Protein 2J5B (pdb70)

Solvent-accessible surface area: 29168 Å² total

B-factor: mean 39.0, std 15.06, range [11.92, 96.87]

Nearest PDB structures (foldseek):
  2j5b-assembly1_A  TM=1.003E+00  e=2.999E-61  Acanthamoeba polyphaga mimivirus
  2j5b-assembly1_B  TM=9.980E-01  e=1.658E-56  Acanthamoeba polyphaga mimivirus
  7rot-assembly1_B  TM=9.219E-01  e=6.679E-30  Plasmodium falciparum 3D7
  9cll-assembly1_A  TM=9.090E-01  e=1.785E-29  Plasmodium falciparum 3D7
  3p0j-assembly4_D  TM=9.272E-01  e=6.617E-29  Leishmania major

Sequence (641 aa):
DHTNNEHRLTQLLSIAEECETLDRLKQLVDSGRIFTAYNGFEPSGRIHIAQALITVMNTNNMIECGGQMIIYIADWFAKMNLKMNGDINKIRELGRYFIEVFKACGINLDGTRFIWASEFIASNPSYIERMLDIAEFSTISRVKRIFYPCMQAADVFELVPEGIDICQLGIDQRKVNMLAIEYANDRGLKIPISLSHHMLMSLSGPKKKMSKSDPQGAIFMDDTEQEVSEKISRAYCTDETFDNPIFEYIKYLLLRWFGTLNLCGKIYTDIESIQEDFSSMNKRELKTDVANYINTIIDLVREHFKKPELSELLSNVKSYQTNNEHRLTQLLSIAEECETLDRLKQLVDSGRIFTAYNGFEPSGRIHIAQALITVMNTNNMIECGGQMIIYIADWFAKMNLKMNGDINKIRELGRYFIEVFKACGINLDGTRFIWASEFIASNPSYIERMLDIAEFSTISRVKIFYPCMQAADVFELVPEGIDICQLGIDQRKVNMLAIEYANDRGLKIPISLSHHMLMSLSGPKKKMSKSDPQGAIFMDDTEQEVSEKISRAYCTDETFDNPIFEYIKYLLLRWFGTLNLCGKIYTDIESIQEDFSSMNKRELKTDVANYINTIIDLVREHFKKPELSELLSNVKSYQQP

Secondary structure (P-SEA, 3-state):
caaaaaaaaaaaaccccccccaaaaaaaaaaccbbbbbccccccccccaaaaaaaaaaaaaaaaacbbbbbbcaaaaaaaaccccccaaaaaaaaaaaaaaaaaaccccccbbbbbaaaaaaccaaaaaaaaaaaaaaaaaaaaccaaaaaaaaccccccccccccccccccaaaaaaaaaaaaaaacccbbbbbbbbbbccccccccccccccccccccccccaaaaaaaaaaccccccccccaaaaaaacccccccccccccccccccaaaaaaaccccaaaaaaaaaaaaaaaaaaaaaaaaccccaaaaaaaaaacc/caaaaaaaaaaccccccccaaaaaaaaaaccbbbbbccccccccccaaaaaaaaaaaaaaaaacbbbbbbcaaaaaaaaccccccaaaaaaaaaaaaaaaaaaccccccbbbbbaaaaaaccaaaaaaaaaaaaaaaaaacccaaaaaaaaccccccccccccccccccaaaaaaaaaaaaaaacccbbbbbbbbccccccccccccccccccccccccccaaaaaaaaaaccccccccccaaaaaaacccccccccccccccccccaaaaaaaccccaaaaaaaaaaaaaaaaaaaaaaaaccccaaaaaaaaaacccc

Organism: Acanthamoeba polyphaga mimivirus (NCBI:txid212035)

Radius of gyration: 32.37 Å; Cα contacts (8 Å, |Δi|>4): 984; chains: 2; bounding box: 72×67×91 Å

InterPro domains:
  IPR002305 Aminoacyl-tRNA synthetase, class Ic [PF00579] (38-318)
  IPR014729 Rossmann-like alpha/beta/alpha sandwich fold [G3DSA:3.40.50.620] (1-221)
  IPR023617 Tyrosine-tRNA ligase, archaeal/eukaryotic-type [PIRSF006588] (10-343)
  IPR050489 Tyrosine--tRNA ligase [PTHR46264] (7-342)

Foldseek 3Di:
DCVLLVVLLVLLQVLFPDKDDSPLVSCVSVVVAEAEEEEEDFQALFAFVLCLQSVQLNQQSQVVSRYAYEYEHALVVCLVVCHLHNPSVLRVLSVVVSVLSNVLLPRDPVRYHYDYDVVLVVVDVVLVVQLVLLVVVVVVVVVVVPSVLSNVLSCQPPVDPLGHQEYEEAVVNVVSLVSNQVSCVVVVHDGHMYGHHYDQWFLAWLPDDDDPVDPLRGDTLPADLVRLLVSLQPGDAAQALPRGRLNRCCPSPVCSSPQWACAQNRIDRDSVVCRVCRNVRPSNRRSVRSSVSVVVSSVSVVVSCVDPVNVVSVVSSVVSD/DLLVVLLVLLQVQFPDKDDSPLVSCVSVVVDEAEEEEEDQQALFAFPLCLQSVQLNQVSSVVSRYAYEYEHELVVCLVVCGLPNDSVLRVLSSVLSVLSNVLLPRDPVRYDYDYPVVLVVVDVVLVVQLVVLVVVVVVVPVCPSVLSNVLSQQQPPDPLGHAEYEEAVVNVVSLVSNQVSCVVVVHDGHMYGHHYDQWFQQWPVDDDPPVPLLRGDTLPQALVSLLVSLVNGDAALALPRGNLLRCCPNPVCSSPQWAQAQNDIDRDSVVCRVCRNVRPSVRRSVRSSVSVNVSSVSVVVSCVPPVCVVSVVSSVVSVHD

Structure (mmCIF, N/CA/C/O backbone):
data_2J5B
#
_entry.id   2J5B
#
_cell.length_a   63.502
_cell.length_b   107.300
_cell.length_c   148.890
_cell.angle_alpha   90.00
_cell.angle_beta   90.00
_cell.angle_gamma   90.00
#
_symmetry.space_group_name_H-M   'P 21 21 21'
#
loop_
_entity.id
_entity.type
_entity.pdbx_description
1 polymer 'TYROSYL-TRNA SYNTHETASE'
2 non-polymer 4-[(2S)-2-amino-3-hydroxypropyl]phenol
3 water water
#
loop_
_atom_site.group_PDB
_atom_site.id
_atom_site.type_symbol
_atom_site.label_atom_id
_atom_site.label_alt_id
_atom_site.label_comp_id
_atom_site.label_asym_id
_atom_site.label_entity_id
_atom_site.label_seq_id
_atom_site.pdbx_PDB_ins_code
_atom_site.Cartn_x
_atom_site.Cartn_y
_atom_site.Cartn_z
_atom_site.occupancy
_atom_site.B_iso_or_equiv
_atom_site.auth_seq_id
_atom_site.auth_comp_id
_atom_site.auth_asym_id
_atom_site.auth_atom_id
_atom_site.pdbx_PDB_model_num
ATOM 1 N N . ASP A 1 7 ? 39.492 61.124 76.239 1.00 80.47 -3 ASP A N 1
ATOM 2 C CA . ASP A 1 7 ? 38.062 61.520 76.078 1.00 80.42 -3 ASP A CA 1
ATOM 3 C C . ASP A 1 7 ? 37.929 62.325 74.785 1.00 80.28 -3 ASP A C 1
ATOM 4 O O . ASP A 1 7 ? 38.422 61.911 73.731 1.00 80.81 -3 ASP A O 1
ATOM 9 N N . HIS A 1 8 ? 37.259 63.473 74.871 1.00 78.64 -2 HIS A N 1
ATOM 10 C CA . HIS A 1 8 ? 37.081 64.349 73.720 1.00 76.24 -2 HIS A CA 1
ATOM 11 C C . HIS A 1 8 ? 38.400 65.078 73.516 1.00 74.17 -2 HIS A C 1
ATOM 12 O O . HIS A 1 8 ? 38.652 65.658 72.462 1.00 73.85 -2 HIS A O 1
ATOM 19 N N . THR A 1 9 ? 39.238 65.028 74.547 1.00 71.59 -1 THR A N 1
ATOM 20 C CA . THR A 1 9 ? 40.547 65.666 74.538 1.00 69.09 -1 THR A CA 1
ATOM 21 C C . THR A 1 9 ? 41.432 65.164 73.396 1.00 67.05 -1 THR A C 1
ATOM 22 O O . THR A 1 9 ? 42.186 65.937 72.803 1.00 66.39 -1 THR A O 1
ATOM 26 N N . ASN A 1 10 ? 41.344 63.873 73.092 1.00 64.75 0 ASN A N 1
ATOM 27 C CA . ASN A 1 10 ? 42.140 63.300 72.014 1.00 62.23 0 ASN A CA 1
ATOM 28 C C . ASN A 1 10 ? 41.690 63.901 70.684 1.00 60.24 0 ASN A C 1
ATOM 29 O O . ASN A 1 10 ? 42.508 64.182 69.808 1.00 59.33 0 ASN A O 1
ATOM 34 N N . ASN A 1 11 ? 40.381 64.094 70.541 1.00 57.10 1 ASN A N 1
ATOM 35 C CA . ASN A 1 11 ? 39.826 64.669 69.324 1.00 54.62 1 ASN A CA 1
ATOM 36 C C . ASN A 1 11 ? 40.137 66.155 69.223 1.00 53.55 1 ASN A C 1
ATOM 37 O O . ASN A 1 11 ? 40.152 66.720 68.128 1.00 53.14 1 ASN A O 1
ATOM 42 N N . GLU A 1 12 ? 40.379 66.786 70.367 1.00 51.02 2 GLU A N 1
ATOM 43 C CA . GLU A 1 12 ? 40.713 68.201 70.393 1.00 49.49 2 GLU A CA 1
ATOM 44 C C . GLU A 1 12 ? 42.131 68.353 69.869 1.00 46.53 2 GLU A C 1
ATOM 45 O O . GLU A 1 12 ? 42.429 69.280 69.121 1.00 45.81 2 GLU A O 1
ATOM 51 N N . HIS A 1 13 ? 43.003 67.432 70.261 1.00 43.50 3 HIS A N 1
ATOM 52 C CA . HIS A 1 13 ? 44.383 67.467 69.807 1.00 42.23 3 HIS A CA 1
ATOM 53 C C . HIS A 1 13 ? 44.434 67.156 68.312 1.00 39.90 3 HIS A C 1
ATOM 54 O O . HIS A 1 13 ? 45.209 67.760 67.570 1.00 37.58 3 HIS A O 1
ATOM 61 N N . ARG A 1 14 ? 43.601 66.214 67.874 1.00 37.15 4 ARG A N 1
ATOM 62 C CA . ARG A 1 14 ? 43.555 65.842 66.467 1.00 37.03 4 ARG A CA 1
ATOM 63 C C . ARG A 1 14 ? 43.083 67.024 65.626 1.00 36.56 4 ARG A C 1
ATOM 64 O O . ARG A 1 14 ? 43.640 67.300 64.562 1.00 35.88 4 ARG A O 1
ATOM 72 N N . LEU A 1 15 ? 42.062 67.725 66.111 1.00 34.97 5 LEU A N 1
ATOM 73 C CA . LEU A 1 15 ? 41.535 68.881 65.401 1.00 35.68 5 LEU A CA 1
ATOM 74 C C . LEU A 1 15 ? 42.601 69.964 65.344 1.00 36.48 5 LEU A C 1
ATOM 75 O O . LEU A 1 15 ? 42.841 70.559 64.291 1.00 35.79 5 LEU A O 1
ATOM 80 N N . THR A 1 16 ? 43.235 70.210 66.488 1.00 35.57 6 THR A N 1
ATOM 81 C CA . THR A 1 16 ? 44.277 71.220 66.595 1.00 35.29 6 THR A CA 1
ATOM 82 C C . THR A 1 16 ? 45.476 70.899 65.706 1.00 35.29 6 THR A C 1
ATOM 83 O O . THR A 1 16 ? 46.028 71.788 65.060 1.00 35.08 6 THR A O 1
ATOM 87 N N . GLN A 1 17 ? 45.887 69.637 65.666 1.00 34.34 7 GLN A N 1
ATOM 88 C CA . GLN A 1 17 ? 47.020 69.271 64.827 1.00 34.24 7 GLN A CA 1
ATOM 89 C C . GLN A 1 17 ? 46.704 69.431 63.334 1.00 32.98 7 GLN A C 1
ATOM 90 O O . GLN A 1 17 ? 47.545 69.891 62.563 1.00 31.74 7 GLN A O 1
ATOM 96 N N . LEU A 1 18 ? 45.496 69.061 62.924 1.00 32.41 8 LEU A N 1
ATOM 97 C CA . LEU A 1 18 ? 45.120 69.190 61.517 1.00 33.44 8 LEU A CA 1
ATOM 98 C C . LEU A 1 18 ? 45.062 70.648 61.062 1.00 33.00 8 LEU A C 1
ATOM 99 O O . LEU A 1 18 ? 45.425 70.967 59.932 1.00 34.43 8 LEU A O 1
ATOM 104 N N . LEU A 1 19 ? 44.607 71.528 61.946 1.00 34.46 9 LEU A N 1
ATOM 105 C CA . LEU A 1 19 ? 44.500 72.950 61.637 1.00 33.40 9 LEU A CA 1
ATOM 106 C C . LEU A 1 19 ? 45.846 73.666 61.574 1.00 34.04 9 LEU A C 1
ATOM 107 O O . LEU A 1 19 ? 45.979 74.671 60.876 1.00 34.51 9 LEU A O 1
ATOM 112 N N . SER A 1 20 ? 46.840 73.147 62.289 1.00 33.97 10 SER A N 1
ATOM 113 C CA . SER A 1 20 ? 48.163 73.767 62.323 1.00 34.60 10 SER A CA 1
ATOM 114 C C . SER A 1 20 ? 48.901 73.754 60.986 1.00 35.17 10 SER A C 1
ATOM 115 O O . SER A 1 20 ? 49.858 74.502 60.789 1.00 35.59 10 SER A O 1
ATOM 118 N N . ILE A 1 21 ? 48.462 72.907 60.066 1.00 36.29 11 ILE A N 1
ATOM 119 C CA . ILE A 1 21 ? 49.107 72.829 58.762 1.00 35.69 11 ILE A CA 1
ATOM 120 C C . ILE A 1 21 ? 48.552 73.887 57.812 1.00 34.35 11 ILE A C 1
ATOM 121 O O . ILE A 1 21 ? 49.162 74.191 56.789 1.00 35.62 11 ILE A O 1
ATOM 126 N N . ALA A 1 22 ? 47.409 74.464 58.166 1.00 30.97 12 ALA A N 1
ATOM 127 C CA . ALA A 1 22 ? 46.759 75.424 57.289 1.00 30.40 12 ALA A CA 1
ATOM 128 C C . ALA A 1 22 ? 46.740 76.898 57.681 1.00 31.14 12 ALA A C 1
ATOM 129 O O . ALA A 1 22 ? 46.757 77.260 58.856 1.00 30.93 12 ALA A O 1
ATOM 131 N N . GLU A 1 23 ? 46.691 77.744 56.658 1.00 30.47 13 GLU A N 1
ATOM 132 C CA . GLU A 1 23 ? 46.611 79.183 56.846 1.00 30.94 13 GLU A CA 1
ATOM 133 C C . GLU A 1 23 ? 45.122 79.512 56.772 1.00 31.39 13 GLU A C 1
ATOM 134 O O . GLU A 1 23 ? 44.641 80.438 57.417 1.00 30.34 13 GLU A O 1
ATOM 140 N N . GLU A 1 24 ? 44.403 78.729 55.975 1.00 30.70 14 GLU A N 1
ATOM 141 C CA . GLU A 1 24 ? 42.966 78.900 55.797 1.00 33.49 14 GLU A CA 1
ATOM 142 C C . GLU A 1 24 ? 42.260 77.550 55.850 1.00 31.76 14 GLU A C 1
ATOM 143 O O . GLU A 1 24 ? 42.798 76.539 55.407 1.00 31.44 14 GLU A O 1
ATOM 149 N N . CYS A 1 25 ? 41.058 77.533 56.405 1.00 30.54 15 CYS A N 1
ATOM 150 C CA . CYS A 1 25 ? 40.289 76.303 56.489 1.00 32.48 15 CYS A CA 1
ATOM 151 C C . CYS A 1 25 ? 38.831 76.584 56.193 1.00 35.82 15 CYS A C 1
ATOM 152 O O . CYS A 1 25 ? 38.217 77.429 56.851 1.00 35.59 15 CYS A O 1
ATOM 155 N N . GLU A 1 26 ? 38.264 75.897 55.207 1.00 38.00 16 GLU A N 1
ATOM 156 C CA . GLU A 1 26 ? 36.858 76.131 54.934 1.00 40.84 16 GLU A CA 1
ATOM 157 C C . GLU A 1 26 ? 35.994 75.444 55.967 1.00 43.03 16 GLU A C 1
ATOM 158 O O . GLU A 1 26 ? 35.692 74.251 55.904 1.00 41.13 16 GLU A O 1
ATOM 164 N N . THR A 1 27 ? 35.634 76.271 56.939 1.00 43.81 17 THR A N 1
ATOM 165 C CA . THR A 1 27 ? 34.821 75.933 58.079 1.00 41.32 17 THR A CA 1
ATOM 166 C C . THR A 1 27 ? 35.422 74.889 58.997 1.00 40.06 17 THR A C 1
ATOM 167 O O . THR A 1 27 ? 35.709 73.750 58.617 1.00 37.65 17 THR A O 1
ATOM 171 N N . LEU A 1 28 ? 35.620 75.347 60.224 1.00 38.41 18 LEU A N 1
ATOM 172 C CA . LEU A 1 28 ? 36.133 74.567 61.325 1.00 37.32 18 LEU A CA 1
ATOM 173 C C . LEU A 1 28 ? 35.014 73.596 61.696 1.00 36.07 18 LEU A C 1
ATOM 174 O O . LEU A 1 28 ? 35.269 72.456 62.069 1.00 34.29 18 LEU A O 1
ATOM 179 N N . ASP A 1 29 ? 33.774 74.064 61.573 1.00 36.96 19 ASP A N 1
ATOM 180 C CA . ASP A 1 29 ? 32.599 73.258 61.903 1.00 39.86 19 ASP A CA 1
ATOM 181 C C . ASP A 1 29 ? 32.598 71.919 61.183 1.00 37.08 19 ASP A C 1
ATOM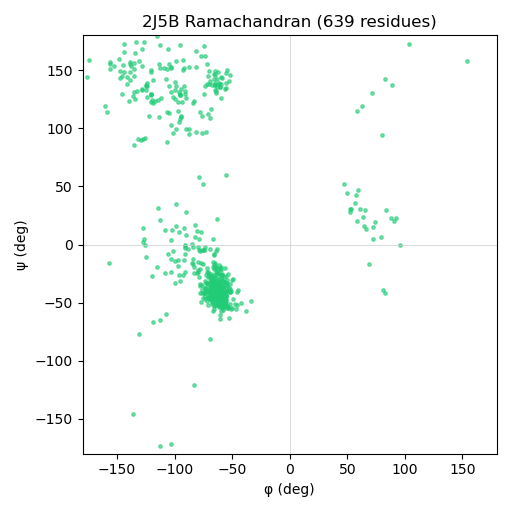 182 O O . ASP A 1 29 ? 32.471 70.880 61.812 1.00 35.21 19 ASP A O 1
ATOM 187 N N . ARG A 1 30 ? 32.733 71.951 59.862 1.00 37.51 20 ARG A N 1
ATOM 188 C CA . ARG A 1 30 ? 32.753 70.728 59.070 1.00 37.11 20 ARG A CA 1
ATOM 189 C C . ARG A 1 30 ? 33.946 69.844 59.424 1.00 36.44 20 ARG A C 1
ATOM 190 O O . ARG A 1 30 ? 33.827 68.623 59.457 1.00 36.86 20 ARG A O 1
ATOM 198 N N . LEU A 1 31 ? 35.092 70.459 59.703 1.00 36.41 21 LEU A N 1
ATOM 199 C CA . LEU A 1 31 ? 36.290 69.700 60.059 1.00 36.70 21 LEU A CA 1
ATOM 200 C C . LEU A 1 31 ? 36.142 69.057 61.435 1.00 36.82 21 LEU A C 1
ATOM 201 O O . LEU A 1 31 ? 36.572 67.927 61.649 1.00 36.20 21 LEU A O 1
ATOM 206 N N . LYS A 1 32 ? 35.542 69.783 62.372 1.00 37.49 22 LYS A N 1
ATOM 207 C CA . LYS A 1 32 ? 35.349 69.255 63.716 1.00 38.48 22 LYS A CA 1
ATOM 208 C C . LYS A 1 32 ? 34.426 68.037 63.681 1.00 39.07 22 LYS A C 1
ATOM 209 O O . LYS A 1 32 ? 34.694 67.027 64.329 1.00 38.02 22 LYS A O 1
ATOM 215 N N . GLN A 1 33 ? 33.338 68.132 62.923 1.00 40.09 23 GLN A N 1
ATOM 216 C CA . GLN A 1 33 ? 32.412 67.012 62.809 1.00 42.27 23 GLN A CA 1
ATOM 217 C C . GLN A 1 33 ? 33.178 65.785 62.317 1.00 41.55 23 GLN A C 1
ATOM 218 O O . GLN A 1 33 ? 33.090 64.710 62.910 1.00 40.93 23 GLN A O 1
ATOM 224 N N . LEU A 1 34 ? 33.933 65.956 61.234 1.00 40.43 24 LEU A N 1
ATOM 225 C CA . LEU A 1 34 ? 34.715 64.861 60.665 1.00 40.05 24 LEU A CA 1
ATOM 226 C C . LEU A 1 34 ? 35.640 64.253 61.714 1.00 39.74 24 LEU A C 1
ATOM 227 O O . LEU A 1 34 ? 35.667 63.037 61.905 1.00 40.16 24 LEU A O 1
ATOM 232 N N . VAL A 1 35 ? 36.399 65.103 62.394 1.00 39.32 25 VAL A N 1
ATOM 233 C CA . VAL A 1 35 ? 37.314 64.636 63.422 1.00 38.75 25 VAL A CA 1
ATOM 234 C C . VAL A 1 35 ? 36.552 63.948 64.555 1.00 40.66 25 VAL A C 1
ATOM 235 O O . VAL A 1 35 ? 36.940 62.876 65.011 1.00 39.38 25 VAL A O 1
ATOM 239 N N . ASP A 1 36 ? 35.462 64.562 65.002 1.00 41.96 26 ASP A N 1
ATOM 240 C CA . ASP A 1 36 ? 34.666 63.992 66.084 1.00 44.52 26 ASP A CA 1
ATOM 241 C C . ASP A 1 36 ? 34.003 62.668 65.705 1.00 44.65 26 ASP A C 1
ATOM 242 O O . ASP A 1 36 ? 33.780 61.818 66.563 1.00 44.08 26 ASP A O 1
ATOM 247 N N . SER A 1 37 ? 33.699 62.490 64.423 1.00 44.72 27 SER A N 1
ATOM 248 C CA . SER A 1 37 ? 33.065 61.262 63.961 1.00 45.38 27 SER A CA 1
ATOM 249 C C . SER A 1 37 ? 33.956 60.070 64.293 1.00 46.86 27 SER A C 1
ATOM 250 O O . SER A 1 37 ? 33.478 58.942 64.426 1.00 47.24 27 SER A O 1
ATOM 253 N N . GLY A 1 38 ? 35.254 60.332 64.413 1.00 46.64 28 GLY A N 1
ATOM 254 C CA . GLY A 1 38 ? 36.208 59.289 64.739 1.00 46.20 28 GLY A CA 1
ATOM 255 C C . GLY A 1 38 ? 36.479 58.298 63.626 1.00 47.06 28 GLY A C 1
ATOM 256 O O . GLY A 1 38 ? 37.217 57.331 63.822 1.00 47.50 28 GLY A O 1
ATOM 257 N N . ARG A 1 39 ? 35.903 58.534 62.454 1.00 47.48 29 ARG A N 1
ATOM 258 C CA . ARG A 1 39 ? 36.091 57.624 61.331 1.00 48.70 29 ARG A CA 1
ATOM 259 C C . ARG A 1 39 ? 37.324 57.946 60.494 1.00 48.39 29 ARG A C 1
ATOM 260 O O . ARG A 1 39 ? 37.767 59.091 60.435 1.00 49.03 29 ARG A O 1
ATOM 268 N N . ILE A 1 40 ? 37.883 56.923 59.854 1.00 47.64 30 ILE A N 1
ATOM 269 C CA . ILE A 1 40 ? 39.051 57.114 59.006 1.00 46.37 30 ILE A CA 1
ATOM 270 C C . ILE A 1 40 ? 38.608 58.070 57.911 1.00 44.48 30 ILE A C 1
ATOM 271 O O . ILE A 1 40 ? 37.497 57.954 57.391 1.00 45.79 30 ILE A O 1
ATOM 276 N N . PHE A 1 41 ? 39.463 59.024 57.568 1.00 40.63 31 PHE A N 1
ATOM 277 C CA . PHE A 1 41 ? 39.118 59.989 56.539 1.00 36.67 31 PHE A CA 1
ATOM 278 C C . PHE A 1 41 ? 40.213 60.062 55.483 1.00 35.25 31 PHE A C 1
ATOM 279 O O . PHE A 1 41 ? 41.304 59.523 55.668 1.00 33.81 31 PHE A O 1
ATOM 287 N N . THR A 1 42 ? 39.911 60.716 54.369 1.00 33.46 32 THR A N 1
ATOM 288 C CA . THR A 1 42 ? 40.870 60.841 53.288 1.00 30.92 32 THR A CA 1
ATOM 289 C C . THR A 1 42 ? 41.189 62.293 52.969 1.00 30.22 32 THR A C 1
ATOM 290 O O . THR A 1 42 ? 40.348 63.184 53.115 1.00 28.09 32 THR A O 1
ATOM 294 N N . ALA A 1 43 ? 42.419 62.514 52.525 1.00 28.79 33 ALA A N 1
ATOM 295 C CA . ALA A 1 43 ? 42.881 63.837 52.146 1.00 28.72 33 ALA A CA 1
ATOM 296 C C . ALA A 1 43 ? 43.689 63.643 50.878 1.00 27.15 33 ALA A C 1
ATOM 297 O O . ALA A 1 43 ? 44.200 62.559 50.625 1.00 27.04 33 ALA A O 1
ATOM 299 N N . TYR A 1 44 ? 43.799 64.683 50.070 1.00 27.07 34 TYR A N 1
ATOM 300 C CA . TYR A 1 44 ? 44.587 64.555 48.869 1.00 27.70 34 TYR A CA 1
ATOM 301 C C . TYR A 1 44 ? 45.310 65.842 48.542 1.00 27.41 34 TYR A C 1
ATOM 302 O O . TYR A 1 44 ? 44.898 66.932 48.938 1.00 28.36 34 TYR A O 1
ATOM 311 N N . ASN A 1 45 ? 46.408 65.690 47.820 1.00 28.64 35 ASN A N 1
ATOM 312 C CA . ASN A 1 45 ? 47.207 66.811 47.369 1.00 30.32 35 ASN A CA 1
ATOM 313 C C . ASN A 1 45 ? 47.646 66.436 45.973 1.00 30.80 35 ASN A C 1
ATOM 314 O O . ASN A 1 45 ? 47.991 65.283 45.724 1.00 30.16 35 ASN A O 1
ATOM 319 N N . GLY A 1 46 ? 47.610 67.399 45.062 1.00 31.29 36 GLY A N 1
ATOM 320 C CA . GLY A 1 46 ? 48.011 67.123 43.697 1.00 32.70 36 GLY A CA 1
ATOM 321 C C . GLY A 1 46 ? 49.036 68.113 43.185 1.00 32.78 36 GLY A C 1
ATOM 322 O O . GLY A 1 46 ? 49.100 69.248 43.648 1.00 34.45 36 GLY A O 1
ATOM 323 N N . PHE A 1 47 ? 49.839 67.681 42.222 1.00 32.48 37 PHE A N 1
ATOM 324 C CA . PHE A 1 47 ? 50.860 68.541 41.644 1.00 31.95 37 PHE A CA 1
ATOM 325 C C . PHE A 1 47 ? 51.212 68.070 40.240 1.00 30.97 37 PHE A C 1
ATOM 326 O O . PHE A 1 47 ? 51.039 66.901 39.902 1.00 29.54 37 PHE A O 1
ATOM 334 N N . GLU A 1 48 ? 51.713 68.992 39.431 1.00 31.73 38 GLU A N 1
ATOM 335 C CA . GLU A 1 48 ? 52.138 68.670 38.084 1.00 35.40 38 GLU A CA 1
ATOM 336 C C . GLU A 1 48 ? 53.651 68.514 38.143 1.00 36.24 38 GLU A C 1
ATOM 337 O O . GLU A 1 48 ? 54.354 69.407 38.620 1.00 36.72 38 GLU A O 1
ATOM 343 N N . PRO A 1 49 ? 54.174 67.365 37.688 1.00 36.42 39 PRO A N 1
ATOM 344 C CA . PRO A 1 49 ? 55.625 67.179 37.721 1.00 37.43 39 PRO A CA 1
ATOM 345 C C . PRO A 1 49 ? 56.310 68.332 37.005 1.00 38.04 39 PRO A C 1
ATOM 346 O O . PRO A 1 49 ? 55.750 68.917 36.079 1.00 37.99 39 PRO A O 1
ATOM 350 N N . SER A 1 50 ? 57.518 68.661 37.441 1.00 39.91 40 SER A N 1
ATOM 351 C CA . SER A 1 50 ? 58.270 69.756 36.846 1.00 40.79 40 SER A CA 1
ATOM 352 C C . SER A 1 50 ? 59.758 69.420 36.812 1.00 39.42 40 SER A C 1
ATOM 353 O O . SER A 1 50 ? 60.204 68.487 37.478 1.00 39.36 40 SER A O 1
ATOM 356 N N . GLY A 1 51 ? 60.519 70.183 36.036 1.00 39.36 41 GLY A N 1
ATOM 357 C CA . GLY A 1 51 ? 61.948 69.942 35.933 1.00 39.22 41 GLY A CA 1
ATOM 358 C C . GLY A 1 51 ? 62.678 69.947 37.266 1.00 39.42 41 GLY A C 1
ATOM 359 O O . GLY A 1 51 ? 63.602 69.160 37.473 1.00 39.56 41 GLY A O 1
ATOM 360 N N . ARG A 1 52 ? 62.265 70.833 38.169 1.00 38.58 42 ARG A N 1
ATOM 361 C CA . ARG A 1 52 ? 62.881 70.946 39.491 1.00 37.69 42 ARG A CA 1
ATOM 362 C C . ARG A 1 52 ? 61.787 71.064 40.546 1.00 36.38 42 ARG A C 1
ATOM 363 O O . ARG A 1 52 ? 60.676 71.499 40.245 1.00 35.33 42 ARG A O 1
ATOM 371 N N . ILE A 1 53 ? 62.103 70.686 41.781 1.00 34.72 43 ILE A N 1
ATOM 372 C CA . ILE A 1 53 ? 61.128 70.767 42.859 1.00 33.90 43 ILE A CA 1
ATOM 373 C C . ILE A 1 53 ? 61.560 71.705 43.990 1.00 31.98 43 ILE A C 1
ATOM 374 O O . ILE A 1 53 ? 62.621 71.526 44.587 1.00 30.61 43 ILE A O 1
ATOM 379 N N . HIS A 1 54 ? 60.736 72.716 44.261 1.00 30.93 44 HIS A N 1
ATOM 380 C CA . HIS A 1 54 ? 61.011 73.672 45.332 1.00 28.85 44 HIS A CA 1
ATOM 381 C C . HIS A 1 54 ? 61.128 72.917 46.646 1.00 27.60 44 HIS A C 1
ATOM 382 O O . HIS A 1 54 ? 60.401 71.955 46.880 1.00 24.89 44 HIS A O 1
ATOM 389 N N . ILE A 1 55 ? 62.035 73.352 47.508 1.00 25.40 45 ILE A N 1
ATOM 390 C CA . ILE A 1 55 ? 62.185 72.706 48.802 1.00 25.75 45 ILE A CA 1
ATOM 391 C C . ILE A 1 55 ? 60.877 72.894 49.574 1.00 24.40 45 ILE A C 1
ATOM 392 O O . ILE A 1 55 ? 60.484 72.044 50.364 1.00 24.23 45 ILE A O 1
ATOM 397 N N . ALA A 1 56 ? 60.199 74.010 49.321 1.00 23.94 46 ALA A N 1
ATOM 398 C CA . ALA A 1 56 ? 58.938 74.310 49.994 1.00 26.17 46 ALA A CA 1
ATOM 399 C C . ALA A 1 56 ? 57.899 73.218 49.748 1.00 27.46 46 ALA A C 1
ATOM 400 O O . ALA A 1 56 ? 57.320 72.675 50.686 1.00 27.21 46 ALA A O 1
ATOM 402 N N . GLN A 1 57 ? 57.673 72.891 48.482 1.00 27.16 47 GLN A N 1
ATOM 403 C CA . GLN A 1 57 ? 56.696 71.871 48.135 1.00 30.71 47 GLN A CA 1
ATOM 404 C C . GLN A 1 57 ? 57.071 70.515 48.709 1.00 29.15 47 GLN A C 1
ATOM 405 O O . GLN A 1 57 ? 56.224 69.799 49.240 1.00 30.74 47 GLN A O 1
ATOM 411 N N . ALA A 1 58 ? 58.347 70.166 48.609 1.00 28.04 48 ALA A N 1
ATOM 412 C CA . ALA A 1 58 ? 58.824 68.887 49.111 1.00 26.40 48 ALA A CA 1
ATOM 413 C C . ALA A 1 58 ? 58.553 68.696 50.599 1.00 27.33 48 ALA A C 1
ATOM 414 O O . ALA A 1 58 ? 57.924 67.719 51.008 1.00 27.71 48 ALA A O 1
ATOM 416 N N . LEU A 1 59 ? 59.038 69.630 51.409 1.00 26.67 49 LEU A N 1
ATOM 417 C CA . LEU A 1 59 ? 58.873 69.543 52.857 1.00 24.52 49 LEU A CA 1
ATOM 418 C C . LEU A 1 59 ? 57.442 69.690 53.344 1.00 23.51 49 LEU A C 1
ATOM 419 O O . LEU A 1 59 ? 57.005 68.959 54.230 1.00 24.63 49 LEU A O 1
ATOM 424 N N . ILE A 1 60 ? 56.715 70.643 52.773 1.00 22.89 50 ILE A N 1
ATOM 425 C CA . ILE A 1 60 ? 55.336 70.869 53.175 1.00 24.57 50 ILE A CA 1
ATOM 426 C C . ILE A 1 60 ? 54.448 69.672 52.827 1.00 26.19 50 ILE A C 1
ATOM 427 O O . ILE A 1 60 ? 53.553 69.319 53.599 1.00 26.31 50 ILE A O 1
ATOM 432 N N . THR A 1 61 ? 54.696 69.044 51.678 1.00 25.06 51 THR A N 1
ATOM 433 C CA . THR A 1 61 ? 53.906 67.884 51.270 1.00 23.99 51 THR A CA 1
ATOM 434 C C . THR A 1 61 ? 54.177 66.737 52.239 1.00 24.97 51 THR A C 1
ATOM 435 O O . THR A 1 61 ? 53.255 66.045 52.680 1.00 22.12 51 THR A O 1
ATOM 439 N N . VAL A 1 62 ? 55.447 66.550 52.586 1.00 24.85 52 VAL A N 1
ATOM 440 C CA . VAL A 1 62 ? 55.819 65.484 53.511 1.00 23.83 52 VAL A CA 1
ATOM 441 C C . VAL A 1 62 ? 55.303 65.763 54.920 1.00 24.11 52 VAL A C 1
ATOM 442 O O . VAL A 1 62 ? 54.741 64.878 55.566 1.00 24.05 52 VAL A O 1
ATOM 446 N N . MET A 1 63 ? 55.484 66.989 55.402 1.00 24.07 53 MET A N 1
ATOM 447 C CA . MET A 1 63 ? 55.010 67.327 56.745 1.00 23.88 53 MET A CA 1
ATOM 448 C C . MET A 1 63 ? 53.486 67.227 56.858 1.00 23.14 53 MET A C 1
ATOM 449 O O . MET A 1 63 ? 52.973 66.654 57.815 1.00 22.73 53 MET A O 1
ATOM 454 N N . ASN A 1 64 ? 52.763 67.792 55.892 1.00 22.71 54 ASN A N 1
ATOM 455 C CA . ASN A 1 64 ? 51.298 67.741 55.924 1.00 24.65 54 ASN A CA 1
ATOM 456 C C . ASN A 1 64 ? 50.792 66.308 55.823 1.00 25.08 54 ASN A C 1
ATOM 457 O O . ASN A 1 64 ? 49.885 65.913 56.551 1.00 23.89 54 ASN A O 1
ATOM 462 N N . THR A 1 65 ? 51.386 65.531 54.920 1.00 25.52 55 THR A N 1
ATOM 463 C CA . THR A 1 65 ? 50.986 64.140 54.735 1.00 25.81 55 THR A CA 1
ATOM 464 C C . THR A 1 65 ? 51.169 63.350 56.023 1.00 25.80 55 THR A C 1
ATOM 465 O O . THR A 1 65 ? 50.247 62.676 56.477 1.00 27.09 55 THR A O 1
ATOM 469 N N . ASN A 1 66 ? 52.359 63.429 56.610 1.00 26.47 56 ASN A N 1
ATOM 470 C CA . ASN A 1 66 ? 52.627 62.706 57.850 1.00 28.69 56 ASN A CA 1
ATOM 471 C C . ASN A 1 66 ? 51.711 63.149 58.991 1.00 29.21 56 ASN A C 1
ATOM 472 O O . ASN A 1 66 ? 51.365 62.341 59.851 1.00 30.02 56 ASN A O 1
ATOM 477 N N . ASN A 1 67 ? 51.315 64.421 59.000 1.00 30.44 57 ASN A N 1
ATOM 478 C CA . ASN A 1 67 ? 50.413 64.919 60.043 1.00 33.61 57 ASN A CA 1
ATOM 479 C C . ASN A 1 67 ? 49.010 64.336 59.831 1.00 33.15 57 ASN A C 1
ATOM 480 O O . ASN A 1 67 ? 48.369 63.885 60.781 1.00 32.53 57 ASN A O 1
ATOM 485 N N . MET A 1 68 ? 48.540 64.343 58.585 1.00 33.11 58 MET A N 1
ATOM 486 C CA . MET A 1 68 ? 47.217 63.800 58.262 1.00 35.57 58 MET A CA 1
ATOM 487 C C . MET A 1 68 ? 47.089 62.373 58.769 1.00 33.60 58 MET A C 1
ATOM 488 O O . MET A 1 68 ? 46.148 62.034 59.486 1.00 31.47 58 MET A O 1
ATOM 493 N N . ILE A 1 69 ? 48.044 61.540 58.371 1.00 32.43 59 ILE A N 1
ATOM 494 C CA . ILE A 1 69 ? 48.069 60.139 58.766 1.00 33.50 59 ILE A CA 1
ATOM 495 C C . ILE A 1 69 ? 48.100 59.996 60.283 1.00 34.43 59 ILE A C 1
ATOM 496 O O . ILE A 1 69 ? 47.389 59.168 60.852 1.00 34.55 59 ILE A O 1
ATOM 501 N N . GLU A 1 70 ? 48.919 60.809 60.940 1.00 34.78 60 GLU A N 1
ATOM 502 C CA . GLU A 1 70 ? 49.028 60.747 62.391 1.00 35.92 60 GLU A CA 1
ATOM 503 C C . GLU A 1 70 ? 47.706 61.113 63.065 1.00 35.58 60 GLU A C 1
ATOM 504 O O . GLU A 1 70 ? 47.484 60.779 64.226 1.00 35.18 60 GLU A O 1
ATOM 510 N N . CYS A 1 71 ? 46.831 61.800 62.335 1.00 35.06 61 CYS A N 1
ATOM 511 C CA . CYS A 1 71 ? 45.538 62.189 62.880 1.00 34.81 61 CYS A CA 1
ATOM 512 C C . CYS A 1 71 ? 44.431 61.233 62.449 1.00 34.41 61 CYS A C 1
ATOM 513 O O . CYS A 1 71 ? 43.248 61.553 62.558 1.00 34.72 61 CYS A O 1
ATOM 516 N N . GLY A 1 72 ? 44.825 60.065 61.949 1.00 33.50 62 GLY A N 1
ATOM 517 C CA . GLY A 1 72 ? 43.857 59.067 61.531 1.00 33.73 62 GLY A CA 1
ATOM 518 C C . GLY A 1 72 ? 43.366 59.156 60.101 1.00 35.75 62 GLY A C 1
ATOM 519 O O . GLY A 1 72 ? 42.287 58.650 59.785 1.00 36.86 62 GLY A O 1
ATOM 520 N N . GLY A 1 73 ? 44.145 59.783 59.226 1.00 35.70 63 GLY A N 1
ATOM 521 C CA . GLY A 1 73 ? 43.719 59.903 57.845 1.00 36.63 63 GLY A CA 1
ATOM 522 C C . GLY A 1 73 ? 44.561 59.126 56.851 1.00 37.31 63 GLY A C 1
ATOM 523 O O . GLY A 1 73 ? 45.604 58.568 57.199 1.00 37.51 63 GLY A O 1
ATOM 524 N N . GLN A 1 74 ? 44.089 59.083 55.609 1.00 35.97 64 GLN A N 1
ATOM 525 C CA . GLN A 1 74 ? 44.791 58.404 54.525 1.00 37.92 64 GLN A CA 1
ATOM 526 C C . GLN A 1 74 ? 45.068 59.460 53.471 1.00 35.86 64 GLN A C 1
ATOM 527 O O . GLN A 1 74 ? 44.162 60.185 53.066 1.00 37.04 64 GLN A O 1
ATOM 533 N N . MET A 1 75 ? 46.314 59.551 53.028 1.00 34.15 65 MET A N 1
ATOM 534 C CA . MET A 1 75 ? 46.682 60.547 52.037 1.00 34.35 65 MET A CA 1
ATOM 535 C C . MET A 1 75 ? 46.754 60.003 50.615 1.00 34.13 65 MET A C 1
ATOM 536 O O . MET A 1 75 ? 47.288 58.920 50.373 1.00 33.56 65 MET A O 1
ATOM 541 N N . ILE A 1 76 ? 46.206 60.766 49.680 1.00 33.23 66 ILE A N 1
ATOM 542 C CA . ILE A 1 76 ? 46.260 60.405 48.276 1.00 33.91 66 ILE A CA 1
ATOM 543 C C . ILE A 1 76 ? 47.068 61.518 47.620 1.00 33.37 66 ILE A C 1
ATOM 544 O O . ILE A 1 76 ? 46.735 62.697 47.753 1.00 32.93 66 ILE A O 1
ATOM 549 N N . ILE A 1 77 ? 48.149 61.143 46.948 1.00 31.60 67 ILE A N 1
ATOM 550 C CA . ILE A 1 77 ? 48.994 62.108 46.260 1.00 31.12 67 ILE A CA 1
ATOM 551 C C . ILE A 1 77 ? 48.702 61.915 44.783 1.00 30.80 67 ILE A C 1
ATOM 552 O O . ILE A 1 77 ? 49.007 60.872 44.208 1.00 31.08 67 ILE A O 1
ATOM 557 N N . TYR A 1 78 ? 48.109 62.933 44.177 1.00 30.11 68 TYR A N 1
ATOM 558 C CA . TYR A 1 78 ? 47.721 62.888 42.781 1.00 29.96 68 TYR A CA 1
ATOM 559 C C . TYR A 1 78 ? 48.775 63.487 41.849 1.00 31.24 68 TYR A C 1
ATOM 560 O O . TYR A 1 78 ? 49.000 64.698 41.841 1.00 30.84 68 TYR A O 1
ATOM 569 N N . ILE A 1 79 ? 49.422 62.628 41.066 1.00 30.62 69 ILE A N 1
ATOM 570 C CA . ILE A 1 79 ? 50.445 63.070 40.123 1.00 30.63 69 ILE A CA 1
ATOM 571 C C . ILE A 1 79 ? 49.761 63.442 38.813 1.00 30.17 69 ILE A C 1
ATOM 572 O O . ILE A 1 79 ? 49.442 62.577 38.000 1.00 31.08 69 ILE A O 1
ATOM 577 N N . ALA A 1 80 ? 49.550 64.738 38.617 1.00 29.81 70 ALA A N 1
ATOM 578 C CA . ALA A 1 80 ? 48.867 65.248 37.437 1.00 29.57 70 ALA A CA 1
ATOM 579 C C . ALA A 1 80 ? 49.684 65.260 36.145 1.00 30.02 70 ALA A C 1
ATOM 580 O O . ALA A 1 80 ? 49.756 66.288 35.464 1.00 30.39 70 ALA A O 1
ATOM 582 N N . ASP A 1 81 ? 50.276 64.121 35.789 1.00 30.05 71 ASP A N 1
ATOM 583 C CA . ASP A 1 81 ? 51.078 64.046 34.567 1.00 31.57 71 ASP A CA 1
ATOM 584 C C . ASP A 1 81 ? 50.288 64.478 33.335 1.00 32.77 71 ASP A C 1
ATOM 585 O O . ASP A 1 81 ? 50.791 65.230 32.495 1.00 32.30 71 ASP A O 1
ATOM 590 N N . TRP A 1 82 ? 49.046 64.007 33.242 1.00 34.89 72 TRP A N 1
ATOM 591 C CA . TRP A 1 82 ? 48.151 64.321 32.124 1.00 35.06 72 TRP A CA 1
ATOM 592 C C . TRP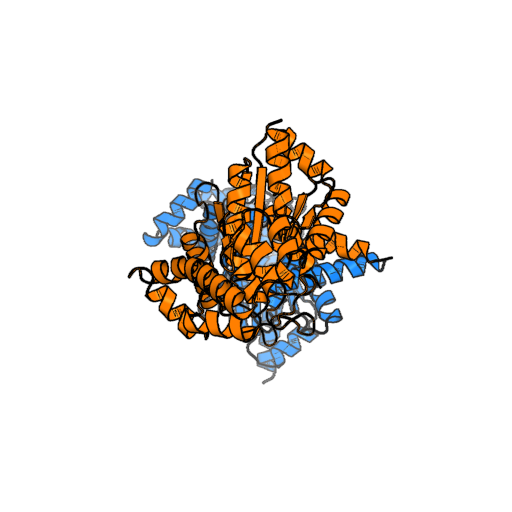 A 1 82 ? 47.972 65.830 31.986 1.00 35.42 72 TRP A C 1
ATOM 593 O O . TRP A 1 82 ? 48.051 66.382 30.882 1.00 33.34 72 TRP A O 1
ATOM 604 N N . PHE A 1 83 ? 47.718 66.494 33.113 1.00 35.60 73 PHE A N 1
ATOM 605 C CA . PHE A 1 83 ? 47.529 67.942 33.113 1.00 36.20 73 PHE A CA 1
ATOM 606 C C . PHE A 1 83 ? 48.832 68.657 32.782 1.00 36.32 73 PHE A C 1
ATOM 607 O O . PHE A 1 83 ? 48.827 69.675 32.091 1.00 35.84 73 PHE A O 1
ATOM 615 N N . ALA A 1 84 ? 49.947 68.120 33.272 1.00 36.93 74 ALA A N 1
ATOM 616 C CA . ALA A 1 84 ? 51.253 68.713 32.999 1.00 37.38 74 ALA A CA 1
ATOM 617 C C . ALA A 1 84 ? 51.451 68.796 31.485 1.00 39.33 74 ALA A C 1
ATOM 618 O O . ALA A 1 84 ? 51.938 69.803 30.964 1.00 39.89 74 ALA A O 1
ATOM 620 N N . LYS A 1 85 ? 51.072 67.734 30.779 1.00 40.57 75 LYS A N 1
ATOM 621 C CA . LYS A 1 85 ? 51.207 67.709 29.324 1.00 41.93 75 LYS A CA 1
ATOM 622 C C . LYS A 1 85 ? 50.261 68.724 28.694 1.00 42.33 75 LYS A C 1
ATOM 623 O O . LYS A 1 85 ? 50.653 69.484 27.809 1.00 43.07 75 LYS A O 1
ATOM 629 N N . MET A 1 86 ? 49.016 68.741 29.156 1.00 43.30 76 MET A N 1
ATOM 630 C CA . MET A 1 86 ? 48.035 69.687 28.636 1.00 46.27 76 MET A CA 1
ATOM 631 C C . MET A 1 86 ? 48.556 71.112 28.823 1.00 48.49 76 MET A C 1
ATOM 632 O O . MET A 1 86 ? 48.265 71.997 28.025 1.00 49.08 76 MET A O 1
ATOM 637 N N . ASN A 1 87 ? 49.323 71.325 29.888 1.00 50.67 77 ASN A N 1
ATOM 638 C CA . ASN A 1 87 ? 49.885 72.637 30.180 1.00 52.75 77 ASN A CA 1
ATOM 639 C C . ASN A 1 87 ? 51.253 72.798 29.522 1.00 55.21 77 ASN A C 1
ATOM 640 O O . ASN A 1 87 ? 51.971 73.764 29.773 1.00 56.37 77 ASN A O 1
ATOM 645 N N . LEU A 1 88 ? 51.603 71.826 28.688 1.00 57.58 78 LEU A N 1
ATOM 646 C CA . LEU A 1 88 ? 52.849 71.836 27.932 1.00 59.83 78 LEU A CA 1
ATOM 647 C C . LEU A 1 88 ? 54.168 71.781 28.697 1.00 60.82 78 LEU A C 1
ATOM 648 O O . LEU A 1 88 ? 55.196 72.216 28.179 1.00 61.78 78 LEU A O 1
ATOM 653 N N . LYS A 1 89 ? 54.158 71.254 29.916 1.00 61.73 79 LYS A N 1
ATOM 654 C CA . LYS A 1 89 ? 55.402 71.146 30.669 1.00 62.19 79 LYS A CA 1
ATOM 655 C C . LYS A 1 89 ? 56.331 70.200 29.918 1.00 62.60 79 LYS A C 1
ATOM 656 O O . LYS A 1 89 ? 55.921 69.115 29.504 1.00 62.79 79 LYS A O 1
ATOM 662 N N . MET A 1 90 ? 57.581 70.616 29.739 1.00 62.47 80 MET A N 1
ATOM 663 C CA . MET A 1 90 ? 58.559 69.813 29.018 1.00 62.37 80 MET A CA 1
ATOM 664 C C . MET A 1 90 ? 58.109 69.701 27.564 1.00 62.70 80 MET A C 1
ATOM 665 O O . MET A 1 90 ? 58.383 68.709 26.887 1.00 62.55 80 MET A O 1
ATOM 670 N N . ASN A 1 91 ? 57.409 70.732 27.099 1.00 63.40 81 ASN A N 1
ATOM 671 C CA . ASN A 1 91 ? 56.896 70.797 25.733 1.00 64.91 81 ASN A CA 1
ATOM 672 C C . ASN A 1 91 ? 55.851 69.738 25.400 1.00 64.69 81 ASN A C 1
ATOM 673 O O . ASN A 1 91 ? 55.553 69.498 24.228 1.00 64.94 81 ASN A O 1
ATOM 678 N N . GLY A 1 92 ? 55.295 69.106 26.428 1.00 64.16 82 GLY A N 1
ATOM 679 C CA . GLY A 1 92 ? 54.276 68.098 26.203 1.00 62.35 82 GLY A CA 1
ATOM 680 C C . GLY A 1 92 ? 54.775 66.669 26.176 1.00 60.84 82 GLY A C 1
ATOM 681 O O . GLY A 1 92 ? 53.984 65.744 26.000 1.00 61.61 82 GLY A O 1
ATOM 682 N N . ASP A 1 93 ? 56.078 66.473 26.344 1.00 59.23 83 ASP A N 1
ATOM 683 C CA . ASP A 1 93 ? 56.625 65.122 26.337 1.00 57.38 83 ASP A CA 1
ATOM 684 C C . ASP A 1 93 ? 56.179 64.375 27.591 1.00 55.99 83 ASP A C 1
ATOM 685 O O . ASP A 1 93 ? 56.637 64.661 28.696 1.00 55.64 83 ASP A O 1
ATOM 690 N N . ILE A 1 94 ? 55.287 63.409 27.405 1.00 53.79 84 ILE A N 1
ATOM 691 C CA . ILE A 1 94 ? 54.753 62.628 28.510 1.00 52.29 84 ILE A CA 1
ATOM 692 C C . ILE A 1 94 ? 55.792 61.748 29.200 1.00 52.07 84 ILE A C 1
ATOM 693 O O . ILE A 1 94 ? 55.731 61.552 30.413 1.00 52.11 84 ILE A O 1
ATOM 698 N N . ASN A 1 95 ? 56.742 61.217 28.437 1.00 51.28 85 ASN A N 1
ATOM 699 C CA . ASN A 1 95 ? 57.767 60.347 29.007 1.00 50.68 85 ASN A CA 1
ATOM 700 C C . ASN A 1 95 ? 58.651 61.058 30.032 1.00 49.09 85 ASN A C 1
ATOM 701 O O . ASN A 1 95 ? 59.015 60.474 31.053 1.00 46.98 85 ASN A O 1
ATOM 706 N N . LYS A 1 96 ? 59.005 62.308 29.751 1.00 47.71 86 LYS A N 1
ATOM 707 C CA . LYS A 1 96 ? 59.840 63.080 30.667 1.00 47.99 86 LYS A CA 1
ATOM 708 C C . LYS A 1 96 ? 59.020 63.467 31.896 1.00 46.71 86 LYS A C 1
ATOM 709 O O . LYS A 1 96 ? 59.508 63.411 33.028 1.00 45.78 86 LYS A O 1
ATOM 715 N N . ILE A 1 97 ? 57.769 63.854 31.662 1.00 44.66 87 ILE A N 1
ATOM 716 C CA . ILE A 1 97 ? 56.880 64.244 32.744 1.00 42.27 87 ILE A CA 1
ATOM 717 C C . ILE A 1 97 ? 56.746 63.131 33.774 1.00 41.30 87 ILE A C 1
ATOM 718 O O . ILE A 1 97 ? 56.955 63.363 34.962 1.00 42.26 87 ILE A O 1
ATOM 723 N N . ARG A 1 98 ? 56.411 61.924 33.330 1.00 39.51 88 ARG A N 1
ATOM 724 C CA . ARG A 1 98 ? 56.264 60.807 34.259 1.00 39.78 88 ARG A CA 1
ATOM 725 C C . ARG A 1 98 ? 57.587 60.504 34.963 1.00 39.85 88 ARG A C 1
ATOM 726 O O . ARG A 1 98 ? 57.604 60.129 36.140 1.00 38.02 88 ARG A O 1
ATOM 734 N N . GLU A 1 99 ? 58.693 60.667 34.241 1.00 39.05 89 GLU A N 1
ATOM 735 C CA . GLU A 1 99 ? 60.015 60.428 34.813 1.00 39.90 89 GLU A CA 1
ATOM 736 C C . GLU A 1 99 ? 60.240 61.438 35.944 1.00 37.83 89 GLU A C 1
ATOM 737 O O . GLU A 1 99 ? 60.768 61.096 37.001 1.00 38.40 89 GLU A O 1
ATOM 743 N N . LEU A 1 100 ? 59.837 62.682 35.712 1.00 36.66 90 LEU A N 1
ATOM 744 C CA . LEU A 1 100 ? 59.974 63.719 36.725 1.00 37.05 90 LEU A CA 1
ATOM 745 C C . LEU A 1 100 ? 59.021 63.406 37.876 1.00 36.33 90 LEU A C 1
ATOM 746 O O . LEU A 1 100 ? 59.336 63.653 39.040 1.00 36.58 90 LEU A O 1
ATOM 751 N N . GLY A 1 101 ? 57.859 62.849 37.542 1.00 35.12 91 GLY A N 1
ATOM 752 C CA . GLY A 1 101 ? 56.893 62.494 38.565 1.00 34.44 91 GLY A CA 1
ATOM 753 C C . GLY A 1 101 ? 57.522 61.508 39.530 1.00 35.63 91 GLY A C 1
ATOM 754 O O . GLY A 1 101 ? 57.325 61.596 40.745 1.00 35.22 91 GLY A O 1
ATOM 755 N N . ARG A 1 102 ? 58.282 60.562 38.988 1.00 35.38 92 ARG A N 1
ATOM 756 C CA . ARG A 1 102 ? 58.961 59.566 39.807 1.00 36.40 92 ARG A CA 1
ATOM 757 C C . ARG A 1 102 ? 60.037 60.249 40.653 1.00 34.78 92 ARG A C 1
ATOM 758 O O . ARG A 1 102 ? 60.294 59.853 41.787 1.00 32.82 92 ARG A O 1
ATOM 766 N N . TYR A 1 103 ? 60.658 61.279 40.083 1.00 34.08 93 TYR A N 1
ATOM 767 C CA . TYR A 1 103 ? 61.687 62.057 40.769 1.00 34.97 93 TYR A CA 1
ATOM 768 C C . TYR A 1 103 ? 61.082 62.671 42.039 1.00 34.72 93 TYR A C 1
ATOM 769 O O . TYR A 1 103 ? 61.630 62.520 43.130 1.00 34.33 93 TYR A O 1
ATOM 778 N N . PHE A 1 104 ? 59.951 63.360 41.883 1.00 33.72 94 PHE A N 1
ATOM 779 C CA . PHE A 1 104 ? 59.258 63.984 43.010 1.00 33.11 94 PHE A CA 1
ATOM 780 C C . PHE A 1 104 ? 58.958 62.955 44.094 1.00 32.99 94 PHE A C 1
ATOM 781 O O . PHE A 1 104 ? 59.152 63.214 45.282 1.00 33.67 94 PHE A O 1
ATOM 789 N N . ILE A 1 105 ? 58.481 61.787 43.679 1.00 32.60 95 ILE A N 1
ATOM 790 C CA . ILE A 1 105 ? 58.165 60.729 44.625 1.00 32.54 95 ILE A CA 1
ATOM 791 C C . ILE A 1 105 ? 59.398 60.272 45.394 1.00 32.98 95 ILE A C 1
ATOM 792 O O . ILE A 1 105 ? 59.324 60.034 46.600 1.00 33.01 95 ILE A O 1
ATOM 797 N N . GLU A 1 106 ? 60.531 60.142 44.711 1.00 33.16 96 GLU A N 1
ATOM 798 C CA . GLU A 1 106 ? 61.744 59.713 45.399 1.00 33.35 96 GLU A CA 1
ATOM 799 C C . GLU A 1 106 ? 62.207 60.790 46.375 1.00 31.80 96 GLU A C 1
ATOM 800 O O . GLU A 1 106 ? 62.800 60.479 47.408 1.00 32.59 96 GLU A O 1
ATOM 806 N N . VAL A 1 107 ? 61.927 62.051 46.050 1.00 30.41 97 VAL A N 1
ATOM 807 C CA . VAL A 1 107 ? 62.286 63.159 46.932 1.00 29.10 97 VAL A CA 1
ATOM 808 C C . VAL A 1 107 ? 61.412 63.087 48.189 1.00 28.34 97 VAL A C 1
ATOM 809 O O . VAL A 1 107 ? 61.921 63.242 49.300 1.00 28.72 97 VAL A O 1
ATOM 813 N N . PHE A 1 108 ? 60.108 62.842 48.021 1.00 28.86 98 PHE A N 1
ATOM 814 C CA . PHE A 1 108 ? 59.201 62.732 49.173 1.00 28.98 98 PHE A CA 1
ATOM 815 C C . PHE A 1 108 ? 59.664 61.592 50.072 1.00 30.29 98 PHE A C 1
ATOM 816 O O . PHE A 1 108 ? 59.633 61.695 51.303 1.00 29.69 98 PHE A O 1
ATOM 824 N N . LYS A 1 109 ? 60.086 60.497 49.449 1.00 29.07 99 LYS A N 1
ATOM 825 C CA . LYS A 1 109 ? 60.549 59.335 50.189 1.00 30.56 99 LYS A CA 1
ATOM 826 C C . LYS A 1 109 ? 61.847 59.644 50.927 1.00 30.98 99 LYS A C 1
ATOM 827 O O . LYS A 1 109 ? 62.020 59.256 52.085 1.00 31.36 99 LYS A O 1
ATOM 833 N N . ALA A 1 110 ? 62.753 60.346 50.255 1.00 28.24 100 ALA A N 1
ATOM 834 C CA . ALA A 1 110 ? 64.027 60.712 50.854 1.00 29.32 100 ALA A CA 1
ATOM 835 C C . ALA A 1 110 ? 63.787 61.567 52.093 1.00 29.43 100 ALA A C 1
ATOM 836 O O . ALA A 1 110 ? 64.492 61.432 53.091 1.00 27.75 100 ALA A O 1
ATOM 838 N N . CYS A 1 111 ? 62.786 62.442 52.018 1.00 29.85 101 CYS A N 1
ATOM 839 C CA . CYS A 1 111 ? 62.456 63.327 53.128 1.00 30.57 101 CYS A CA 1
ATOM 840 C C . CYS A 1 111 ? 61.588 62.647 54.187 1.00 30.55 101 CYS A C 1
ATOM 841 O O . CYS A 1 111 ? 61.123 63.288 55.125 1.00 31.02 101 CYS A O 1
ATOM 844 N N . GLY A 1 112 ? 61.372 61.345 54.034 1.00 30.30 102 GLY A N 1
ATOM 845 C CA . GLY A 1 112 ? 60.603 60.604 55.023 1.00 29.35 102 GLY A CA 1
ATOM 846 C C . GLY A 1 112 ? 59.081 60.587 54.992 1.00 29.05 102 GLY A C 1
ATOM 847 O O . GLY A 1 112 ? 58.459 60.448 56.044 1.00 27.60 102 GLY A O 1
ATOM 848 N N . ILE A 1 113 ? 58.465 60.717 53.822 1.00 27.97 103 ILE A N 1
ATOM 849 C CA . ILE A 1 113 ? 57.004 60.677 53.772 1.00 29.29 103 ILE A CA 1
ATOM 850 C C . ILE A 1 113 ? 56.592 59.293 54.278 1.00 31.62 103 ILE A C 1
ATOM 851 O O . ILE A 1 113 ? 57.331 58.320 54.108 1.00 32.81 103 ILE A O 1
ATOM 856 N N . ASN A 1 114 ? 55.432 59.209 54.923 1.00 32.74 104 ASN A N 1
ATOM 857 C CA . ASN A 1 114 ? 54.948 57.946 55.481 1.00 33.67 104 ASN A CA 1
ATOM 858 C C . ASN A 1 114 ? 54.152 57.142 54.444 1.00 34.16 104 ASN A C 1
ATOM 859 O O . ASN A 1 114 ? 52.948 57.339 54.273 1.00 33.25 104 ASN A O 1
ATOM 864 N N . LEU A 1 115 ? 54.841 56.228 53.767 1.00 33.44 105 LEU A N 1
ATOM 865 C CA . LEU A 1 115 ? 54.240 55.397 52.733 1.00 34.75 105 LEU A CA 1
ATOM 866 C C . LEU A 1 115 ? 53.136 54.470 53.225 1.00 36.58 105 LEU A C 1
ATOM 867 O O . LEU A 1 115 ? 52.260 54.086 52.452 1.00 37.18 105 LEU A O 1
ATOM 872 N N . ASP A 1 116 ? 53.168 54.110 54.503 1.00 38.24 106 ASP A N 1
ATOM 873 C CA . ASP A 1 116 ? 52.151 53.223 55.059 1.00 40.88 106 ASP A CA 1
ATOM 874 C C . ASP A 1 116 ? 50.750 53.834 55.051 1.00 42.44 106 ASP A C 1
ATOM 875 O O . ASP A 1 116 ? 49.752 53.117 55.176 1.00 42.88 106 ASP A O 1
ATOM 880 N N . GLY A 1 117 ? 50.672 55.155 54.911 1.00 41.25 107 GLY A N 1
ATOM 881 C CA . GLY A 1 117 ? 49.376 55.812 54.893 1.00 38.94 107 GLY A CA 1
ATOM 882 C C . GLY A 1 117 ? 49.236 56.696 53.673 1.00 38.79 107 GLY A C 1
ATOM 883 O O . GLY A 1 117 ? 48.335 57.531 53.590 1.00 37.81 107 GLY A O 1
ATOM 884 N N . THR A 1 118 ? 50.133 56.498 52.715 1.00 37.53 108 THR A N 1
ATOM 885 C CA . THR A 1 118 ? 50.139 57.291 51.498 1.00 37.72 108 THR A CA 1
ATOM 886 C C . THR A 1 118 ? 49.930 56.417 50.273 1.00 37.86 108 THR A C 1
ATOM 887 O O . THR A 1 118 ? 50.447 55.307 50.191 1.00 37.36 108 THR A O 1
ATOM 891 N N . ARG A 1 119 ? 49.176 56.939 49.315 1.00 37.92 109 ARG A N 1
ATOM 892 C CA . ARG A 1 119 ? 48.883 56.218 48.089 1.00 39.00 109 ARG A CA 1
ATOM 893 C C . ARG A 1 119 ? 49.049 57.180 46.924 1.00 36.98 109 ARG A C 1
ATOM 894 O O . ARG A 1 119 ? 48.537 58.294 46.960 1.00 35.73 109 ARG A O 1
ATOM 902 N N . PHE A 1 120 ? 49.778 56.754 45.900 1.00 35.71 110 PHE A N 1
ATOM 903 C CA . PHE A 1 120 ? 50.000 57.596 44.734 1.00 37.01 110 PHE A CA 1
ATOM 904 C C . PHE A 1 120 ? 49.064 57.197 43.596 1.00 37.66 110 PHE A C 1
ATOM 905 O O . PHE A 1 120 ? 48.827 56.011 43.363 1.00 38.89 110 PHE A O 1
ATOM 913 N N . ILE A 1 121 ? 48.531 58.195 42.897 1.00 36.68 111 ILE A N 1
ATOM 914 C CA . ILE A 1 121 ? 47.628 57.961 41.774 1.00 35.62 111 ILE A CA 1
ATOM 915 C C . ILE A 1 121 ? 48.057 58.861 40.624 1.00 34.78 111 ILE A C 1
ATOM 916 O O . ILE A 1 121 ? 48.165 60.072 40.796 1.00 35.20 111 ILE A O 1
ATOM 921 N N . TRP A 1 122 ? 48.314 58.272 39.458 1.00 34.30 112 TRP A N 1
ATOM 922 C CA . TRP A 1 122 ? 48.719 59.050 38.293 1.00 32.08 112 TRP A CA 1
ATOM 923 C C . TRP A 1 122 ? 47.479 59.426 37.480 1.00 32.75 112 TRP A C 1
ATOM 924 O O . TRP A 1 122 ? 46.588 58.602 37.270 1.00 33.38 112 TRP A O 1
ATOM 935 N N . ALA A 1 123 ? 47.424 60.676 37.033 1.00 32.62 113 ALA A N 1
ATOM 936 C CA . ALA A 1 123 ? 46.279 61.180 36.275 1.00 34.65 113 ALA A CA 1
ATOM 937 C C . ALA A 1 123 ? 46.026 60.465 34.944 1.00 35.87 113 ALA A C 1
ATOM 938 O O . ALA A 1 123 ? 44.902 60.039 34.665 1.00 36.71 113 ALA A O 1
ATOM 940 N N . SER A 1 124 ? 47.064 60.341 34.123 1.00 36.61 114 SER A N 1
ATOM 941 C CA . SER A 1 124 ? 46.927 59.685 32.825 1.00 38.57 114 SER A CA 1
ATOM 942 C C . SER A 1 124 ? 46.213 58.337 32.948 1.00 38.85 114 SER A C 1
ATOM 943 O O . SER A 1 124 ? 45.295 58.042 32.186 1.00 39.67 114 SER A O 1
ATOM 946 N N . GLU A 1 125 ? 46.625 57.529 33.918 1.00 39.25 115 GLU A N 1
ATOM 947 C CA . GLU A 1 125 ? 46.021 56.219 34.122 1.00 39.55 115 GLU A CA 1
ATOM 948 C C . GLU A 1 125 ? 44.624 56.321 34.726 1.00 39.47 115 GLU A C 1
ATOM 949 O O . GLU A 1 125 ? 43.714 55.593 34.332 1.00 37.82 115 GLU A O 1
ATOM 955 N N . PHE A 1 126 ? 44.448 57.223 35.685 1.00 37.92 116 PHE A N 1
ATOM 956 C CA . PHE A 1 126 ? 43.146 57.374 36.319 1.00 37.03 116 PHE A CA 1
ATOM 957 C C . PHE A 1 126 ? 42.066 57.789 35.317 1.00 36.67 116 PHE A C 1
ATOM 958 O O . PHE A 1 126 ? 40.951 57.269 35.340 1.00 35.96 116 PHE A O 1
ATOM 966 N N . ILE A 1 127 ? 42.404 58.732 34.446 1.00 36.69 117 ILE A N 1
ATOM 967 C CA . ILE A 1 127 ? 41.470 59.227 33.441 1.00 38.97 117 ILE A CA 1
ATOM 968 C C . ILE A 1 127 ? 41.061 58.136 32.455 1.00 40.06 117 ILE A C 1
ATOM 969 O O . ILE A 1 127 ? 39.899 58.055 32.059 1.00 38.49 117 ILE A O 1
ATOM 974 N N . ALA A 1 128 ? 42.021 57.302 32.063 1.00 39.52 118 ALA A N 1
ATOM 975 C CA . ALA A 1 128 ? 41.756 56.227 31.114 1.00 39.05 118 ALA A CA 1
ATOM 976 C C . ALA A 1 128 ? 40.899 55.111 31.704 1.00 38.83 118 ALA A C 1
ATOM 977 O O . ALA A 1 128 ? 40.208 54.407 30.974 1.00 39.04 118 ALA A O 1
ATOM 979 N N . SER A 1 129 ? 40.932 54.961 33.023 1.00 38.77 119 SER A N 1
ATOM 980 C CA . SER A 1 129 ? 40.164 53.917 33.697 1.00 39.54 119 SER A CA 1
ATOM 981 C C . SER A 1 129 ? 38.852 54.376 34.331 1.00 39.69 119 SER A C 1
ATOM 982 O O . SER A 1 129 ? 38.024 53.544 34.694 1.00 39.84 119 SER A O 1
ATOM 985 N N . ASN A 1 130 ? 38.659 55.684 34.481 1.00 38.66 120 ASN A N 1
ATOM 986 C CA . ASN A 1 130 ? 37.447 56.179 35.128 1.00 37.79 120 ASN A CA 1
ATOM 987 C C . ASN A 1 130 ? 36.674 57.220 34.336 1.00 37.48 120 ASN A C 1
ATOM 988 O O . ASN A 1 130 ? 36.917 58.424 34.462 1.00 37.33 120 ASN A O 1
ATOM 993 N N . PRO A 1 131 ? 35.717 56.765 33.515 1.00 36.44 121 PRO A N 1
ATOM 994 C CA . PRO A 1 131 ? 34.883 57.643 32.688 1.00 34.57 121 PRO A CA 1
ATOM 995 C C . PRO A 1 131 ? 34.103 58.666 33.513 1.00 34.06 121 PRO A C 1
ATOM 996 O O . PRO A 1 131 ? 33.902 59.800 33.077 1.00 33.24 121 PRO A O 1
ATOM 1000 N N . SER A 1 132 ? 33.662 58.260 34.700 1.00 32.91 122 SER A N 1
ATOM 1001 C CA . SER A 1 132 ? 32.903 59.147 35.575 1.00 36.03 122 SER A CA 1
ATOM 1002 C C . SER A 1 132 ? 33.691 60.418 35.919 1.00 36.35 122 SER A C 1
ATOM 1003 O O . SER A 1 132 ? 33.108 61.484 36.124 1.00 36.95 122 SER A O 1
ATOM 1006 N N . TYR A 1 133 ? 35.014 60.300 35.975 1.00 36.04 123 TYR A N 1
ATOM 1007 C CA . TYR A 1 133 ? 35.880 61.435 36.284 1.00 35.68 123 TYR A CA 1
ATOM 1008 C C . TYR A 1 133 ? 35.651 62.548 35.270 1.00 36.32 123 TYR A C 1
ATOM 1009 O O . TYR A 1 133 ? 35.455 63.711 35.639 1.00 36.65 123 TYR A O 1
ATOM 1018 N N . ILE A 1 134 ? 35.662 62.187 33.991 1.00 36.27 124 ILE A N 1
ATOM 1019 C CA . ILE A 1 134 ? 35.452 63.154 32.923 1.00 36.75 124 ILE A CA 1
ATOM 1020 C C . ILE A 1 134 ? 34.023 63.690 32.953 1.00 37.79 124 ILE A C 1
ATOM 1021 O O . ILE A 1 134 ? 33.797 64.873 32.700 1.00 37.82 124 ILE A O 1
ATOM 1026 N N . GLU A 1 135 ? 33.060 62.825 33.264 1.00 37.54 125 GLU A N 1
ATOM 1027 C CA . GLU A 1 135 ? 31.671 63.261 33.326 1.00 38.78 125 GLU A CA 1
ATOM 1028 C C . GLU A 1 135 ? 31.544 64.308 34.424 1.00 38.00 125 GLU A C 1
ATOM 1029 O O . GLU A 1 135 ? 30.830 65.296 34.268 1.00 40.04 125 GLU A O 1
ATOM 1035 N N . ARG A 1 136 ? 32.240 64.088 35.536 1.00 36.69 126 ARG A N 1
ATOM 1036 C CA . ARG A 1 136 ? 32.198 65.035 36.645 1.00 35.01 126 ARG A CA 1
ATOM 1037 C C . ARG A 1 136 ? 32.672 66.404 36.162 1.00 33.28 126 ARG A C 1
ATOM 1038 O O . ARG A 1 136 ? 32.043 67.419 36.452 1.00 32.58 126 ARG A O 1
ATOM 1046 N N . MET A 1 137 ? 33.772 66.426 35.415 1.00 32.35 127 MET A N 1
ATOM 1047 C CA . MET A 1 137 ? 34.303 67.677 34.884 1.00 33.99 127 MET A CA 1
ATOM 1048 C C . MET A 1 137 ? 33.224 68.387 34.068 1.00 37.01 127 MET A C 1
ATOM 1049 O O . MET A 1 137 ? 33.025 69.595 34.197 1.00 36.17 127 MET A O 1
ATOM 1054 N N . LEU A 1 138 ? 32.536 67.628 33.218 1.00 38.09 128 LEU A N 1
ATOM 1055 C CA . LEU A 1 138 ? 31.484 68.188 32.377 1.00 38.96 128 LEU A CA 1
ATOM 1056 C C . LEU A 1 138 ? 30.332 68.721 33.221 1.00 38.39 128 LEU A C 1
ATOM 1057 O O . LEU A 1 138 ? 29.813 69.805 32.963 1.00 38.24 128 LEU A O 1
ATOM 1062 N N . ASP A 1 139 ? 29.936 67.969 34.239 1.00 37.67 129 ASP A N 1
ATOM 1063 C CA . ASP A 1 139 ? 28.842 68.417 35.085 1.00 38.41 129 ASP A CA 1
ATOM 1064 C C . ASP A 1 139 ? 29.224 69.692 35.840 1.00 39.83 129 ASP A C 1
ATOM 1065 O O . ASP A 1 139 ? 28.415 70.616 35.967 1.00 39.68 129 ASP A O 1
ATOM 1070 N N . ILE A 1 140 ? 30.459 69.752 36.332 1.00 38.22 130 ILE A N 1
ATOM 1071 C CA . ILE A 1 140 ? 30.908 70.937 37.052 1.00 38.37 130 ILE A CA 1
ATOM 1072 C C . ILE A 1 140 ? 30.980 72.130 36.103 1.00 38.46 130 ILE A C 1
ATOM 1073 O O . ILE A 1 140 ? 30.651 73.254 36.478 1.00 36.84 130 ILE A O 1
ATOM 1078 N N . ALA A 1 141 ? 31.401 71.883 34.868 1.00 39.94 131 ALA A N 1
ATOM 1079 C CA . ALA A 1 141 ? 31.495 72.953 33.886 1.00 43.32 131 ALA A CA 1
ATOM 1080 C C . ALA A 1 141 ? 30.112 73.519 33.564 1.00 45.97 131 ALA A C 1
ATOM 1081 O O . ALA A 1 141 ? 29.975 74.717 33.316 1.00 47.16 131 ALA A O 1
ATOM 1083 N N . GLU A 1 142 ? 29.088 72.667 33.566 1.00 47.52 132 GLU A N 1
ATOM 1084 C CA . GLU A 1 142 ? 27.732 73.130 33.278 1.00 50.57 132 GLU A CA 1
ATOM 1085 C C . GLU A 1 142 ? 27.225 74.000 34.420 1.00 50.81 132 GLU A C 1
ATOM 1086 O O . GLU A 1 142 ? 26.576 75.020 34.194 1.00 51.76 132 GLU A O 1
ATOM 1092 N N . PHE A 1 143 ? 27.517 73.582 35.648 1.00 51.20 133 PHE A N 1
ATOM 1093 C CA . PHE A 1 143 ? 27.107 74.325 36.831 1.00 51.56 133 PHE A CA 1
ATOM 1094 C C . PHE A 1 143 ? 27.719 75.715 36.791 1.00 52.57 133 PHE A C 1
ATOM 1095 O O . PHE A 1 143 ? 27.033 76.714 37.001 1.00 53.45 133 PHE A O 1
ATOM 1103 N N . SER A 1 144 ? 29.017 75.767 36.516 1.00 53.57 134 SER A N 1
ATOM 1104 C CA . SER A 1 144 ? 29.746 77.025 36.453 1.00 54.78 134 SER A CA 1
ATOM 1105 C C . SER A 1 144 ? 29.279 77.915 35.306 1.00 56.19 134 SER A C 1
ATOM 1106 O O . SER A 1 144 ? 29.313 79.143 35.411 1.00 56.62 134 SER A O 1
ATOM 1109 N N . THR A 1 145 ? 28.851 77.307 34.205 1.00 56.32 135 THR A N 1
ATOM 1110 C CA . THR A 1 145 ? 28.380 78.089 33.070 1.00 57.83 135 THR A CA 1
ATOM 1111 C C . THR A 1 145 ? 26.986 78.642 33.341 1.00 58.75 135 THR A C 1
ATOM 1112 O O . THR A 1 145 ? 26.702 79.797 33.033 1.00 58.86 135 THR A O 1
ATOM 1116 N N . ILE A 1 146 ? 26.122 77.819 33.924 1.00 60.02 136 ILE A N 1
ATOM 1117 C CA . ILE A 1 146 ? 24.765 78.248 34.237 1.00 61.99 136 ILE A CA 1
ATOM 1118 C C . ILE A 1 146 ? 24.774 79.314 35.331 1.00 64.57 136 ILE A C 1
ATOM 1119 O O . ILE A 1 146 ? 23.886 80.165 35.386 1.00 64.92 136 ILE A O 1
ATOM 1124 N N . SER A 1 147 ? 25.780 79.272 36.199 1.00 66.95 137 SER A N 1
ATOM 1125 C CA . SER A 1 147 ? 25.889 80.258 37.267 1.00 68.82 137 SER A CA 1
ATOM 1126 C C . SER A 1 147 ? 26.154 81.636 36.676 1.00 71.31 137 SER A C 1
ATOM 1127 O O . SER A 1 147 ? 25.595 82.630 37.138 1.00 71.50 137 SER A O 1
ATOM 1130 N N . ARG A 1 148 ? 27.005 81.691 35.654 1.00 74.60 138 ARG A N 1
ATOM 1131 C CA . ARG A 1 148 ? 27.330 82.957 35.000 1.00 78.28 138 ARG A CA 1
ATOM 1132 C C . ARG A 1 148 ? 26.150 83.446 34.167 1.00 80.28 138 ARG A C 1
ATOM 1133 O O . ARG A 1 148 ? 25.758 84.611 34.251 1.00 81.02 138 ARG A O 1
ATOM 1141 N N . VAL A 1 149 ? 25.594 82.550 33.355 1.00 82.22 139 VAL A N 1
ATOM 1142 C CA . VAL A 1 149 ? 24.456 82.882 32.504 1.00 84.21 139 VAL A CA 1
ATOM 1143 C C . VAL A 1 149 ? 23.278 83.333 33.360 1.00 85.69 139 VAL A C 1
ATOM 1144 O O . VAL A 1 149 ? 22.349 83.978 32.874 1.00 85.95 139 VAL A O 1
ATOM 1148 N N . LYS A 1 150 ? 23.326 82.986 34.641 1.00 87.34 140 LYS A N 1
ATOM 1149 C CA . LYS A 1 150 ? 22.276 83.360 35.574 1.00 89.24 140 LYS A CA 1
ATOM 1150 C C . LYS A 1 150 ? 22.648 84.710 36.189 1.00 90.66 140 LYS A C 1
ATOM 1151 O O . LYS A 1 150 ? 22.269 85.022 37.320 1.00 91.42 140 LYS A O 1
ATOM 1157 N N . ARG A 1 151 ? 23.400 85.502 35.428 1.00 91.42 141 ARG A N 1
ATOM 1158 C CA . ARG A 1 151 ? 23.839 86.823 35.867 1.00 91.88 141 ARG A CA 1
ATOM 1159 C C . ARG A 1 151 ? 23.564 87.879 34.798 1.00 91.83 141 ARG A C 1
ATOM 1160 O O . ARG A 1 151 ? 22.930 87.600 33.780 1.00 91.73 141 ARG A O 1
ATOM 1168 N N . ILE A 1 169 ? 38.201 78.773 29.326 1.00 71.83 159 ILE A N 1
ATOM 1169 C CA . ILE A 1 169 ? 38.574 78.575 30.724 1.00 71.79 159 ILE A CA 1
ATOM 1170 C C . ILE A 1 169 ? 37.789 77.424 31.355 1.00 71.20 159 ILE A C 1
ATOM 1171 O O . ILE A 1 169 ? 36.675 77.614 31.847 1.00 71.40 159 ILE A O 1
ATOM 1176 N N . PHE A 1 170 ? 38.379 76.231 31.336 1.00 69.57 160 PHE A N 1
ATOM 1177 C CA . PHE A 1 170 ? 37.745 75.048 31.909 1.00 67.98 160 PHE A CA 1
ATOM 1178 C C . PHE A 1 170 ? 38.676 74.422 32.938 1.00 66.77 160 PHE A C 1
ATOM 1179 O O . PHE A 1 170 ? 38.278 73.538 33.695 1.00 67.17 160 PHE A O 1
ATOM 1187 N N . TYR A 1 171 ? 39.919 74.892 32.957 1.00 65.40 161 TYR A N 1
ATOM 1188 C CA . TYR A 1 171 ? 40.930 74.379 33.875 1.00 63.77 161 TYR A CA 1
ATOM 1189 C C . TYR A 1 171 ? 40.439 74.221 35.319 1.00 59.80 161 TYR A C 1
ATOM 1190 O O . TYR A 1 171 ? 40.775 73.240 35.985 1.00 58.15 161 TYR A O 1
ATOM 1199 N N . PRO A 1 172 ? 39.646 75.186 35.825 1.00 56.58 162 PRO A N 1
ATOM 1200 C CA . PRO A 1 172 ? 39.154 75.072 37.202 1.00 52.99 162 PRO A CA 1
ATOM 1201 C C . PRO A 1 172 ? 38.134 73.946 37.385 1.00 49.91 162 PRO A C 1
ATOM 1202 O O . PRO A 1 172 ? 38.166 73.226 38.381 1.00 48.90 162 PRO A O 1
ATOM 1206 N N . CYS A 1 173 ? 37.234 73.794 36.420 1.00 47.19 163 CYS A N 1
ATOM 1207 C CA . CYS A 1 173 ? 36.220 72.750 36.492 1.00 44.34 163 CYS A CA 1
ATOM 1208 C C . CYS A 1 173 ? 36.883 71.377 36.435 1.00 40.21 163 CYS A C 1
ATOM 1209 O O . CYS A 1 173 ? 36.411 70.424 37.048 1.00 39.61 163 CYS A O 1
ATOM 1212 N N . MET A 1 174 ? 37.981 71.281 35.696 1.00 36.41 164 MET A N 1
ATOM 1213 C CA . MET A 1 174 ? 38.693 70.017 35.572 1.00 36.37 164 MET A CA 1
ATOM 1214 C C . MET A 1 174 ? 39.335 69.582 36.890 1.00 34.96 164 MET A C 1
ATOM 1215 O O . MET A 1 174 ? 39.143 68.453 37.339 1.00 33.32 164 MET A O 1
ATOM 1220 N N . GLN A 1 175 ? 40.088 70.480 37.517 1.00 33.58 165 GLN A N 1
ATOM 1221 C CA . GLN A 1 175 ? 40.751 70.153 38.775 1.00 31.96 165 GLN A CA 1
ATOM 1222 C C . GLN A 1 175 ? 39.737 69.932 39.894 1.00 31.27 165 GLN A C 1
ATOM 1223 O O . GLN A 1 175 ? 39.963 69.117 40.794 1.00 30.85 165 GLN A O 1
ATOM 1229 N N . ALA A 1 176 ? 38.618 70.653 39.829 1.00 29.96 166 ALA A N 1
ATOM 1230 C CA . ALA A 1 176 ? 37.564 70.557 40.843 1.00 30.00 166 ALA A CA 1
ATOM 1231 C C . ALA A 1 176 ? 36.907 69.180 40.938 1.00 30.05 166 ALA A C 1
ATOM 1232 O O . ALA A 1 176 ? 36.339 68.824 41.971 1.00 28.06 166 ALA A O 1
ATOM 1234 N N . ALA A 1 177 ? 36.977 68.411 39.857 1.00 30.78 167 ALA A N 1
ATOM 1235 C CA . ALA A 1 177 ? 36.393 67.073 39.834 1.00 31.03 167 ALA A CA 1
ATOM 1236 C C . ALA A 1 177 ? 37.210 66.119 40.705 1.00 31.94 167 ALA A C 1
ATOM 1237 O O . ALA A 1 177 ? 36.680 65.147 41.257 1.00 31.53 167 ALA A O 1
ATOM 1239 N N . ASP A 1 178 ? 38.501 66.412 40.835 1.00 30.63 168 ASP A N 1
ATOM 1240 C CA . ASP A 1 178 ? 39.408 65.572 41.612 1.00 30.45 168 ASP A CA 1
ATOM 1241 C C . ASP A 1 178 ? 38.903 65.172 42.982 1.00 29.36 168 ASP A C 1
ATOM 1242 O O . ASP A 1 178 ? 38.918 63.992 43.3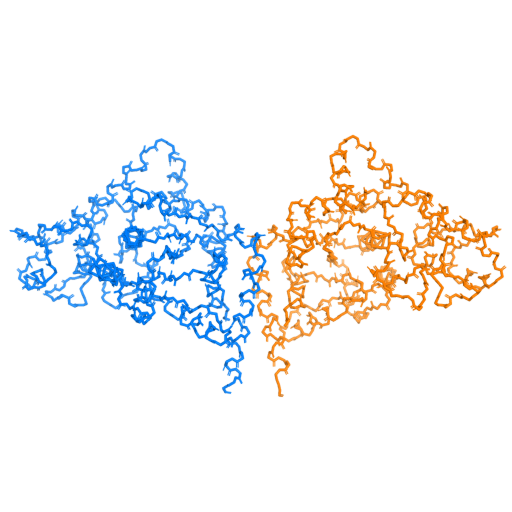26 1.00 29.25 168 ASP A O 1
ATOM 1247 N N . VAL A 1 179 ? 38.459 66.149 43.769 1.00 29.47 169 VAL A N 1
ATOM 1248 C CA . VAL A 1 179 ? 37.994 65.870 45.122 1.00 29.38 169 VAL A CA 1
ATOM 1249 C C . VAL A 1 179 ? 36.761 64.980 45.160 1.00 30.24 169 VAL A C 1
ATOM 1250 O O . VAL A 1 179 ? 36.471 64.359 46.178 1.00 30.55 169 VAL A O 1
ATOM 1254 N N . PHE A 1 180 ? 36.032 64.907 44.052 1.00 32.81 170 PHE A N 1
ATOM 1255 C CA . PHE A 1 180 ? 34.837 64.073 44.022 1.00 34.99 170 PHE A CA 1
ATOM 1256 C C . PHE A 1 180 ? 35.067 62.684 43.439 1.00 35.59 170 PHE A C 1
ATOM 1257 O O . PHE A 1 180 ? 34.349 61.745 43.779 1.00 36.72 170 PHE A O 1
ATOM 1265 N N . GLU A 1 181 ? 36.071 62.548 42.580 1.00 36.33 171 GLU A N 1
ATOM 1266 C CA . GLU A 1 181 ? 36.309 61.273 41.913 1.00 35.31 171 GLU A CA 1
ATOM 1267 C C . GLU A 1 181 ? 37.519 60.433 42.312 1.00 36.02 171 GLU A C 1
ATOM 1268 O O . GLU A 1 181 ? 37.498 59.217 42.122 1.00 35.90 171 GLU A O 1
ATOM 1274 N N . LEU A 1 182 ? 38.566 61.053 42.854 1.00 34.64 172 LEU A N 1
ATOM 1275 C CA . LEU A 1 182 ? 39.759 60.295 43.238 1.00 34.99 172 LEU A CA 1
ATOM 1276 C C . LEU A 1 182 ? 39.428 59.060 44.070 1.00 35.65 172 LEU A C 1
ATOM 1277 O O . LEU A 1 182 ? 40.159 58.071 44.034 1.00 35.46 172 LEU A O 1
ATOM 1282 N N . VAL A 1 183 ? 38.340 59.125 44.832 1.00 35.25 173 VAL A N 1
ATOM 1283 C CA . VAL A 1 183 ? 37.879 57.977 45.618 1.00 37.89 173 VAL A CA 1
ATOM 1284 C C . VAL A 1 183 ? 36.371 57.900 45.410 1.00 39.22 173 VAL A C 1
ATOM 1285 O O . VAL A 1 183 ? 35.726 58.919 45.172 1.00 39.81 173 VAL A O 1
ATOM 1289 N N . PRO A 1 184 ? 35.789 56.692 45.484 1.00 40.73 174 PRO A N 1
ATOM 1290 C CA . PRO A 1 184 ? 34.341 56.536 45.289 1.00 41.48 174 PRO A CA 1
ATOM 1291 C C . PRO A 1 184 ? 33.438 57.468 46.105 1.00 41.78 174 PRO A C 1
ATOM 1292 O O . PRO A 1 184 ? 32.599 58.179 45.542 1.00 42.20 174 PRO A O 1
ATOM 1296 N N . GLU A 1 185 ? 33.608 57.474 47.421 1.00 40.77 175 GLU A N 1
ATOM 1297 C CA . GLU A 1 185 ? 32.786 58.324 48.277 1.00 42.16 175 GLU A CA 1
ATOM 1298 C C . GLU A 1 185 ? 33.241 59.786 48.289 1.00 40.72 175 GLU A C 1
ATOM 1299 O O . GLU A 1 185 ? 32.694 60.607 49.025 1.00 39.45 175 GLU A O 1
ATOM 1305 N N . GLY A 1 186 ? 34.235 60.109 47.465 1.00 38.01 176 GLY A N 1
ATOM 1306 C CA . GLY A 1 186 ? 34.743 61.470 47.413 1.00 35.71 176 GLY A CA 1
ATOM 1307 C C . GLY A 1 186 ? 35.754 61.751 48.512 1.00 32.64 176 GLY A C 1
ATOM 1308 O O . GLY A 1 186 ? 35.615 61.260 49.632 1.00 31.57 176 GLY A O 1
ATOM 1309 N N . ILE A 1 187 ? 36.782 62.530 48.196 1.00 30.88 177 ILE A N 1
ATOM 1310 C CA . ILE A 1 187 ? 37.809 62.864 49.180 1.00 29.39 177 ILE A CA 1
ATOM 1311 C C . ILE A 1 187 ? 37.230 63.796 50.245 1.00 28.43 177 ILE A C 1
ATOM 1312 O O . ILE A 1 187 ? 36.476 64.711 49.933 1.00 26.20 177 ILE A O 1
ATOM 1317 N N . ASP A 1 188 ? 37.583 63.554 51.500 1.00 29.29 178 ASP A N 1
ATOM 1318 C CA . ASP A 1 188 ? 37.098 64.378 52.605 1.00 30.89 178 ASP A CA 1
ATOM 1319 C C . ASP A 1 188 ? 37.804 65.739 52.675 1.00 30.26 178 ASP A C 1
ATOM 1320 O O . ASP A 1 188 ? 37.156 66.779 52.818 1.00 29.42 178 ASP A O 1
ATOM 1325 N N . ILE A 1 189 ? 39.130 65.723 52.559 1.00 28.84 179 ILE A N 1
ATOM 1326 C CA . ILE A 1 189 ? 39.924 66.946 52.649 1.00 26.90 179 ILE A CA 1
ATOM 1327 C C . ILE A 1 189 ? 40.831 67.262 51.464 1.00 26.39 179 ILE A C 1
ATOM 1328 O O . ILE A 1 189 ? 41.647 66.439 51.042 1.00 26.39 179 ILE A O 1
ATOM 1333 N N . CYS A 1 190 ? 40.681 68.477 50.949 1.00 27.02 180 CYS A N 1
ATOM 1334 C CA . CYS A 1 190 ? 41.490 68.977 49.844 1.00 29.23 180 CYS A CA 1
ATOM 1335 C C . CYS A 1 190 ? 42.634 69.771 50.486 1.00 29.52 180 CYS A C 1
ATOM 1336 O O . CYS A 1 190 ? 42.412 70.856 51.027 1.00 30.55 180 CYS A O 1
ATOM 1339 N N . GLN A 1 191 ? 43.846 69.219 50.446 1.00 27.18 181 GLN A N 1
ATOM 1340 C CA . GLN A 1 191 ? 45.011 69.865 51.043 1.00 27.43 181 GLN A CA 1
ATOM 1341 C C . GLN A 1 191 ? 45.953 70.452 49.988 1.00 26.99 181 GLN A C 1
ATOM 1342 O O . GLN A 1 191 ? 46.888 69.786 49.533 1.00 27.49 181 GLN A O 1
ATOM 1348 N N . LEU A 1 192 ? 45.705 71.699 49.602 1.00 26.25 182 LEU A N 1
ATOM 1349 C CA . LEU A 1 192 ? 46.525 72.371 48.594 1.00 26.52 182 LEU A CA 1
ATOM 1350 C C . LEU A 1 192 ? 47.054 73.716 49.085 1.00 25.98 182 LEU A C 1
ATOM 1351 O O . LEU A 1 192 ? 46.698 74.181 50.167 1.00 25.60 182 LEU A O 1
ATOM 1356 N N . GLY A 1 193 ? 47.902 74.340 48.273 1.00 25.32 183 GLY A N 1
ATOM 1357 C CA . GLY A 1 193 ? 48.439 75.641 48.623 1.00 27.57 183 GLY A CA 1
ATOM 1358 C C . GLY A 1 193 ? 47.296 76.633 48.514 1.00 28.90 183 GLY A C 1
ATOM 1359 O O . GLY A 1 193 ? 46.391 76.451 47.695 1.00 28.27 183 GLY A O 1
ATOM 1360 N N . ILE A 1 194 ? 47.327 77.683 49.324 1.00 27.14 184 ILE A N 1
ATOM 1361 C CA . ILE A 1 194 ? 46.262 78.668 49.304 1.00 28.93 184 ILE A CA 1
ATOM 1362 C C . ILE A 1 194 ? 46.100 79.355 47.951 1.00 29.36 184 ILE A C 1
ATOM 1363 O O . ILE A 1 194 ? 45.041 79.908 47.655 1.00 27.87 184 ILE A O 1
ATOM 1368 N N . ASP A 1 195 ? 47.133 79.311 47.116 1.00 30.02 185 ASP A N 1
ATOM 1369 C CA . ASP A 1 195 ? 47.042 79.944 45.804 1.00 33.94 185 ASP A CA 1
ATOM 1370 C C . ASP A 1 195 ? 46.005 79.249 44.921 1.00 35.08 185 ASP A C 1
ATOM 1371 O O . ASP A 1 195 ? 45.669 79.738 43.847 1.00 34.08 185 ASP A O 1
ATOM 1376 N N . GLN A 1 196 ? 45.499 78.109 45.378 1.00 37.05 186 GLN A N 1
ATOM 1377 C CA . GLN A 1 196 ? 44.504 77.366 44.615 1.00 39.63 186 GLN A CA 1
ATOM 1378 C C . GLN A 1 196 ? 43.144 77.303 45.302 1.00 40.50 186 GLN A C 1
ATOM 1379 O O . GLN A 1 196 ? 42.398 76.334 45.142 1.00 40.65 186 GLN A O 1
ATOM 1385 N N . ARG A 1 197 ? 42.816 78.354 46.047 1.00 38.89 187 ARG A N 1
ATOM 1386 C CA . ARG A 1 197 ? 41.554 78.404 46.771 1.00 39.42 187 ARG A CA 1
ATOM 1387 C C . ARG A 1 197 ? 40.323 78.506 45.868 1.00 38.37 187 ARG A C 1
ATOM 1388 O O . ARG A 1 197 ? 39.259 77.999 46.221 1.00 36.93 187 ARG A O 1
ATOM 1396 N N . LYS A 1 198 ? 40.460 79.149 44.711 1.00 38.78 188 LYS A N 1
ATOM 1397 C CA . LYS A 1 198 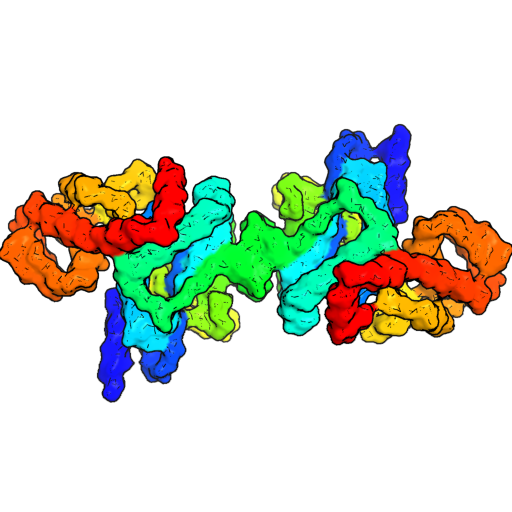? 39.328 79.288 43.791 1.00 41.62 188 LYS A CA 1
ATOM 1398 C C . LYS A 1 198 ? 38.767 77.940 43.338 1.00 40.85 188 LYS A C 1
ATOM 1399 O O . LYS A 1 198 ? 37.557 77.782 43.195 1.00 41.54 188 LYS A O 1
ATOM 1405 N N . VAL A 1 199 ? 39.646 76.971 43.117 1.00 40.72 189 VAL A N 1
ATOM 1406 C CA . VAL A 1 199 ? 39.206 75.660 42.667 1.00 40.63 189 VAL A CA 1
ATOM 1407 C C . VAL A 1 199 ? 38.404 74.936 43.732 1.00 40.90 189 VAL A C 1
ATOM 1408 O O . VAL A 1 199 ? 37.375 74.331 43.434 1.00 40.81 189 VAL A O 1
ATOM 1412 N N . ASN A 1 200 ? 38.868 74.999 44.975 1.00 41.04 190 ASN A N 1
ATOM 1413 C CA . ASN A 1 200 ? 38.164 74.337 46.066 1.00 41.07 190 ASN A CA 1
ATOM 1414 C C . ASN A 1 200 ? 36.828 75.032 46.331 1.00 40.03 190 ASN A C 1
ATOM 1415 O O . ASN A 1 200 ? 35.839 74.377 46.661 1.00 38.50 190 ASN A O 1
ATOM 1420 N N . MET A 1 201 ? 36.799 76.356 46.186 1.00 38.35 191 MET A N 1
ATOM 1421 C CA . MET A 1 201 ? 35.567 77.108 46.410 1.00 39.80 191 MET A CA 1
ATOM 1422 C C . MET A 1 201 ? 34.515 76.730 45.362 1.00 37.35 191 MET A C 1
ATOM 1423 O O . MET A 1 201 ? 33.323 76.676 45.663 1.00 34.57 191 MET A O 1
ATOM 1428 N N . LEU A 1 202 ? 34.960 76.478 44.133 1.00 36.09 192 LEU A N 1
ATOM 1429 C CA . LEU A 1 202 ? 34.043 76.079 43.068 1.00 35.39 192 LEU A CA 1
ATOM 1430 C C . LEU A 1 202 ? 33.452 74.737 43.471 1.00 34.79 192 LEU A C 1
ATOM 1431 O O . LEU A 1 202 ? 32.236 74.551 43.459 1.00 36.66 192 LEU A O 1
ATOM 1436 N N . ALA A 1 203 ? 34.327 73.813 43.851 1.00 33.69 193 ALA A N 1
ATOM 1437 C CA . ALA A 1 203 ? 33.908 72.482 44.272 1.00 34.79 193 ALA A CA 1
ATOM 1438 C C . ALA A 1 203 ? 32.879 72.547 45.398 1.00 35.60 193 ALA A C 1
ATOM 1439 O O . ALA A 1 203 ? 31.924 71.768 45.419 1.00 35.91 193 ALA A O 1
ATOM 1441 N N . ILE A 1 204 ? 33.075 73.471 46.333 1.00 34.84 194 ILE A N 1
ATOM 1442 C CA . ILE A 1 204 ? 32.152 73.613 47.455 1.00 36.18 194 ILE A CA 1
ATOM 1443 C C . ILE A 1 204 ? 30.794 74.141 47.000 1.00 37.05 194 ILE A C 1
ATOM 1444 O O . ILE A 1 204 ? 29.761 73.648 47.441 1.00 36.37 194 ILE A O 1
ATOM 1449 N N . GLU A 1 205 ? 30.795 75.142 46.123 1.00 38.28 195 GLU A N 1
ATOM 1450 C CA . GLU A 1 205 ? 29.539 75.684 45.612 1.00 41.51 195 GLU A CA 1
ATOM 1451 C C . GLU A 1 205 ? 28.823 74.571 44.859 1.00 41.46 195 GLU A C 1
ATOM 1452 O O . GLU A 1 205 ? 27.650 74.290 45.110 1.00 41.33 195 GLU A O 1
ATOM 1458 N N . TYR A 1 206 ? 29.547 73.941 43.937 1.00 40.67 196 TYR A N 1
ATOM 1459 C CA . TYR A 1 206 ? 29.011 72.847 43.133 1.00 39.93 196 TYR A CA 1
ATOM 1460 C C . TYR A 1 206 ? 28.394 71.780 44.027 1.00 39.58 196 TYR A C 1
ATOM 1461 O O . TYR A 1 206 ? 27.250 71.374 43.824 1.00 39.24 196 TYR A O 1
ATOM 1470 N N . ALA A 1 207 ? 29.157 71.336 45.022 1.00 38.17 197 ALA A N 1
ATOM 1471 C CA . ALA A 1 207 ? 28.694 70.305 45.942 1.00 38.53 197 ALA A CA 1
ATOM 1472 C C . ALA A 1 207 ? 27.415 70.687 46.672 1.00 40.98 197 ALA A C 1
ATOM 1473 O O . ALA A 1 207 ? 26.585 69.824 46.958 1.00 41.62 197 ALA A O 1
ATOM 1475 N N . ASN A 1 208 ? 27.258 71.970 46.990 1.00 4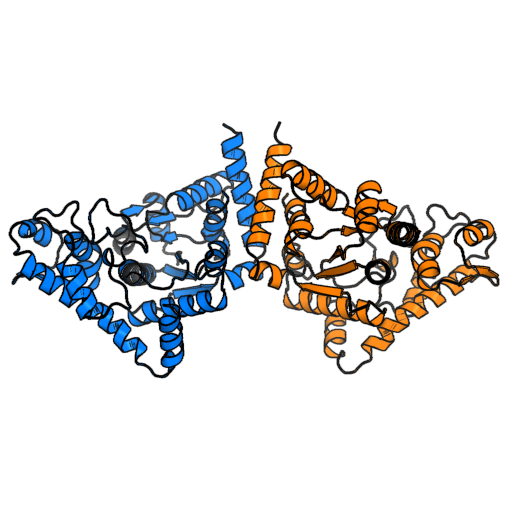2.89 198 ASN A N 1
ATOM 1476 C CA . ASN A 1 208 ? 26.057 72.422 47.688 1.00 46.01 198 ASN A CA 1
ATOM 1477 C C . ASN A 1 208 ? 24.841 72.348 46.774 1.00 46.87 198 ASN A C 1
ATOM 1478 O O . ASN A 1 208 ? 23.771 71.896 47.182 1.00 48.14 198 ASN A O 1
ATOM 1483 N N . ASP A 1 209 ? 25.014 72.794 45.536 1.00 47.54 199 ASP A N 1
ATOM 1484 C CA . ASP A 1 209 ? 23.932 72.785 44.566 1.00 48.83 199 ASP A CA 1
ATOM 1485 C C . ASP A 1 209 ? 23.469 71.375 44.213 1.00 49.15 199 ASP A C 1
ATOM 1486 O O . ASP A 1 209 ? 22.277 71.148 44.011 1.00 50.58 199 ASP A O 1
ATOM 1491 N N . ARG A 1 210 ? 24.402 70.429 44.141 1.00 48.67 200 ARG A N 1
ATOM 1492 C CA . ARG A 1 210 ? 24.053 69.054 43.791 1.00 47.68 200 ARG A CA 1
ATOM 1493 C C . ARG A 1 210 ? 23.846 68.133 44.987 1.00 46.27 200 ARG A C 1
ATOM 1494 O O . ARG A 1 210 ? 23.745 66.921 44.829 1.00 48.19 200 ARG A O 1
ATOM 1502 N N . GLY A 1 211 ? 23.781 68.710 46.180 1.00 45.51 201 GLY A N 1
ATOM 1503 C CA . GLY A 1 211 ? 23.567 67.920 47.381 1.00 44.11 201 GLY A CA 1
ATOM 1504 C C . GLY A 1 211 ? 24.575 66.819 47.654 1.00 43.43 201 GLY A C 1
ATOM 1505 O O . GLY A 1 211 ? 24.196 65.715 48.046 1.00 44.59 201 GLY A O 1
ATOM 1506 N N . LEU A 1 212 ? 25.858 67.107 47.461 1.00 41.24 202 LEU A N 1
ATOM 1507 C CA . LEU A 1 212 ? 26.900 66.111 47.706 1.00 39.28 202 LEU A CA 1
ATOM 1508 C C . LEU A 1 212 ? 27.661 66.429 48.992 1.00 38.46 202 LEU A C 1
ATOM 1509 O O . LEU A 1 212 ? 27.515 67.518 49.553 1.00 35.53 202 LEU A O 1
ATOM 1514 N N . LYS A 1 213 ? 28.469 65.479 49.459 1.00 36.60 203 LYS A N 1
ATOM 1515 C CA . LYS A 1 213 ? 29.264 65.704 50.658 1.00 35.42 203 LYS A CA 1
ATOM 1516 C C . LYS A 1 213 ? 30.052 66.976 50.362 1.00 35.14 203 LYS A C 1
ATOM 1517 O O . LYS A 1 213 ? 30.594 67.133 49.266 1.00 33.09 203 LYS A O 1
ATOM 1523 N N . ILE A 1 214 ? 30.101 67.898 51.314 1.00 35.49 204 ILE A N 1
ATOM 1524 C CA . ILE A 1 214 ? 30.831 69.138 51.080 1.00 34.81 204 ILE A CA 1
ATOM 1525 C C . ILE A 1 214 ? 32.307 68.908 51.354 1.00 33.07 204 ILE A C 1
ATOM 1526 O O . ILE A 1 214 ? 32.684 68.476 52.441 1.00 32.79 204 ILE A O 1
ATOM 1531 N N . PRO A 1 215 ? 33.165 69.174 50.362 1.00 33.27 205 PRO A N 1
ATOM 1532 C CA . PRO A 1 215 ? 34.599 68.970 50.589 1.00 33.59 205 PRO A CA 1
ATOM 1533 C C . PRO A 1 215 ? 35.169 70.015 51.546 1.00 33.98 205 PRO A C 1
ATOM 1534 O O . PRO A 1 215 ? 34.744 71.173 51.544 1.00 33.59 205 PRO A O 1
ATOM 1538 N N . ILE A 1 216 ? 36.124 69.593 52.368 1.00 33.42 206 ILE A N 1
ATOM 1539 C CA . ILE A 1 216 ? 36.771 70.475 53.332 1.00 32.63 206 ILE A CA 1
ATOM 1540 C C . ILE A 1 216 ? 38.148 70.869 52.813 1.00 32.58 206 ILE A C 1
ATOM 1541 O O . ILE A 1 216 ? 38.921 70.013 52.385 1.00 32.39 206 ILE A O 1
ATOM 1546 N N . SER A 1 217 ? 38.456 72.159 52.836 1.00 31.61 207 SER A N 1
AT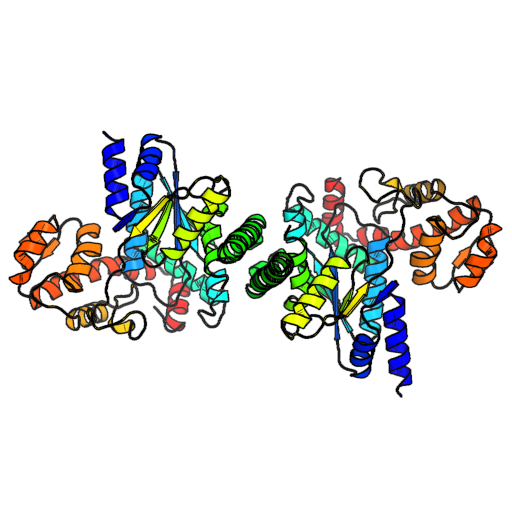OM 1547 C CA . SER A 1 217 ? 39.768 72.598 52.381 1.00 33.79 207 SER A CA 1
ATOM 1548 C C . SER A 1 217 ? 40.668 72.974 53.555 1.00 32.97 207 SER A C 1
ATOM 1549 O O . SER A 1 217 ? 40.241 73.610 54.519 1.00 32.33 207 SER A O 1
ATOM 1552 N N . LEU A 1 218 ? 41.914 72.534 53.466 1.00 30.83 208 LEU A N 1
ATOM 1553 C CA . LEU A 1 218 ? 42.928 72.800 54.474 1.00 29.06 208 LEU A CA 1
ATOM 1554 C C . LEU A 1 218 ? 44.076 73.326 53.616 1.00 28.61 208 LEU A C 1
ATOM 1555 O O . LEU A 1 218 ? 44.906 72.557 53.124 1.00 27.28 208 LEU A O 1
ATOM 1560 N N . SER A 1 219 ? 44.093 74.639 53.412 1.00 28.26 209 SER A N 1
ATOM 1561 C CA . SER A 1 219 ? 45.096 75.281 52.562 1.00 28.93 209 SER A CA 1
ATOM 1562 C C . SER A 1 219 ? 46.320 75.847 53.287 1.00 28.32 209 SER A C 1
ATOM 1563 O O . SER A 1 219 ? 46.191 76.606 54.246 1.00 27.25 209 SER A O 1
ATOM 1566 N N . HIS A 1 220 ? 47.509 75.493 52.802 1.00 26.82 210 HIS A N 1
ATOM 1567 C CA . HIS A 1 220 ? 48.747 75.952 53.425 1.00 26.17 210 HIS A CA 1
ATOM 1568 C C . HIS A 1 220 ? 49.339 77.232 52.842 1.00 25.59 210 HIS A C 1
ATOM 1569 O O . HIS A 1 220 ? 49.062 77.614 51.703 1.00 25.37 210 HIS A O 1
ATOM 1576 N N . HIS A 1 221 ? 50.173 77.877 53.648 1.00 24.89 211 HIS A N 1
ATOM 1577 C CA . HIS A 1 221 ? 50.846 79.118 53.284 1.00 25.49 211 HIS A CA 1
ATOM 1578 C C . HIS A 1 221 ? 51.831 78.927 52.129 1.00 26.86 211 HIS A C 1
ATOM 1579 O O . HIS A 1 221 ? 52.562 77.944 52.094 1.00 27.57 211 HIS A O 1
ATOM 1586 N N . MET A 1 222 ? 51.858 79.874 51.196 1.00 27.06 212 MET A N 1
ATOM 1587 C CA . MET A 1 222 ? 52.795 79.802 50.073 1.00 28.58 212 MET A CA 1
ATOM 1588 C C . MET A 1 222 ? 54.051 80.591 50.465 1.00 25.86 212 MET A C 1
ATOM 1589 O O . MET A 1 222 ? 53.965 81.773 50.775 1.00 24.93 212 MET A O 1
ATOM 1594 N N . LEU A 1 223 ? 55.208 79.934 50.448 1.00 24.95 213 LEU A N 1
ATOM 1595 C CA . LEU A 1 223 ? 56.468 80.571 50.829 1.00 27.57 213 LEU A CA 1
ATOM 1596 C C . LEU A 1 223 ? 56.857 81.699 49.877 1.00 27.55 213 LEU A C 1
ATOM 1597 O O . LEU A 1 223 ? 56.821 81.524 48.662 1.00 28.06 213 LEU A O 1
ATOM 1602 N N . MET A 1 224 ? 57.240 82.857 50.407 1.00 28.60 214 MET A N 1
ATOM 1603 C CA . MET A 1 224 ? 57.612 83.951 49.513 1.00 28.41 214 MET A CA 1
ATOM 1604 C C . MET A 1 224 ? 58.967 83.755 48.846 1.00 26.44 214 MET A C 1
ATOM 1605 O O . MET A 1 224 ? 59.774 82.929 49.264 1.00 24.94 214 MET A O 1
ATOM 1610 N N . SER A 1 225 ? 59.187 84.510 47.779 1.00 26.42 215 SER A N 1
ATOM 1611 C CA . SER A 1 225 ? 60.424 84.455 47.019 1.00 26.37 215 SER A CA 1
ATOM 1612 C C . SER A 1 225 ? 61.606 85.025 47.797 1.00 26.60 215 SER A C 1
ATOM 1613 O O . SER A 1 225 ? 61.478 86.038 48.489 1.00 24.31 215 SER A O 1
ATOM 1616 N N . LEU A 1 226 ? 62.756 84.372 47.666 1.00 26.56 216 LEU A N 1
ATOM 1617 C CA . LEU A 1 226 ? 63.972 84.830 48.324 1.00 30.19 216 LEU A CA 1
ATOM 1618 C C . LEU A 1 226 ? 64.393 86.188 47.757 1.00 32.09 216 LEU A C 1
ATOM 1619 O O . LEU A 1 226 ? 65.196 86.898 48.362 1.00 31.85 216 LEU A O 1
ATOM 1624 N N . SER A 1 227 ? 63.833 86.548 46.603 1.00 32.72 217 SER A N 1
ATOM 1625 C CA . SER A 1 227 ? 64.157 87.813 45.952 1.00 35.17 217 SER A CA 1
ATOM 1626 C C . SER A 1 227 ? 63.443 89.027 46.547 1.00 37.33 217 SER A C 1
ATOM 1627 O O . SER A 1 227 ? 63.901 90.161 46.389 1.00 38.45 217 SER A O 1
ATOM 1630 N N . GLY A 1 228 ? 62.325 88.797 47.227 1.00 37.99 218 GLY A N 1
ATOM 1631 C CA . GLY A 1 228 ? 61.592 89.905 47.813 1.00 38.53 218 GLY A CA 1
ATOM 1632 C C . GLY A 1 228 ? 60.112 89.623 47.991 1.00 41.06 218 GLY A C 1
ATOM 1633 O O . GLY A 1 228 ? 59.555 88.759 47.308 1.00 40.12 218 GLY A O 1
ATOM 1634 N N . PRO A 1 229 ? 59.442 90.354 48.897 1.00 43.32 219 PRO A N 1
ATOM 1635 C CA . PRO A 1 229 ? 58.013 90.202 49.193 1.00 46.94 219 PRO A CA 1
ATOM 1636 C C . PRO A 1 229 ? 57.085 90.448 48.006 1.00 50.63 219 PRO A C 1
ATOM 1637 O O . PRO A 1 229 ? 55.943 89.986 47.992 1.00 51.23 219 PRO A O 1
ATOM 1641 N N . LYS A 1 230 ? 57.582 91.171 47.011 1.00 54.14 220 LYS A N 1
ATOM 1642 C CA . LYS A 1 230 ? 56.795 91.488 45.826 1.00 58.13 220 LYS A CA 1
ATOM 1643 C C . LYS A 1 230 ? 57.127 90.565 44.654 1.00 60.04 220 LYS A C 1
ATOM 1644 O O . LYS A 1 230 ? 56.256 90.240 43.843 1.00 60.52 220 LYS A O 1
ATOM 1650 N N . LYS A 1 231 ? 58.386 90.143 44.571 1.00 62.11 221 LYS A N 1
ATOM 1651 C CA . LYS A 1 231 ? 58.830 89.256 43.500 1.00 63.92 221 LYS A CA 1
ATOM 1652 C C . LYS A 1 231 ? 57.940 88.020 43.382 1.00 64.83 221 LYS A C 1
ATOM 1653 O O . LYS A 1 231 ? 57.434 87.503 44.379 1.00 63.86 221 LYS A O 1
ATOM 1659 N N . LYS A 1 232 ? 57.757 87.549 42.153 1.00 66.14 222 LYS A N 1
ATOM 1660 C CA . LYS A 1 232 ? 56.924 86.380 41.894 1.00 67.41 222 LYS A CA 1
ATOM 1661 C C . LYS A 1 232 ? 57.784 85.169 41.536 1.00 67.38 222 LYS A C 1
ATOM 1662 O O . LYS A 1 232 ? 58.880 85.313 40.993 1.00 67.30 222 LYS A O 1
ATOM 1668 N N . MET A 1 233 ? 57.283 83.978 41.846 1.00 67.58 223 MET A N 1
ATOM 1669 C CA . MET A 1 233 ? 58.003 82.745 41.543 1.00 68.04 223 MET A CA 1
ATOM 1670 C C . MET A 1 233 ? 57.910 82.471 40.044 1.00 68.14 223 MET A C 1
ATOM 1671 O O . MET A 1 233 ? 56.822 82.502 39.470 1.00 68.75 223 MET A O 1
ATOM 1676 N N . SER A 1 234 ? 59.050 82.211 39.411 1.00 67.77 224 SER A N 1
ATOM 1677 C CA . SER A 1 234 ? 59.081 81.928 37.978 1.00 67.50 224 SER A CA 1
ATOM 1678 C C . SER A 1 234 ? 60.487 81.531 37.550 1.00 67.31 224 SER A C 1
ATOM 1679 O O . SER A 1 234 ? 61.463 81.853 38.231 1.00 66.16 224 SER A O 1
ATOM 1682 N N . LYS A 1 235 ? 60.593 80.835 36.421 1.00 67.17 225 LYS A N 1
ATOM 1683 C CA . LYS A 1 235 ? 61.897 80.414 35.928 1.00 67.79 225 LYS A CA 1
ATOM 1684 C C . LYS A 1 235 ? 62.742 81.642 35.597 1.00 66.98 225 LYS A C 1
ATOM 1685 O O . LYS A 1 235 ? 63.912 81.522 35.236 1.00 67.27 225 LYS A O 1
ATOM 1691 N N . SER A 1 236 ? 62.138 82.820 35.728 1.00 66.36 226 SER A N 1
ATOM 1692 C CA . SER A 1 236 ? 62.828 84.080 35.467 1.00 65.09 226 SER A CA 1
ATOM 1693 C C . SER A 1 236 ? 64.045 84.174 36.380 1.00 63.40 226 SER A C 1
ATOM 1694 O O . SER A 1 236 ? 65.165 84.374 35.914 1.00 63.55 226 SER A O 1
ATOM 1697 N N . ASP A 1 237 ? 63.817 84.032 37.685 1.00 61.42 227 ASP A N 1
ATOM 1698 C CA . ASP A 1 237 ? 64.902 84.088 38.657 1.00 58.73 227 ASP A CA 1
ATOM 1699 C C . ASP A 1 237 ? 64.930 82.855 39.556 1.00 56.13 227 ASP A C 1
ATOM 1700 O O . ASP A 1 237 ? 64.267 82.804 40.595 1.00 55.03 227 ASP A O 1
ATOM 1705 N N . PRO A 1 238 ? 65.696 81.832 39.155 1.00 53.40 228 PRO A N 1
ATOM 1706 C CA . PRO A 1 238 ? 65.811 80.596 39.934 1.00 50.26 228 PRO A CA 1
ATOM 1707 C C . PRO A 1 238 ? 66.456 80.891 41.288 1.00 47.70 228 PRO A C 1
ATOM 1708 O O . PRO A 1 238 ? 66.564 80.017 42.145 1.00 46.26 228 PRO A O 1
ATOM 1712 N N . GLN A 1 239 ? 66.895 82.133 41.459 1.00 45.03 229 GLN A N 1
ATOM 1713 C CA . GLN A 1 239 ? 67.519 82.568 42.702 1.00 43.18 229 GLN A CA 1
ATOM 1714 C C . GLN A 1 239 ? 66.446 82.864 43.749 1.00 40.77 229 GLN A C 1
ATOM 1715 O O . GLN A 1 239 ? 66.742 82.972 44.937 1.00 39.98 229 GLN A O 1
ATOM 1721 N N . GLY A 1 240 ? 65.199 82.987 43.296 1.00 38.49 230 GLY A N 1
ATOM 1722 C CA . GLY A 1 240 ? 64.098 83.280 44.198 1.00 35.01 230 GLY A CA 1
ATOM 1723 C C . GLY A 1 240 ? 63.660 82.109 45.058 1.00 33.19 230 GLY A C 1
ATOM 1724 O O . GLY A 1 240 ? 62.793 82.257 45.920 1.00 33.22 230 GLY A O 1
ATOM 1725 N N . ALA A 1 241 ? 64.251 80.941 44.838 1.00 31.81 231 ALA A N 1
ATOM 1726 C CA . ALA A 1 241 ? 63.879 79.775 45.625 1.00 30.40 231 ALA A CA 1
ATOM 1727 C C . ALA A 1 241 ? 64.969 78.720 45.683 1.00 29.08 231 ALA A C 1
ATOM 1728 O O . ALA A 1 241 ? 65.851 78.668 44.826 1.00 27.23 231 ALA A O 1
ATOM 1730 N N . ILE A 1 242 ? 64.903 77.894 46.722 1.00 26.91 232 ILE A N 1
ATOM 1731 C CA . ILE A 1 242 ? 65.842 76.803 46.917 1.00 27.13 232 ILE A CA 1
ATOM 1732 C C . ILE A 1 242 ? 65.203 75.554 46.317 1.00 28.64 232 ILE A C 1
ATOM 1733 O O . ILE A 1 242 ? 64.025 75.276 46.558 1.00 29.46 232 ILE A O 1
ATOM 1738 N N . PHE A 1 243 ? 65.980 74.810 45.540 1.00 26.98 233 PHE A N 1
ATOM 1739 C CA . PHE A 1 243 ? 65.499 73.591 44.905 1.00 28.42 233 PHE A CA 1
ATOM 1740 C C . PHE A 1 243 ? 66.231 72.396 45.493 1.00 27.64 233 PHE A C 1
ATOM 1741 O O . PHE A 1 243 ? 67.344 72.539 46.001 1.00 28.77 233 PHE A O 1
ATOM 1749 N N . MET A 1 244 ? 65.612 71.223 45.433 1.00 26.80 234 MET A N 1
ATOM 1750 C CA . MET A 1 244 ? 66.227 70.024 45.982 1.00 29.50 234 MET A CA 1
ATOM 1751 C C . MET A 1 244 ? 67.435 69.552 45.183 1.00 30.27 234 MET A C 1
ATOM 1752 O O . MET A 1 244 ? 68.099 68.594 45.568 1.00 29.45 234 MET A O 1
ATOM 1757 N N . ASP A 1 245 ? 67.721 70.229 44.075 1.00 33.55 235 ASP A N 1
ATOM 1758 C CA . ASP A 1 245 ? 68.864 69.867 43.245 1.00 35.86 235 ASP A CA 1
ATOM 1759 C C . ASP A 1 245 ? 70.002 70.871 43.430 1.00 35.52 235 ASP A C 1
ATOM 1760 O O . ASP A 1 245 ? 71.103 70.664 42.926 1.00 36.64 235 ASP A O 1
ATOM 1765 N N . ASP A 1 246 ? 69.743 71.962 44.145 1.00 34.12 236 ASP A N 1
ATOM 1766 C CA . ASP A 1 246 ? 70.795 72.951 44.379 1.00 32.95 236 ASP A CA 1
ATOM 1767 C C . ASP A 1 246 ? 71.925 72.328 45.195 1.00 32.05 236 ASP A C 1
ATOM 1768 O O . ASP A 1 246 ? 71.678 71.516 46.083 1.00 30.72 236 ASP A O 1
ATOM 1773 N N . THR A 1 247 ? 73.165 72.698 44.886 1.00 32.38 237 THR A N 1
ATOM 1774 C CA . THR A 1 247 ? 74.316 72.182 45.627 1.00 32.36 237 THR A CA 1
ATOM 1775 C C . THR A 1 247 ? 74.472 72.990 46.913 1.00 32.16 237 THR A C 1
ATOM 1776 O O . THR A 1 247 ? 73.869 74.060 47.065 1.00 31.10 237 THR A O 1
ATOM 1780 N N . GLU A 1 248 ? 75.290 72.480 47.829 1.00 32.88 238 GLU A N 1
ATOM 1781 C CA . GLU A 1 248 ? 75.534 73.154 49.098 1.00 34.58 238 GLU A CA 1
ATOM 1782 C C . GLU A 1 248 ? 76.013 74.584 48.871 1.00 33.53 238 GLU A C 1
ATOM 1783 O O . GLU A 1 248 ? 75.563 75.516 49.537 1.00 32.05 238 GLU A O 1
ATOM 1789 N N . GLN A 1 249 ? 76.918 74.758 47.917 1.00 34.37 239 GLN A N 1
ATOM 1790 C CA . GLN A 1 249 ? 77.441 76.084 47.602 1.00 36.64 239 GLN A CA 1
ATOM 1791 C C . GLN A 1 249 ? 76.312 76.947 47.036 1.00 34.64 239 GLN A C 1
ATOM 1792 O O . GLN A 1 249 ? 76.234 78.143 47.305 1.00 35.09 239 GLN A O 1
ATOM 1798 N N . GLU A 1 250 ? 75.427 76.330 46.262 1.00 34.86 240 GLU A N 1
ATOM 1799 C CA . GLU A 1 250 ? 74.304 77.051 45.665 1.00 34.73 240 GLU A CA 1
ATOM 1800 C C . GLU A 1 250 ? 73.296 77.582 46.687 1.00 32.24 240 GLU A C 1
ATOM 1801 O O . GLU A 1 250 ? 72.832 78.718 46.565 1.00 30.82 240 GLU A O 1
ATOM 1807 N N . VAL A 1 251 ? 72.944 76.775 47.687 1.00 31.83 241 VAL A N 1
ATOM 1808 C CA . VAL A 1 251 ? 71.988 77.259 48.677 1.00 31.64 241 VAL A CA 1
ATOM 1809 C C . VAL A 1 251 ? 72.643 78.375 49.482 1.00 30.09 241 VAL A C 1
ATOM 1810 O O . VAL A 1 251 ? 72.025 79.407 49.721 1.00 30.25 241 VAL A O 1
ATOM 1814 N N . SER A 1 252 ? 73.903 78.185 49.874 1.00 32.43 242 SER A N 1
ATOM 1815 C CA . SER A 1 252 ? 74.614 79.210 50.644 1.00 33.01 242 SER A CA 1
ATOM 1816 C C . SER A 1 252 ? 74.595 80.539 49.904 1.00 32.56 242 SER A C 1
ATOM 1817 O O . SER A 1 252 ? 74.359 81.589 50.499 1.00 32.57 242 SER A O 1
ATOM 1820 N N . GLU A 1 253 ? 74.844 80.488 48.600 1.00 33.98 243 GLU A N 1
ATOM 1821 C CA . GLU A 1 253 ? 74.852 81.691 47.776 1.00 35.20 243 GLU A CA 1
ATOM 1822 C C . GLU A 1 253 ? 73.461 82.310 47.686 1.00 33.12 243 GLU A C 1
ATOM 1823 O O . GLU A 1 253 ? 73.309 83.521 47.808 1.00 34.19 243 GLU A O 1
ATOM 1829 N N . LYS A 1 254 ? 72.443 81.481 47.477 1.00 32.63 244 LYS A N 1
ATOM 1830 C CA . LYS A 1 254 ? 71.078 81.988 47.377 1.00 30.52 244 LYS A CA 1
ATOM 1831 C C . LYS A 1 254 ? 70.588 82.619 48.677 1.00 28.16 244 LYS A C 1
ATOM 1832 O O . LYS A 1 254 ? 69.929 83.659 48.658 1.00 28.08 244 LYS A O 1
ATOM 1838 N N . ILE A 1 255 ? 70.902 81.987 49.804 1.00 26.61 245 ILE A N 1
ATOM 1839 C CA . ILE A 1 255 ? 70.487 82.514 51.097 1.00 26.12 245 ILE A CA 1
ATOM 1840 C C . ILE A 1 255 ? 71.265 83.793 51.394 1.00 27.23 245 ILE A C 1
ATOM 1841 O O . ILE A 1 255 ? 70.706 84.790 51.869 1.00 24.68 245 ILE A O 1
ATOM 1846 N N . SER A 1 256 ? 72.557 83.763 51.090 1.00 28.59 246 SER A N 1
ATOM 1847 C CA . SER A 1 256 ? 73.423 84.911 51.309 1.00 30.54 246 SER A CA 1
ATOM 1848 C C . SER A 1 256 ? 72.926 86.156 50.576 1.00 30.83 246 SER A C 1
ATOM 1849 O O . SER A 1 256 ? 72.980 87.265 51.109 1.00 29.80 246 SER A O 1
ATOM 1852 N N . ARG A 1 257 ? 72.421 85.964 49.363 1.00 32.57 247 ARG A N 1
ATOM 1853 C CA . ARG A 1 257 ? 71.938 87.074 48.550 1.00 33.68 247 ARG A CA 1
ATOM 1854 C C . ARG A 1 257 ? 70.451 87.392 48.738 1.00 32.60 247 ARG A C 1
ATOM 1855 O O . ARG A 1 257 ? 69.937 88.349 48.164 1.00 29.37 247 ARG A O 1
ATOM 1863 N N . ALA A 1 258 ? 69.763 86.604 49.554 1.00 31.84 248 ALA A N 1
ATOM 1864 C CA . ALA A 1 258 ? 68.338 86.819 49.778 1.00 30.88 248 ALA A CA 1
ATOM 1865 C C . ALA A 1 258 ? 68.023 88.143 50.462 1.00 31.57 248 ALA A C 1
ATOM 1866 O O . ALA A 1 258 ? 68.818 88.664 51.246 1.00 30.36 248 ALA A O 1
ATOM 1868 N N . TYR A 1 259 ? 66.848 88.676 50.141 1.00 31.92 249 TYR A N 1
ATOM 1869 C CA . TYR A 1 259 ? 66.336 89.921 50.710 1.00 32.59 249 TYR A CA 1
ATOM 1870 C C . TYR A 1 259 ? 66.137 89.671 52.206 1.00 31.09 249 TYR A C 1
ATOM 1871 O O . TYR A 1 259 ? 65.536 88.667 52.591 1.00 29.83 249 TYR A O 1
ATOM 1880 N N . CYS A 1 260 ? 66.644 90.566 53.048 1.00 31.20 250 CYS A N 1
ATOM 1881 C CA . CYS A 1 260 ? 66.504 90.398 54.494 1.00 29.89 250 CYS A CA 1
ATOM 1882 C C . CYS A 1 260 ? 66.667 91.707 55.250 1.00 30.40 250 CYS A C 1
ATOM 1883 O O . CYS A 1 260 ? 67.741 92.302 55.255 1.00 31.87 250 CYS A O 1
ATOM 1886 N N . THR A 1 261 ? 65.585 92.146 55.882 1.00 28.96 251 THR A N 1
ATOM 1887 C CA . THR A 1 261 ? 65.582 93.365 56.676 1.00 27.11 251 THR A CA 1
ATOM 1888 C C . THR A 1 261 ? 65.628 92.934 58.135 1.00 27.47 251 THR A C 1
ATOM 1889 O O . THR A 1 261 ? 65.811 91.749 58.432 1.00 27.75 251 THR A O 1
ATOM 1893 N N . ASP A 1 262 ? 65.463 93.896 59.037 1.00 26.23 252 ASP A N 1
ATOM 1894 C CA . ASP A 1 262 ? 65.460 93.621 60.470 1.00 26.84 252 ASP A CA 1
ATOM 1895 C C . ASP A 1 262 ? 64.046 93.332 60.982 1.00 27.47 252 ASP A C 1
ATOM 1896 O O . ASP A 1 262 ? 63.864 93.061 62.170 1.00 28.40 252 ASP A O 1
ATOM 1901 N N . GLU A 1 263 ? 63.048 93.402 60.099 1.00 26.56 253 GLU A N 1
ATOM 1902 C CA . GLU A 1 263 ? 61.665 93.116 60.500 1.00 28.77 253 GLU A CA 1
ATOM 1903 C C . GLU A 1 263 ? 61.235 91.743 59.999 1.00 25.67 253 GLU A C 1
ATOM 1904 O O . GLU A 1 263 ? 61.777 91.228 59.022 1.00 24.46 253 GLU A O 1
ATOM 1910 N N . THR A 1 264 ? 60.256 91.152 60.668 1.00 23.74 254 THR A N 1
ATOM 1911 C CA . THR A 1 264 ? 59.791 89.824 60.301 1.00 22.64 254 THR A CA 1
ATOM 1912 C C . THR A 1 264 ? 58.825 89.806 59.120 1.00 25.42 254 THR A C 1
ATOM 1913 O O . THR A 1 264 ? 58.719 88.792 58.425 1.00 29.17 254 THR A O 1
ATOM 1917 N N . PHE A 1 265 ? 58.124 90.911 58.880 1.00 24.86 255 PHE A N 1
ATOM 1918 C CA . PHE A 1 265 ? 57.194 90.968 57.753 1.00 27.87 255 PHE A CA 1
ATOM 1919 C C . PHE A 1 265 ? 57.943 91.261 56.437 1.00 27.79 255 PHE A C 1
ATOM 1920 O O . PHE A 1 265 ? 59.005 91.884 56.447 1.00 27.47 255 PHE A O 1
ATOM 1928 N N . ASP A 1 266 ? 57.388 90.803 55.315 1.00 28.11 256 ASP A N 1
ATOM 1929 C CA . ASP A 1 266 ? 58.013 90.983 54.001 1.00 28.17 256 ASP A CA 1
ATOM 1930 C C . ASP A 1 266 ? 59.463 90.500 54.005 1.00 27.50 256 ASP A C 1
ATOM 1931 O O . ASP A 1 266 ? 60.299 91.022 53.269 1.00 28.07 256 ASP A O 1
ATOM 1936 N N . ASN A 1 267 ? 59.758 89.497 54.827 1.00 27.82 257 ASN A N 1
ATOM 1937 C CA . ASN A 1 267 ? 61.118 88.967 54.942 1.00 25.42 257 ASN A CA 1
ATOM 1938 C C . ASN A 1 267 ? 61.131 87.476 54.607 1.00 23.86 257 ASN A C 1
ATOM 1939 O O . ASN A 1 267 ? 60.608 86.657 55.363 1.00 24.22 257 ASN A O 1
ATOM 1944 N N . PRO A 1 268 ? 61.740 87.103 53.468 1.00 24.66 258 PRO A N 1
ATOM 1945 C CA . PRO A 1 268 ? 61.792 85.693 53.063 1.00 23.17 258 PRO A CA 1
ATOM 1946 C C . PRO A 1 268 ? 62.681 84.810 53.939 1.00 21.84 258 PRO A C 1
ATOM 1947 O O . PRO A 1 268 ? 62.443 83.609 54.056 1.00 21.12 258 PRO A O 1
ATOM 1951 N N . ILE A 1 269 ? 63.709 85.393 54.544 1.00 20.25 259 ILE A N 1
ATOM 1952 C CA . ILE A 1 269 ? 64.572 84.620 55.432 1.00 18.69 259 ILE A CA 1
ATOM 1953 C C . ILE A 1 269 ? 63.712 84.205 56.632 1.00 17.71 259 ILE A C 1
ATOM 1954 O O . ILE A 1 269 ? 63.734 83.049 57.058 1.00 18.07 259 ILE A O 1
ATOM 1959 N N . PHE A 1 270 ? 62.941 85.146 57.163 1.00 16.72 260 PHE A N 1
ATOM 1960 C CA . PHE A 1 270 ? 62.061 84.834 58.282 1.00 21.43 260 PHE A CA 1
ATOM 1961 C C . PHE A 1 270 ? 61.057 83.742 57.884 1.00 21.04 260 PHE A C 1
ATOM 1962 O O . PHE A 1 270 ? 60.784 82.820 58.662 1.00 20.81 260 PHE A O 1
ATOM 1970 N N . GLU A 1 271 ? 60.499 83.853 56.679 1.00 21.87 261 GLU A N 1
ATOM 1971 C CA . GLU A 1 271 ? 59.532 82.858 56.212 1.00 21.00 261 GLU A CA 1
ATOM 1972 C C . GLU A 1 271 ? 60.145 81.478 56.156 1.00 19.64 261 GLU A C 1
ATOM 1973 O O . GLU A 1 271 ? 59.528 80.520 56.600 1.00 20.94 261 GLU A O 1
ATOM 1979 N N . TYR A 1 272 ? 61.355 81.360 55.616 1.00 19.08 262 TYR A N 1
ATOM 1980 C CA . TYR A 1 272 ? 61.983 80.044 55.549 1.00 19.44 262 TYR A CA 1
ATOM 1981 C C . TYR A 1 272 ? 62.168 79.477 56.953 1.00 18.68 262 TYR A C 1
ATOM 1982 O O . TYR A 1 272 ? 62.007 78.280 57.164 1.00 21.23 262 TYR A O 1
ATOM 1991 N N . ILE A 1 273 ? 62.483 80.340 57.917 1.00 17.78 263 ILE A N 1
ATOM 1992 C CA . ILE A 1 273 ? 62.673 79.914 59.304 1.00 14.18 263 ILE A CA 1
ATOM 1993 C C . ILE A 1 273 ? 61.346 79.442 59.905 1.00 15.92 263 ILE A C 1
ATOM 1994 O O . ILE A 1 273 ? 61.256 78.361 60.489 1.00 15.17 263 ILE A O 1
ATOM 1999 N N . LYS A 1 274 ? 60.316 80.265 59.750 1.00 17.08 264 LYS A N 1
ATOM 2000 C CA . LYS A 1 274 ? 59.011 79.951 60.296 1.00 20.01 264 LYS A CA 1
ATOM 2001 C C . LYS A 1 274 ? 58.285 78.761 59.679 1.00 20.76 264 LYS A C 1
ATOM 2002 O O . LYS A 1 274 ? 57.921 77.826 60.382 1.00 20.82 264 LYS A O 1
ATOM 2008 N N . TYR A 1 275 ? 58.070 78.805 58.369 1.00 18.49 265 TYR A N 1
ATOM 2009 C CA . TYR A 1 275 ? 57.327 77.752 57.686 1.00 18.42 265 TYR A CA 1
ATOM 2010 C C . TYR A 1 275 ? 58.072 76.468 57.358 1.00 18.74 265 TYR A C 1
ATOM 2011 O O . TYR A 1 275 ? 57.455 75.411 57.195 1.00 16.74 265 TYR A O 1
ATOM 2020 N N . LEU A 1 276 ? 59.393 76.545 57.264 1.00 17.62 266 LEU A N 1
ATOM 2021 C CA . LEU A 1 276 ? 60.166 75.354 56.966 1.00 18.96 266 LEU A CA 1
ATOM 2022 C C . LEU A 1 276 ? 61.070 74.855 58.098 1.00 19.52 266 LEU A C 1
ATOM 2023 O O . LEU A 1 276 ? 60.841 73.775 58.642 1.00 20.93 266 LEU A O 1
ATOM 2028 N N . LEU A 1 277 ? 62.076 75.640 58.478 1.00 18.00 267 LEU A N 1
ATOM 2029 C CA . LEU A 1 277 ? 63.030 75.184 59.490 1.00 19.88 267 LEU A CA 1
ATOM 2030 C C . LEU A 1 277 ? 62.530 74.858 60.898 1.00 19.35 267 LEU A C 1
ATOM 2031 O O . LEU A 1 277 ? 62.798 73.768 61.416 1.00 19.85 267 LEU A O 1
ATOM 2036 N N . LEU A 1 278 ? 61.829 75.790 61.532 1.00 19.25 268 LEU A N 1
ATOM 2037 C CA . LEU A 1 278 ? 61.347 75.540 62.884 1.00 18.72 268 LEU A CA 1
ATOM 2038 C C . LEU A 1 278 ? 60.397 74.351 62.918 1.00 19.40 268 LEU A C 1
ATOM 2039 O O . LEU A 1 278 ? 60.473 73.519 63.816 1.00 18.88 268 LEU A O 1
ATOM 2044 N N . ARG A 1 279 ? 59.507 74.261 61.937 1.00 20.77 269 ARG A N 1
ATOM 2045 C CA . ARG A 1 279 ? 58.558 73.151 61.902 1.00 22.42 269 ARG A CA 1
ATOM 2046 C C . ARG A 1 279 ? 59.266 71.835 61.640 1.00 22.64 269 ARG A C 1
ATOM 2047 O O . ARG A 1 279 ? 58.962 70.824 62.273 1.00 25.14 269 ARG A O 1
ATOM 2055 N N . TRP A 1 280 ? 60.215 71.841 60.710 1.00 21.13 270 TRP A N 1
ATOM 2056 C CA . TRP A 1 280 ? 60.953 70.623 60.386 1.00 21.37 270 TRP A CA 1
ATOM 2057 C C . TRP A 1 280 ? 61.881 70.127 61.503 1.00 23.13 270 TRP A C 1
ATOM 2058 O O . TRP A 1 280 ? 61.894 68.937 61.815 1.00 21.51 270 TRP A O 1
ATOM 2069 N N . PHE A 1 281 ? 62.652 71.035 62.100 1.00 21.72 271 PHE A N 1
ATOM 2070 C CA . PHE A 1 281 ? 63.601 70.656 63.146 1.00 21.15 271 PHE A CA 1
ATOM 2071 C C . PHE A 1 281 ? 63.114 70.723 64.585 1.00 19.64 271 PHE A C 1
ATOM 2072 O O . PHE A 1 281 ? 63.635 70.011 65.436 1.00 22.05 271 PHE A O 1
ATOM 2080 N N . GLY A 1 282 ? 62.137 71.578 64.871 1.00 19.88 272 GLY A N 1
ATOM 2081 C CA . GLY A 1 282 ? 61.630 71.671 66.235 1.00 18.44 272 GLY A CA 1
ATOM 2082 C C . GLY A 1 282 ? 62.480 72.563 67.122 1.00 18.92 272 GLY A C 1
ATOM 2083 O O . GLY A 1 282 ? 61.956 73.331 67.929 1.00 21.17 272 GLY A O 1
ATOM 2084 N N . THR A 1 283 ? 63.795 72.452 66.989 1.00 19.51 273 THR A N 1
ATOM 2085 C CA . THR A 1 283 ? 64.718 73.273 67.761 1.00 20.26 273 THR A CA 1
ATOM 2086 C C . THR A 1 283 ? 65.764 73.832 66.808 1.00 20.73 273 THR A C 1
ATOM 2087 O O . THR A 1 283 ? 66.341 73.096 66.012 1.00 22.87 273 THR A O 1
ATOM 2091 N N . LEU A 1 284 ? 66.011 75.133 66.908 1.00 19.69 274 LEU A N 1
ATOM 2092 C CA . LEU A 1 284 ? 66.964 75.831 66.051 1.00 19.92 274 LEU A CA 1
ATOM 2093 C C . LEU A 1 284 ? 67.977 76.643 66.866 1.00 20.72 274 LEU A C 1
ATOM 2094 O O . LEU A 1 284 ? 67.598 77.361 67.782 1.00 17.88 274 LEU A O 1
ATOM 2099 N N . ASN A 1 285 ? 69.260 76.515 66.524 1.00 20.55 275 ASN A N 1
ATOM 2100 C CA . ASN A 1 285 ? 70.340 77.255 67.178 1.00 19.13 275 ASN A CA 1
ATOM 2101 C C . ASN A 1 285 ? 70.661 78.351 66.161 1.00 20.12 275 ASN A C 1
ATOM 2102 O O . ASN A 1 285 ? 71.309 78.095 65.142 1.00 19.00 275 ASN A O 1
ATOM 2107 N N . LEU A 1 286 ? 70.184 79.562 66.441 1.00 19.62 276 LEU A N 1
ATOM 2108 C CA . LEU A 1 286 ? 70.354 80.713 65.558 1.00 22.10 276 LEU A CA 1
ATOM 2109 C C . LEU A 1 286 ? 71.127 81.853 66.225 1.00 21.71 276 LEU A C 1
ATOM 2110 O O . LEU A 1 286 ? 70.728 82.346 67.280 1.00 20.07 276 LEU A O 1
ATOM 2115 N N . CYS A 1 287 ? 72.216 82.275 65.590 1.00 20.31 277 CYS A N 1
ATOM 2116 C CA . CYS A 1 287 ? 73.056 83.356 66.103 1.00 21.87 277 CYS A CA 1
ATOM 2117 C C . CYS A 1 287 ? 73.395 83.198 67.586 1.00 21.35 277 CYS A C 1
ATOM 2118 O O . CYS A 1 287 ? 73.178 84.114 68.373 1.00 20.39 277 CYS A O 1
ATOM 2121 N N . GLY A 1 288 ? 73.907 82.032 67.964 1.00 21.38 278 GLY A N 1
ATOM 2122 C CA . GLY A 1 288 ? 74.277 81.808 69.354 1.00 22.76 278 GLY A CA 1
ATOM 2123 C C . GLY A 1 288 ? 73.165 81.630 70.380 1.00 23.94 278 GLY A C 1
ATOM 2124 O O . GLY A 1 288 ? 73.432 81.726 71.572 1.00 24.26 278 GLY A O 1
ATOM 2125 N N . LYS A 1 289 ? 71.932 81.375 69.942 1.00 22.54 279 LYS A N 1
ATOM 2126 C CA . LYS A 1 289 ? 70.819 81.174 70.877 1.00 23.15 279 LYS A CA 1
ATOM 2127 C C . LYS A 1 289 ? 69.910 80.021 70.428 1.00 22.10 279 LYS A C 1
ATOM 2128 O O . LYS A 1 289 ? 69.739 79.782 69.226 1.00 19.31 279 LYS A O 1
ATOM 2134 N N . ILE A 1 290 ? 69.321 79.320 71.397 1.00 19.14 280 ILE A N 1
ATOM 2135 C CA . ILE A 1 290 ? 68.432 78.195 71.102 1.00 17.90 280 ILE A CA 1
ATOM 2136 C C . ILE A 1 290 ? 66.959 78.623 71.080 1.00 18.48 280 ILE A C 1
ATOM 2137 O O . ILE A 1 290 ? 66.478 79.254 72.018 1.00 17.14 280 ILE A O 1
ATOM 2142 N N . TYR A 1 291 ? 66.247 78.277 70.012 1.00 17.70 281 TYR A N 1
ATOM 2143 C CA . TYR A 1 291 ? 64.837 78.622 69.899 1.00 17.80 281 TYR A CA 1
ATOM 2144 C C . TYR A 1 291 ? 63.973 77.394 69.656 1.00 18.46 281 TYR A C 1
ATOM 2145 O O . TYR A 1 291 ? 64.330 76.528 68.852 1.00 19.45 281 TYR A O 1
ATOM 2154 N N . THR A 1 292 ? 62.838 77.338 70.350 1.00 17.96 282 THR A N 1
ATOM 2155 C CA . THR A 1 292 ? 61.879 76.245 70.219 1.00 17.36 282 THR A CA 1
ATOM 2156 C C . THR A 1 292 ? 60.461 76.772 69.925 1.00 19.13 282 THR A C 1
ATOM 2157 O O . THR A 1 292 ? 59.514 75.996 69.841 1.00 16.66 282 THR A O 1
ATOM 2161 N N . ASP A 1 293 ? 60.312 78.088 69.790 1.00 18.27 283 ASP A N 1
ATOM 2162 C CA . ASP A 1 293 ? 59.007 78.667 69.475 1.00 19.19 283 ASP A CA 1
ATOM 2163 C C . ASP A 1 293 ? 59.199 79.916 68.627 1.00 19.25 283 ASP A C 1
ATOM 2164 O O . ASP A 1 293 ? 60.205 80.621 68.746 1.00 19.17 283 ASP A O 1
ATOM 2169 N N . ILE A 1 294 ? 58.226 80.187 67.768 1.00 18.97 284 ILE A N 1
ATOM 2170 C CA . ILE A 1 294 ? 58.310 81.313 66.866 1.00 18.07 284 ILE A CA 1
ATOM 2171 C C . ILE A 1 294 ? 58.254 82.696 67.507 1.00 19.57 284 ILE A C 1
ATOM 2172 O O . ILE A 1 294 ? 58.830 83.647 66.975 1.00 18.03 284 ILE A O 1
ATOM 2177 N N . GLU A 1 295 ? 57.593 82.826 68.654 1.00 19.74 285 GLU A N 1
ATOM 2178 C CA . GLU A 1 295 ? 57.526 84.136 69.293 1.00 19.03 285 GLU A CA 1
ATOM 2179 C C . GLU A 1 295 ? 58.919 84.630 69.707 1.00 18.03 285 GLU A C 1
ATOM 2180 O O . GLU A 1 295 ? 59.268 85.785 69.460 1.00 18.84 285 GLU A O 1
ATOM 2186 N N . SER A 1 296 ? 59.713 83.761 70.329 1.00 17.48 286 SER A N 1
ATOM 2187 C CA . SER A 1 296 ? 61.058 84.141 70.758 1.00 18.10 286 SER A CA 1
ATOM 2188 C C . SER A 1 296 ? 61.910 84.526 69.558 1.00 16.04 286 SER A C 1
ATOM 2189 O O . SER A 1 296 ? 62.697 85.461 69.621 1.00 17.64 286 SER A O 1
ATOM 2192 N N . ILE A 1 297 ? 61.764 83.795 68.464 1.00 16.17 287 ILE A N 1
ATOM 2193 C CA . ILE A 1 297 ? 62.529 84.120 67.271 1.00 17.20 287 ILE A CA 1
ATOM 2194 C C . ILE A 1 297 ? 62.154 85.524 66.796 1.00 17.00 287 ILE A C 1
ATOM 2195 O O . ILE A 1 297 ? 63.031 86.342 66.509 1.00 16.98 287 ILE A O 1
ATOM 2200 N N . GLN A 1 298 ? 60.853 85.797 66.733 1.00 15.58 288 GLN A N 1
ATOM 2201 C CA . GLN A 1 298 ? 60.345 87.101 66.293 1.00 18.75 288 GLN A CA 1
ATOM 2202 C C . GLN A 1 298 ? 60.831 88.253 67.170 1.00 19.30 288 GLN A C 1
ATOM 2203 O O . GLN A 1 298 ? 61.196 89.316 66.662 1.00 19.36 288 GLN A O 1
ATOM 2209 N N . GLU A 1 299 ? 60.825 88.047 68.483 1.00 17.98 289 GLU A N 1
ATOM 2210 C CA . GLU A 1 299 ? 61.260 89.091 69.392 1.00 21.61 289 GLU A CA 1
ATOM 2211 C C . GLU A 1 299 ? 62.764 89.360 69.308 1.00 20.80 289 GLU A C 1
ATOM 2212 O O . GLU A 1 299 ? 63.197 90.495 69.493 1.00 21.36 289 GLU A O 1
ATOM 2218 N N . ASP A 1 300 ? 63.557 88.337 68.998 1.00 20.46 290 ASP A N 1
ATOM 2219 C CA . ASP A 1 300 ? 65.005 88.513 68.878 1.00 19.89 290 ASP A CA 1
ATOM 2220 C C . ASP A 1 300 ? 65.438 88.854 67.464 1.00 19.88 290 ASP A C 1
ATOM 2221 O O . ASP A 1 300 ? 66.605 89.181 67.238 1.00 21.22 290 ASP A O 1
ATOM 2226 N N . PHE A 1 301 ? 64.514 88.789 66.513 1.00 18.24 291 PHE A N 1
ATOM 2227 C CA . PHE A 1 301 ? 64.879 89.002 65.114 1.00 20.32 291 PHE A CA 1
ATOM 2228 C C . PHE A 1 301 ? 65.583 90.298 64.714 1.00 21.03 291 PHE A C 1
ATOM 2229 O O . PHE A 1 301 ? 66.616 90.251 64.055 1.00 21.29 291 PHE A O 1
ATOM 2237 N N . SER A 1 302 ? 65.036 91.448 65.087 1.00 21.62 292 SER A N 1
ATOM 2238 C CA . SER A 1 302 ? 65.660 92.703 64.695 1.00 25.11 292 SER A CA 1
ATOM 2239 C C . SER A 1 302 ? 67.128 92.807 65.110 1.00 25.90 292 SER A C 1
ATOM 2240 O O . SER A 1 302 ? 67.953 93.286 64.340 1.00 26.08 292 SER A O 1
ATOM 2243 N N . SER A 1 303 ? 67.461 92.333 66.306 1.00 24.58 293 SER A N 1
ATOM 2244 C CA . SER A 1 303 ? 68.833 92.436 66.784 1.00 25.51 293 SER A CA 1
ATOM 2245 C C . SER A 1 303 ? 69.793 91.334 66.332 1.00 24.79 293 SER A C 1
ATOM 2246 O O . SER A 1 303 ? 70.982 91.386 66.645 1.00 24.18 293 SER A O 1
ATOM 2249 N N . MET A 1 304 ? 69.298 90.351 65.586 1.00 22.29 294 MET A N 1
ATOM 2250 C CA . MET A 1 304 ? 70.163 89.280 65.092 1.00 21.71 294 MET A CA 1
ATOM 2251 C C . MET A 1 304 ? 71.103 89.792 63.987 1.00 22.93 294 MET A C 1
ATOM 2252 O O . MET A 1 304 ? 70.685 90.564 63.119 1.00 20.59 294 MET A O 1
ATOM 2257 N N . ASN A 1 305 ? 72.367 89.374 64.021 1.00 23.17 295 ASN A N 1
ATOM 2258 C CA . ASN A 1 305 ? 73.312 89.758 62.968 1.00 24.08 295 ASN A CA 1
ATOM 2259 C C . ASN A 1 305 ? 72.829 88.948 61.761 1.00 22.34 295 ASN A C 1
ATOM 2260 O O . ASN A 1 305 ? 72.921 87.723 61.754 1.00 20.40 295 ASN A O 1
ATOM 2265 N N . LYS A 1 306 ? 72.313 89.634 60.747 1.00 21.87 296 LYS A N 1
ATOM 2266 C CA . LYS A 1 306 ? 71.756 88.963 59.580 1.00 23.51 296 LYS A CA 1
ATOM 2267 C C . LYS A 1 306 ? 72.712 88.114 58.753 1.00 25.56 296 LYS A C 1
ATOM 2268 O O . LYS A 1 306 ? 72.304 87.099 58.186 1.00 25.39 296 LYS A O 1
ATOM 2274 N N . ARG A 1 307 ? 73.978 88.509 58.679 1.00 26.04 297 ARG A N 1
ATOM 2275 C CA . ARG A 1 307 ? 74.942 87.714 57.926 1.00 27.58 297 ARG A CA 1
ATOM 2276 C C . ARG A 1 307 ? 75.193 86.398 58.662 1.00 25.73 297 ARG A C 1
ATOM 2277 O O . ARG A 1 307 ? 75.343 85.345 58.046 1.00 24.91 297 ARG A O 1
ATOM 2285 N N . GLU A 1 308 ? 75.237 86.457 59.986 1.00 23.72 298 GLU A N 1
ATOM 2286 C CA . GLU A 1 308 ? 75.467 85.249 60.773 1.00 23.83 298 GLU A CA 1
ATOM 2287 C C . GLU A 1 308 ? 74.220 84.362 60.789 1.00 21.89 298 GLU A C 1
ATOM 2288 O O . GLU A 1 308 ? 74.324 83.138 60.853 1.00 21.05 298 GLU A O 1
ATOM 2294 N N . LEU A 1 309 ? 73.047 84.987 60.726 1.00 20.26 299 LEU A N 1
ATOM 2295 C CA . LEU A 1 309 ? 71.781 84.257 60.719 1.00 18.86 299 LEU A CA 1
ATOM 2296 C C . LEU A 1 309 ? 71.688 83.467 59.420 1.00 19.67 299 LEU A C 1
ATOM 2297 O O . LEU A 1 309 ? 71.275 82.306 59.410 1.00 18.16 299 LEU A O 1
ATOM 2302 N N . LYS A 1 310 ? 72.059 84.114 58.317 1.00 20.19 300 LYS A N 1
ATOM 2303 C CA . LYS A 1 310 ? 72.004 83.467 57.009 1.00 22.02 300 LYS A CA 1
ATOM 2304 C C . LYS A 1 310 ? 72.901 82.242 56.977 1.00 20.72 300 LYS A C 1
ATOM 2305 O O . LYS A 1 310 ? 72.584 81.241 56.331 1.00 17.90 300 LYS A O 1
ATOM 2311 N N . THR A 1 311 ? 74.017 82.315 57.692 1.00 20.82 301 THR A N 1
ATOM 2312 C CA . THR A 1 311 ? 74.933 81.184 57.753 1.00 21.30 301 THR A CA 1
ATOM 2313 C C . THR A 1 311 ? 74.235 79.976 58.389 1.00 20.42 301 THR A C 1
ATOM 2314 O O . THR A 1 311 ? 74.313 78.865 57.866 1.00 20.11 301 THR A O 1
ATOM 2318 N N . ASP A 1 312 ? 73.556 80.193 59.516 1.00 19.33 302 ASP A N 1
ATOM 2319 C CA . ASP A 1 312 ? 72.860 79.099 60.196 1.00 21.25 302 ASP A CA 1
ATOM 2320 C C . ASP A 1 312 ? 71.686 78.579 59.352 1.00 20.99 302 ASP A C 1
ATOM 2321 O O . ASP A 1 312 ? 71.508 77.369 59.204 1.00 21.79 302 ASP A O 1
ATOM 2326 N N . VAL A 1 313 ? 70.897 79.496 58.796 1.00 19.92 303 VAL A N 1
ATOM 2327 C CA . VAL A 1 313 ? 69.755 79.128 57.967 1.00 20.71 303 VAL A CA 1
ATOM 2328 C C . VAL A 1 313 ? 70.212 78.250 56.796 1.00 21.92 303 VAL A C 1
ATOM 2329 O O . VAL A 1 313 ? 69.626 77.192 56.532 1.00 22.17 303 VAL A O 1
ATOM 2333 N N . ALA A 1 314 ? 71.258 78.687 56.101 1.00 18.86 304 ALA A N 1
ATOM 2334 C CA . ALA A 1 314 ? 71.800 77.926 54.977 1.00 21.46 304 ALA A CA 1
ATOM 2335 C C . ALA A 1 314 ? 72.276 76.546 55.451 1.00 21.96 304 ALA A C 1
ATOM 2336 O O . ALA A 1 314 ? 72.078 75.538 54.766 1.00 24.01 304 ALA A O 1
ATOM 2338 N N . ASN A 1 315 ? 72.904 76.497 56.624 1.00 20.05 305 ASN A N 1
ATOM 2339 C CA . ASN A 1 315 ? 73.390 75.223 57.146 1.00 19.23 305 ASN A CA 1
ATOM 2340 C C . ASN A 1 315 ? 72.259 74.259 57.471 1.00 18.00 305 ASN A C 1
ATOM 2341 O O . ASN A 1 315 ? 72.376 73.065 57.202 1.00 18.24 305 ASN A O 1
ATOM 2346 N N . TYR A 1 316 ? 71.173 74.759 58.059 1.00 17.60 306 TYR A N 1
ATOM 2347 C CA . TYR A 1 316 ? 70.045 73.884 58.371 1.00 19.82 306 TYR A CA 1
ATOM 2348 C C . TYR A 1 316 ? 69.378 73.412 57.069 1.00 19.40 306 TYR A C 1
ATOM 2349 O O . TYR A 1 316 ? 68.988 72.252 56.950 1.00 20.06 306 TYR A O 1
ATOM 2358 N N . ILE A 1 317 ? 69.241 74.311 56.098 1.00 21.66 307 ILE A N 1
ATOM 2359 C CA . ILE A 1 317 ? 68.625 73.944 54.825 1.00 22.58 307 ILE A CA 1
ATOM 2360 C C . ILE A 1 317 ? 69.450 72.834 54.170 1.00 25.17 307 ILE A C 1
ATOM 2361 O O . ILE A 1 317 ? 68.903 71.819 53.734 1.00 25.57 307 ILE A O 1
ATOM 2366 N N . ASN A 1 318 ? 70.767 73.011 54.127 1.00 25.23 308 ASN A N 1
ATOM 2367 C CA . ASN A 1 318 ? 71.630 71.999 53.521 1.00 26.83 308 ASN A CA 1
ATOM 2368 C C . ASN A 1 318 ? 71.528 70.643 54.198 1.00 25.38 308 ASN A C 1
ATOM 2369 O O . ASN A 1 318 ? 71.720 69.609 53.559 1.00 24.88 308 ASN A O 1
ATOM 2374 N N . THR A 1 319 ? 71.217 70.640 55.489 1.00 25.87 309 THR A N 1
ATOM 2375 C CA . THR A 1 319 ? 71.064 69.382 56.214 1.00 24.13 309 THR A CA 1
ATOM 2376 C C . THR A 1 319 ? 69.842 68.632 55.680 1.00 23.70 309 THR A C 1
ATOM 2377 O O . THR A 1 319 ? 69.851 67.407 55.581 1.00 22.90 309 THR A O 1
ATOM 2381 N N . ILE A 1 320 ? 68.787 69.374 55.352 1.00 22.74 310 ILE A N 1
ATOM 2382 C CA . ILE A 1 320 ? 67.570 68.767 54.832 1.00 22.95 310 ILE A CA 1
ATOM 2383 C C . ILE A 1 320 ? 67.818 68.218 53.428 1.00 25.33 310 ILE A C 1
ATOM 2384 O O . ILE A 1 320 ? 67.453 67.085 53.124 1.00 26.42 310 ILE A O 1
ATOM 2389 N N . ILE A 1 321 ? 68.450 69.024 52.580 1.00 25.56 311 ILE A N 1
ATOM 2390 C CA . ILE A 1 321 ? 68.728 68.610 51.213 1.00 28.49 311 ILE A CA 1
ATOM 2391 C C . ILE A 1 321 ? 69.725 67.451 51.161 1.00 30.07 311 ILE A C 1
ATOM 2392 O O . ILE A 1 321 ? 69.718 66.662 50.214 1.00 32.85 311 ILE A O 1
ATOM 2397 N N . ASP A 1 322 ? 70.575 67.336 52.179 1.00 31.08 312 ASP A N 1
ATOM 2398 C CA . ASP A 1 322 ? 71.538 66.240 52.228 1.00 32.62 312 ASP A CA 1
ATOM 2399 C C . ASP A 1 322 ? 70.798 64.900 52.235 1.00 33.14 312 ASP A C 1
ATOM 2400 O O . ASP A 1 322 ? 71.344 63.878 51.809 1.00 32.40 312 ASP A O 1
ATOM 2405 N N . LEU A 1 323 ? 69.559 64.905 52.726 1.00 31.73 313 LEU A N 1
ATOM 2406 C CA . LEU A 1 323 ? 68.750 63.685 52.748 1.00 31.96 313 LEU A CA 1
ATOM 2407 C C . LEU A 1 323 ? 68.506 63.213 51.312 1.00 31.67 313 LEU A C 1
ATOM 2408 O O . LEU A 1 323 ? 68.585 62.021 51.016 1.00 31.31 313 LEU A O 1
ATOM 2413 N N . VAL A 1 324 ? 68.213 64.158 50.424 1.00 30.56 314 VAL A N 1
ATOM 2414 C CA . VAL A 1 324 ? 67.952 63.839 49.027 1.00 30.98 314 VAL A CA 1
ATOM 2415 C C . VAL A 1 324 ? 69.235 63.498 48.276 1.00 33.35 314 VAL A C 1
ATOM 2416 O O . VAL A 1 324 ? 69.253 62.564 47.469 1.00 32.01 314 VAL A O 1
ATOM 2420 N N . ARG A 1 325 ? 70.299 64.259 48.533 1.00 33.00 315 ARG A N 1
ATOM 2421 C CA . ARG A 1 325 ? 71.587 64.021 47.885 1.00 34.92 315 ARG A CA 1
ATOM 2422 C C . ARG A 1 325 ? 72.045 62.604 48.195 1.00 35.42 315 ARG A C 1
ATOM 2423 O O . ARG A 1 325 ? 72.527 61.889 47.325 1.00 37.86 315 ARG A O 1
ATOM 2431 N N . GLU A 1 326 ? 71.878 62.199 49.445 1.00 36.42 316 GLU A N 1
ATOM 2432 C CA . GLU A 1 326 ? 72.273 60.868 49.876 1.00 38.75 316 GLU A CA 1
ATOM 2433 C C . GLU A 1 326 ? 71.380 59.812 49.227 1.00 39.81 316 GLU A C 1
ATOM 2434 O O . GLU A 1 326 ? 71.862 58.789 48.734 1.00 40.39 316 GLU A O 1
ATOM 2440 N N . HIS A 1 327 ? 70.077 60.072 49.228 1.00 37.81 317 HIS A N 1
ATOM 2441 C CA . HIS A 1 327 ? 69.107 59.152 48.654 1.00 37.93 317 HIS A CA 1
ATOM 2442 C C . HIS A 1 327 ? 69.418 58.825 47.197 1.00 39.12 317 HIS A C 1
ATOM 2443 O O . HIS A 1 327 ? 69.285 57.679 46.773 1.00 39.84 317 HIS A O 1
ATOM 2450 N N . PHE A 1 328 ? 69.829 59.829 46.430 1.00 40.46 318 PHE A N 1
ATOM 2451 C CA . PHE A 1 328 ? 70.128 59.608 45.024 1.00 43.01 318 PHE A CA 1
ATOM 2452 C C . PHE A 1 328 ? 71.516 59.051 44.739 1.00 44.70 318 PHE A C 1
ATOM 2453 O O . PHE A 1 328 ? 71.988 59.105 43.606 1.00 45.20 318 PHE A O 1
ATOM 2461 N N . LYS A 1 329 ? 72.167 58.516 45.768 1.00 46.84 319 LYS A N 1
ATOM 2462 C CA . LYS A 1 329 ? 73.482 57.910 45.599 1.00 48.68 319 LYS A CA 1
ATOM 2463 C C . LYS A 1 329 ? 73.260 56.413 45.450 1.00 49.68 319 LYS A C 1
ATOM 2464 O O . LYS A 1 329 ? 74.165 55.676 45.062 1.00 51.61 319 LYS A O 1
ATOM 2470 N N . LYS A 1 330 ? 72.051 55.966 45.773 1.00 49.91 320 LYS A N 1
ATOM 2471 C CA . LYS A 1 330 ? 71.714 54.557 45.647 1.00 50.04 320 LYS A CA 1
ATOM 2472 C C . LYS A 1 330 ? 71.866 54.172 44.179 1.00 49.99 320 LYS A C 1
ATOM 2473 O O . LYS A 1 330 ? 71.430 54.901 43.289 1.00 48.00 320 LYS A O 1
ATOM 2479 N N . PRO A 1 331 ? 72.484 53.015 43.908 1.00 50.80 321 PRO A N 1
ATOM 2480 C CA . PRO A 1 331 ? 72.680 52.565 42.527 1.00 51.46 321 PRO A CA 1
ATOM 2481 C C . PRO A 1 331 ? 71.386 52.379 41.735 1.00 51.45 321 PRO A C 1
ATOM 2482 O O . PRO A 1 331 ? 71.335 52.672 40.542 1.00 50.87 321 PRO A O 1
ATOM 2486 N N . GLU A 1 332 ? 70.338 51.909 42.402 1.00 52.93 322 GLU A N 1
ATOM 2487 C CA . GLU A 1 332 ? 69.056 51.688 41.741 1.00 54.93 322 GLU A CA 1
ATOM 2488 C C . GLU A 1 332 ? 68.470 52.958 41.129 1.00 55.01 322 GLU A C 1
ATOM 2489 O O . GLU A 1 332 ? 67.640 52.888 40.224 1.00 55.33 322 GLU A O 1
ATOM 2495 N N . LEU A 1 333 ? 68.901 54.117 41.617 1.00 54.95 323 LEU A N 1
ATOM 2496 C CA . LEU A 1 333 ? 68.382 55.385 41.112 1.00 55.06 323 LEU A CA 1
ATOM 2497 C C . LEU A 1 333 ? 69.321 56.124 40.164 1.00 55.96 323 LEU A C 1
ATOM 2498 O O . LEU A 1 333 ? 69.020 57.241 39.736 1.00 55.73 323 LEU A O 1
ATOM 2503 N N . SER A 1 334 ? 70.452 55.506 39.835 1.00 57.22 324 SER A N 1
ATOM 2504 C CA . SER A 1 334 ? 71.415 56.127 38.930 1.00 58.29 324 SER A CA 1
ATOM 2505 C C . SER A 1 334 ? 70.738 56.481 37.609 1.00 58.37 324 SER A C 1
ATOM 2506 O O . SER A 1 334 ? 71.090 57.471 36.963 1.00 58.56 324 SER A O 1
ATOM 2509 N N . GLU A 1 335 ? 69.760 55.667 37.223 1.00 58.21 325 GLU A N 1
ATOM 2510 C CA . GLU A 1 335 ? 69.005 55.880 35.990 1.00 58.74 325 GLU A CA 1
ATOM 2511 C C . GLU A 1 335 ? 68.181 57.161 36.067 1.00 56.60 325 GLU A C 1
ATOM 2512 O O . GLU A 1 335 ? 68.292 58.038 35.208 1.00 55.61 325 GLU A O 1
ATOM 2518 N N . LEU A 1 336 ? 67.350 57.251 37.103 1.00 54.25 326 LEU A N 1
ATOM 2519 C CA . LEU A 1 336 ? 66.496 58.413 37.320 1.00 50.99 326 LEU A CA 1
ATOM 2520 C C . LEU A 1 336 ? 67.355 59.667 37.416 1.00 50.16 326 LEU A C 1
ATOM 2521 O O . LEU A 1 336 ? 67.068 60.683 36.784 1.00 48.90 326 LEU A O 1
ATOM 2526 N N . LEU A 1 337 ? 68.410 59.583 38.219 1.00 50.97 327 LEU A N 1
ATOM 2527 C CA . LEU A 1 337 ? 69.325 60.701 38.423 1.00 52.19 327 LEU A CA 1
ATOM 2528 C C . LEU A 1 337 ? 69.803 61.284 37.097 1.00 51.81 327 LEU A C 1
ATOM 2529 O O . LEU A 1 337 ? 69.649 62.479 36.837 1.00 50.47 327 LEU A O 1
ATOM 2534 N N . SER A 1 338 ? 70.378 60.426 36.260 1.00 52.77 328 SER A N 1
ATOM 2535 C CA . SER A 1 338 ? 70.896 60.838 34.959 1.00 52.90 328 SER A CA 1
ATOM 2536 C C . SER A 1 338 ? 69.829 61.490 34.089 1.00 52.39 328 SER A C 1
ATOM 2537 O O . SER A 1 338 ? 70.074 62.526 33.468 1.00 51.96 328 SER A O 1
ATOM 2540 N N . ASN A 1 339 ? 68.646 60.883 34.047 1.00 51.39 329 ASN A N 1
ATOM 2541 C CA . ASN A 1 339 ? 67.551 61.416 33.248 1.00 51.10 329 ASN A CA 1
ATOM 2542 C C . ASN A 1 339 ? 67.151 62.819 33.677 1.00 50.98 329 ASN A C 1
ATOM 2543 O O . ASN A 1 339 ? 67.109 63.735 32.855 1.00 49.59 329 ASN A O 1
ATOM 2548 N N . VAL A 1 340 ? 66.855 62.988 34.963 1.00 51.14 330 VAL A N 1
ATOM 2549 C CA . VAL A 1 340 ? 66.453 64.292 35.478 1.00 50.57 330 VAL A CA 1
ATOM 2550 C C . VAL A 1 340 ? 67.513 65.334 35.156 1.00 51.70 330 VAL A C 1
ATOM 2551 O O . VAL A 1 340 ? 67.195 66.442 34.722 1.00 51.00 330 VAL A O 1
ATOM 2555 N N . LYS A 1 341 ? 68.776 64.973 35.367 1.00 54.67 331 LYS A N 1
ATOM 2556 C CA . LYS A 1 341 ? 69.884 65.880 35.091 1.00 57.00 331 LYS A CA 1
ATOM 2557 C C . LYS A 1 341 ? 69.891 66.332 33.633 1.00 58.02 331 LYS A C 1
ATOM 2558 O O . LYS A 1 341 ? 70.123 67.503 33.341 1.00 58.83 331 LYS A O 1
ATOM 2564 N N . SER A 1 342 ? 69.631 65.400 32.723 1.00 59.11 332 SER A N 1
ATOM 2565 C CA . SER A 1 342 ? 69.625 65.712 31.299 1.00 61.10 332 SER A CA 1
ATOM 2566 C C . SER A 1 342 ? 68.501 66.664 30.911 1.00 62.74 332 SER A C 1
ATOM 2567 O O . SER A 1 342 ? 68.645 67.454 29.978 1.00 63.49 332 SER A O 1
ATOM 2570 N N . TYR A 1 343 ? 67.386 66.595 31.629 1.00 64.47 333 TYR A N 1
ATOM 2571 C CA . TYR A 1 343 ? 66.242 67.454 31.337 1.00 66.11 333 TYR A CA 1
ATOM 2572 C C . TYR A 1 343 ? 66.553 68.920 31.609 1.00 67.89 333 TYR A C 1
ATOM 2573 O O . TYR A 1 343 ? 65.675 69.775 31.503 1.00 68.26 333 TYR A O 1
ATOM 2582 N N . GLN A 1 344 ? 67.804 69.208 31.954 1.00 70.44 334 GLN A N 1
ATOM 2583 C CA . GLN A 1 344 ? 68.223 70.578 32.241 1.00 72.64 334 GLN A CA 1
ATOM 2584 C C . GLN A 1 344 ? 69.094 71.133 31.111 1.00 73.44 334 GLN A C 1
ATOM 2585 O O . GLN A 1 344 ? 68.697 72.154 30.509 1.00 73.83 334 GLN A O 1
ATOM 2591 N N . GLN A 1 345 ? 70.163 70.543 30.843 1.00 73.95 335 GLN A N 1
ATOM 2592 N N . THR B 1 9 ? 36.481 64.145 -15.081 1.00 77.51 -1 THR B N 1
ATOM 2593 C CA . THR B 1 9 ? 35.346 63.188 -14.939 1.00 77.53 -1 THR B CA 1
ATOM 2594 C C . THR B 1 9 ? 35.664 62.144 -13.877 1.00 77.01 -1 THR B C 1
ATOM 2595 O O . THR B 1 9 ? 34.765 61.508 -13.328 1.00 76.76 -1 THR B O 1
ATOM 2599 N N . ASN B 1 10 ? 36.951 61.969 -13.596 1.00 76.46 0 ASN B N 1
ATOM 2600 C CA . ASN B 1 10 ? 37.383 61.004 -12.594 1.00 75.56 0 ASN B CA 1
ATOM 2601 C C . ASN B 1 10 ? 36.873 61.426 -11.220 1.00 74.81 0 ASN B C 1
ATOM 2602 O O . ASN B 1 10 ? 36.538 60.584 -10.387 1.00 74.27 0 ASN B O 1
ATOM 2607 N N . ASN B 1 11 ? 36.813 62.734 -10.990 1.00 74.45 1 ASN B N 1
ATOM 2608 C CA . ASN B 1 11 ? 36.332 63.264 -9.720 1.00 74.10 1 ASN B CA 1
ATOM 2609 C C . ASN B 1 11 ? 34.815 63.145 -9.647 1.00 73.32 1 ASN B C 1
ATOM 2610 O O . ASN B 1 11 ? 34.226 63.247 -8.571 1.00 72.58 1 ASN B O 1
ATOM 2615 N N . GLU B 1 12 ? 34.190 62.935 -10.801 1.00 72.93 2 GLU B N 1
ATOM 2616 C CA . GLU B 1 12 ? 32.742 62.786 -10.871 1.00 72.42 2 GLU B CA 1
ATOM 2617 C C . GLU B 1 12 ? 32.398 61.378 -10.413 1.00 70.92 2 GLU B C 1
ATOM 2618 O O . GLU B 1 12 ? 31.433 61.170 -9.679 1.00 70.73 2 GLU B O 1
ATOM 2624 N N . HIS B 1 13 ? 33.199 60.413 -10.853 1.00 69.25 3 HIS B N 1
ATOM 2625 C CA . HIS B 1 13 ? 32.998 59.022 -10.478 1.00 68.12 3 HIS B CA 1
ATOM 2626 C C . HIS B 1 13 ? 33.247 58.877 -8.982 1.00 66.03 3 HIS B C 1
ATOM 2627 O O . HIS B 1 13 ? 32.411 58.340 -8.253 1.00 66.14 3 HIS B O 1
ATOM 2634 N N . ARG B 1 14 ? 34.403 59.360 -8.532 1.00 62.75 4 ARG B N 1
ATOM 2635 C CA . ARG B 1 14 ? 34.763 59.298 -7.120 1.00 59.28 4 ARG B CA 1
ATOM 2636 C C . ARG B 1 14 ? 33.626 59.856 -6.275 1.00 57.22 4 ARG B C 1
ATOM 2637 O O . ARG B 1 14 ? 33.309 59.324 -5.213 1.00 56.43 4 ARG B O 1
ATOM 2645 N N . LEU B 1 15 ? 33.008 60.928 -6.757 1.00 55.36 5 LEU B N 1
ATOM 2646 C CA . LEU B 1 15 ? 31.911 61.554 -6.037 1.00 54.59 5 LEU B CA 1
ATOM 2647 C C . LEU B 1 15 ? 30.671 60.668 -5.989 1.00 54.47 5 LEU B C 1
ATOM 2648 O O . LEU B 1 15 ? 30.086 60.478 -4.923 1.00 54.61 5 LEU B O 1
ATOM 2653 N N . THR B 1 16 ? 30.270 60.124 -7.136 1.00 54.18 6 THR B N 1
ATOM 2654 C CA . THR B 1 16 ? 29.090 59.263 -7.179 1.00 54.16 6 THR B CA 1
ATOM 2655 C C . THR B 1 16 ? 29.293 58.039 -6.286 1.00 53.42 6 THR B C 1
ATOM 2656 O O . THR B 1 16 ? 28.356 57.572 -5.644 1.00 53.04 6 THR B O 1
ATOM 2660 N N . GLN B 1 17 ? 30.520 57.526 -6.250 1.00 52.97 7 GLN B N 1
ATOM 2661 C CA . GLN B 1 17 ? 30.837 56.368 -5.421 1.00 53.27 7 GLN B CA 1
ATOM 2662 C C . GLN B 1 17 ? 30.570 56.662 -3.946 1.00 53.76 7 GLN B C 1
ATOM 2663 O O . GLN B 1 17 ? 29.712 56.040 -3.323 1.00 53.92 7 GLN B O 1
ATOM 2669 N N . LEU B 1 18 ? 31.314 57.616 -3.394 1.00 53.72 8 LEU B N 1
ATOM 2670 C CA . LEU B 1 18 ? 31.166 57.998 -1.994 1.00 53.12 8 LEU B CA 1
ATOM 2671 C C . LEU B 1 18 ? 29.714 58.281 -1.615 1.00 53.37 8 LEU B C 1
ATOM 2672 O O . LEU B 1 18 ? 29.318 58.079 -0.466 1.00 52.98 8 LEU B O 1
ATOM 2677 N N . LEU B 1 19 ? 28.923 58.752 -2.575 1.00 52.98 9 LEU B N 1
ATOM 2678 C CA . LEU B 1 19 ? 27.519 59.054 -2.313 1.00 53.74 9 LEU B CA 1
ATOM 2679 C C . LEU B 1 19 ? 26.623 57.830 -2.429 1.00 53.36 9 LEU B C 1
ATOM 2680 O O . LEU B 1 19 ? 25.492 57.832 -1.944 1.00 54.10 9 LEU B O 1
ATOM 2685 N N . SER B 1 20 ? 27.130 56.785 -3.071 1.00 52.76 10 SER B N 1
ATOM 2686 C CA . SER B 1 20 ? 26.353 55.570 -3.259 1.00 53.36 10 SER B CA 1
ATOM 2687 C C . SER B 1 20 ? 26.105 54.840 -1.944 1.00 53.63 10 SER B C 1
ATOM 2688 O O . SER B 1 20 ? 25.126 54.108 -1.808 1.00 54.53 10 SER B O 1
ATOM 2691 N N . ILE B 1 21 ? 26.990 55.051 -0.975 1.00 54.07 11 ILE B N 1
ATOM 2692 C CA . ILE B 1 21 ? 26.877 54.394 0.324 1.00 52.10 11 ILE B CA 1
ATOM 2693 C C . ILE B 1 21 ? 25.932 55.111 1.278 1.00 49.45 11 ILE B C 1
ATOM 2694 O O . ILE B 1 21 ? 25.384 54.500 2.190 1.00 48.80 11 ILE B O 1
ATOM 2699 N N . ALA B 1 22 ? 25.745 56.407 1.065 1.00 47.56 12 ALA B N 1
ATOM 2700 C CA . ALA B 1 22 ? 24.902 57.202 1.943 1.00 46.75 12 ALA B CA 1
ATOM 2701 C C . ALA B 1 22 ? 23.439 57.324 1.550 1.00 46.97 12 ALA B C 1
ATOM 2702 O O . ALA B 1 22 ? 23.079 57.240 0.376 1.00 47.85 12 ALA B O 1
ATOM 2704 N N . GLU B 1 23 ? 22.602 57.518 2.563 1.00 46.33 13 GLU B N 1
ATOM 2705 C CA . GLU B 1 23 ? 21.172 57.701 2.381 1.00 46.88 13 GLU B CA 1
ATOM 2706 C C . GLU B 1 23 ? 20.972 59.199 2.555 1.00 47.53 13 GLU B C 1
ATOM 2707 O O . GLU B 1 23 ? 20.003 59.780 2.071 1.00 46.55 13 GLU B O 1
ATOM 2713 N N . GLU B 1 24 ? 21.910 59.807 3.274 1.00 48.01 14 GLU B N 1
ATOM 2714 C CA . GLU B 1 24 ? 21.903 61.239 3.534 1.00 49.43 14 GLU B CA 1
ATOM 2715 C C . GLU B 1 24 ? 23.339 61.738 3.544 1.00 49.86 14 GLU B C 1
ATOM 2716 O O . GLU B 1 24 ? 24.261 61.006 3.912 1.00 49.17 14 GLU B O 1
ATOM 2722 N N . CYS B 1 25 ? 23.526 62.981 3.122 1.00 50.41 15 CYS B N 1
ATOM 2723 C CA . CYS B 1 25 ? 24.848 63.587 3.093 1.00 51.50 15 CYS B CA 1
ATOM 2724 C C . CYS B 1 25 ? 24.726 65.064 3.411 1.00 52.80 15 CYS B C 1
ATOM 2725 O O . CYS B 1 25 ? 23.903 65.763 2.822 1.00 52.45 15 CYS B O 1
ATOM 2728 N N . GLU B 1 26 ? 25.530 65.542 4.354 1.00 54.77 16 GLU B N 1
ATOM 2729 C CA . GLU B 1 26 ? 25.476 66.949 4.697 1.00 56.79 16 GLU B CA 1
ATOM 2730 C C . GLU B 1 26 ? 26.102 67.781 3.603 1.00 58.05 16 GLU B C 1
ATOM 2731 O O . GLU B 1 26 ? 27.320 67.953 3.534 1.00 57.56 16 GLU B O 1
ATOM 2737 N N . THR B 1 27 ? 25.222 68.284 2.744 1.00 58.81 17 THR B N 1
ATOM 2738 C CA . THR B 1 27 ? 25.580 69.098 1.598 1.00 58.08 17 THR B CA 1
ATOM 2739 C C . THR B 1 27 ? 26.520 68.330 0.686 1.00 57.22 17 THR B C 1
ATOM 2740 O O . THR B 1 27 ? 27.641 67.982 1.064 1.00 56.05 17 THR B O 1
ATOM 2744 N N . LEU B 1 28 ? 26.035 68.046 -0.516 1.00 57.14 18 LEU B N 1
ATOM 2745 C CA . LEU B 1 28 ? 26.820 67.342 -1.513 1.00 56.36 18 LEU B CA 1
ATOM 2746 C C . LEU B 1 28 ? 27.908 68.319 -1.954 1.00 56.24 18 LEU B C 1
ATOM 2747 O O . LEU B 1 28 ? 28.991 67.917 -2.382 1.00 55.01 18 LEU B O 1
ATOM 2752 N N . ASP B 1 29 ? 27.604 69.609 -1.821 1.00 56.72 19 ASP B N 1
ATOM 2753 C CA . ASP B 1 29 ? 28.522 70.688 -2.182 1.00 57.44 19 ASP B CA 1
ATOM 2754 C C . ASP B 1 29 ? 29.876 70.497 -1.500 1.00 56.32 19 ASP B C 1
ATOM 2755 O O . ASP B 1 29 ? 30.900 70.317 -2.164 1.00 56.20 19 ASP B O 1
ATOM 2760 N N . ARG B 1 30 ? 29.873 70.543 -0.170 1.00 54.54 20 ARG B N 1
ATOM 2761 C CA . ARG B 1 30 ? 31.098 70.373 0.602 1.00 52.93 20 ARG B CA 1
ATOM 2762 C C . ARG B 1 30 ? 31.843 69.103 0.200 1.00 51.91 20 ARG B C 1
ATOM 2763 O O . ARG B 1 30 ? 33.070 69.102 0.092 1.00 51.35 20 ARG B O 1
ATOM 2771 N N . LEU B 1 31 ? 31.097 68.029 -0.033 1.00 50.71 21 LEU B N 1
ATOM 2772 C CA . LEU B 1 31 ? 31.691 66.755 -0.424 1.00 50.52 21 LEU B CA 1
ATOM 2773 C C . LEU B 1 31 ? 32.290 66.877 -1.824 1.00 51.04 21 LEU B C 1
ATOM 2774 O O . LEU B 1 31 ? 33.333 66.290 -2.124 1.00 49.57 21 LEU B O 1
ATOM 2779 N N . LYS B 1 32 ? 31.621 67.646 -2.677 1.00 52.24 22 LYS B N 1
ATOM 2780 C CA . LYS B 1 32 ? 32.077 67.852 -4.047 1.00 54.64 22 LYS B CA 1
ATOM 2781 C C . LYS B 1 32 ? 33.427 68.567 -4.066 1.00 54.31 22 LYS B C 1
ATOM 2782 O O . LYS B 1 32 ? 34.314 68.222 -4.850 1.00 54.33 22 LYS B O 1
ATOM 2788 N N . GLN B 1 33 ? 33.577 69.558 -3.194 1.00 54.51 23 GLN B N 1
ATOM 2789 C CA . GLN B 1 33 ? 34.814 70.329 -3.106 1.00 55.76 23 GLN B CA 1
ATOM 2790 C C . GLN B 1 33 ? 35.982 69.458 -2.654 1.00 55.81 23 GLN B C 1
ATOM 2791 O O . GLN B 1 33 ? 37.082 69.538 -3.206 1.00 54.95 23 GLN B O 1
ATOM 2797 N N . LEU B 1 34 ? 35.736 68.627 -1.645 1.00 55.61 24 LEU B N 1
ATOM 2798 C CA . LEU B 1 34 ? 36.757 67.730 -1.114 1.00 55.06 24 LEU B CA 1
ATOM 2799 C C . LEU B 1 34 ? 37.245 66.774 -2.202 1.00 55.42 24 LEU B C 1
ATOM 2800 O O . LEU B 1 34 ? 38.446 66.543 -2.357 1.00 54.00 24 LEU B O 1
ATOM 2805 N N . VAL B 1 35 ? 36.302 66.221 -2.957 1.00 56.18 25 VAL B N 1
ATOM 2806 C CA . VAL B 1 35 ? 36.632 65.292 -4.030 1.00 57.27 25 VAL B CA 1
ATOM 2807 C C . VAL B 1 35 ? 37.367 66.007 -5.160 1.00 57.97 25 VAL B C 1
ATOM 2808 O O . VAL B 1 35 ? 38.320 65.472 -5.727 1.00 57.93 25 VAL B O 1
ATOM 2812 N N . ASP B 1 36 ? 36.922 67.217 -5.479 1.00 58.90 26 ASP B N 1
ATOM 2813 C CA . ASP B 1 36 ? 37.536 68.003 -6.544 1.00 59.62 26 ASP B CA 1
ATOM 2814 C C . ASP B 1 36 ? 38.944 68.466 -6.180 1.00 59.51 26 ASP B C 1
ATOM 2815 O O . ASP B 1 36 ? 39.838 68.460 -7.026 1.00 58.77 26 ASP B O 1
ATOM 2820 N N . SER B 1 37 ? 39.138 68.858 -4.923 1.00 58.95 27 SER B N 1
ATOM 2821 C CA . SER B 1 37 ? 40.445 69.316 -4.457 1.00 58.85 27 SER B CA 1
ATOM 2822 C C . SER B 1 37 ? 41.504 68.262 -4.765 1.00 58.75 27 SER B C 1
ATOM 2823 O O . SER B 1 37 ? 42.689 68.573 -4.896 1.00 59.09 27 SER B O 1
ATOM 2826 N N . GLY B 1 38 ? 41.066 67.012 -4.869 1.00 58.16 28 GLY B N 1
ATOM 2827 C CA . GLY B 1 38 ? 41.971 65.919 -5.174 1.00 56.77 28 GLY B CA 1
ATOM 2828 C C . GLY B 1 38 ? 42.996 65.610 -4.102 1.00 55.94 28 GLY B C 1
ATOM 2829 O O . GLY B 1 38 ? 43.948 64.870 -4.352 1.00 56.24 28 GLY B O 1
ATOM 2830 N N . ARG B 1 39 ? 42.810 66.155 -2.906 1.00 55.53 29 ARG B N 1
ATOM 2831 C CA . ARG B 1 39 ? 43.761 65.913 -1.828 1.00 56.09 29 ARG B CA 1
ATOM 2832 C C . ARG B 1 39 ? 43.354 64.730 -0.960 1.00 55.24 29 ARG B C 1
ATOM 2833 O O . ARG B 1 39 ? 42.167 64.445 -0.800 1.00 54.98 29 ARG B O 1
ATOM 2841 N N . ILE B 1 40 ? 44.346 64.049 -0.395 1.00 53.79 30 ILE B N 1
ATOM 2842 C CA . ILE B 1 40 ? 44.079 62.919 0.480 1.00 52.32 30 ILE B CA 1
ATOM 2843 C C . ILE B 1 40 ? 43.155 63.442 1.572 1.00 51.35 30 ILE B C 1
ATOM 2844 O O . ILE B 1 40 ? 43.335 64.560 2.054 1.00 51.64 30 ILE B O 1
ATOM 2849 N N . PHE B 1 41 ? 42.158 62.649 1.945 1.00 48.92 31 PHE B N 1
ATOM 2850 C CA . PHE B 1 41 ? 41.224 63.058 2.983 1.00 45.65 31 PHE B CA 1
ATOM 2851 C C . PHE B 1 41 ? 41.005 61.918 3.967 1.00 44.66 31 PHE B C 1
ATOM 2852 O O . PHE B 1 41 ? 41.361 60.771 3.692 1.00 43.17 31 PHE B O 1
ATOM 2860 N N . THR B 1 42 ? 40.432 62.240 5.120 1.00 42.82 32 THR B N 1
ATOM 2861 C CA . THR B 1 42 ? 40.187 61.238 6.143 1.00 41.52 32 THR B CA 1
ATOM 2862 C C . THR B 1 42 ? 38.717 61.116 6.488 1.00 39.80 32 THR B C 1
ATOM 2863 O O . THR B 1 42 ? 37.959 62.080 6.393 1.00 40.86 32 THR B O 1
ATOM 2867 N N . ALA B 1 43 ? 38.330 59.910 6.887 1.00 37.87 33 ALA B N 1
ATOM 2868 C CA . ALA B 1 43 ? 36.959 59.620 7.281 1.00 34.86 33 ALA B CA 1
ATOM 2869 C C . ALA B 1 43 ? 37.054 58.724 8.504 1.00 33.35 33 ALA B C 1
ATOM 2870 O O . ALA B 1 43 ? 38.074 58.068 8.724 1.00 28.81 33 ALA B O 1
ATOM 2872 N N . TYR B 1 44 ? 36.007 58.700 9.314 1.00 31.96 34 TYR B N 1
ATOM 2873 C CA . TYR B 1 44 ? 36.051 57.845 10.481 1.00 33.63 34 TYR B CA 1
ATOM 2874 C C . TYR B 1 44 ? 34.686 57.314 10.847 1.00 33.00 34 TYR B C 1
ATOM 2875 O O . TYR B 1 44 ? 33.656 57.860 10.456 1.00 34.22 34 TYR B O 1
ATOM 2884 N N . ASN B 1 45 ? 34.706 56.227 11.599 1.00 32.69 35 ASN B N 1
ATOM 2885 C CA . ASN B 1 45 ? 33.503 55.609 12.104 1.00 32.84 35 ASN B CA 1
ATOM 2886 C C . ASN B 1 45 ? 33.871 55.059 13.466 1.00 31.63 35 ASN B C 1
ATOM 2887 O O . ASN B 1 45 ? 34.997 54.606 13.675 1.00 31.94 35 ASN B O 1
ATOM 2892 N N . GLY B 1 46 ? 32.928 55.107 14.395 1.00 31.46 36 GLY B N 1
ATOM 2893 C CA . GLY B 1 46 ? 33.204 54.599 15.721 1.00 32.70 36 GLY B CA 1
ATOM 2894 C C . GLY B 1 46 ? 32.123 53.658 16.199 1.00 31.38 36 GLY B C 1
ATOM 2895 O O . GLY B 1 46 ? 30.999 53.697 15.709 1.00 31.80 36 GLY B O 1
ATOM 2896 N N . PHE B 1 47 ? 32.466 52.807 17.157 1.00 29.55 37 PHE B N 1
ATOM 2897 C CA . PHE B 1 47 ? 31.503 51.870 17.707 1.00 29.30 37 PHE B CA 1
ATOM 2898 C C . PHE B 1 47 ? 31.928 51.459 19.104 1.00 28.43 37 PHE B C 1
ATOM 2899 O O . PHE B 1 47 ? 33.120 51.455 19.423 1.00 28.66 37 PHE B O 1
ATOM 2907 N N . GLU B 1 48 ? 30.946 51.134 19.935 1.00 28.95 38 GLU B N 1
ATOM 2908 C CA . GLU B 1 48 ? 31.210 50.669 21.284 1.00 31.09 38 GLU B CA 1
ATOM 2909 C C . GLU B 1 48 ? 31.140 49.154 21.183 1.00 31.21 38 GLU B C 1
ATOM 2910 O O . GLU B 1 48 ? 30.130 48.608 20.744 1.00 32.40 38 GLU B O 1
ATOM 2916 N N . PRO B 1 49 ? 32.217 48.455 21.563 1.00 31.14 39 PRO B N 1
ATOM 2917 C CA . PRO B 1 49 ? 32.182 46.994 21.485 1.00 30.80 39 PRO B CA 1
ATOM 2918 C C . PRO B 1 49 ? 30.981 46.474 22.271 1.00 33.09 39 PRO B C 1
ATOM 2919 O O . PRO B 1 49 ? 30.576 47.075 23.264 1.00 33.84 39 PRO B O 1
ATOM 2923 N N . SER B 1 50 ? 30.403 45.373 21.808 1.00 32.60 40 SER B N 1
ATOM 2924 C CA . SER B 1 50 ? 29.267 44.764 22.482 1.00 34.11 40 SER B CA 1
ATOM 2925 C C . SER B 1 50 ? 29.396 43.256 22.343 1.00 33.39 40 SER B C 1
ATOM 2926 O O . SER B 1 50 ? 30.263 42.759 21.624 1.00 33.53 40 SER B O 1
ATOM 2929 N N . GLY B 1 51 ? 28.522 42.533 23.028 1.00 32.27 41 GLY B N 1
ATOM 2930 C CA . GLY B 1 51 ? 28.573 41.091 22.982 1.00 30.20 41 GLY B CA 1
ATOM 2931 C C . GLY B 1 51 ? 28.591 40.456 21.602 1.00 31.78 41 GLY B C 1
ATOM 2932 O O . GLY B 1 51 ? 29.327 39.492 21.380 1.00 29.49 41 GLY B O 1
ATOM 2933 N N . ARG B 1 52 ? 27.799 40.991 20.675 1.00 30.21 42 ARG B N 1
ATOM 2934 C CA . ARG B 1 52 ? 27.711 40.431 19.326 1.00 30.36 42 ARG B CA 1
ATOM 2935 C C . ARG B 1 52 ? 27.683 41.521 18.270 1.00 29.08 42 ARG B C 1
ATOM 2936 O O . ARG B 1 52 ? 27.262 42.641 18.539 1.00 31.16 42 ARG B O 1
ATOM 2944 N N . ILE B 1 53 ? 28.131 41.193 17.065 1.00 26.22 43 ILE B N 1
ATOM 2945 C CA . ILE B 1 53 ? 28.126 42.173 15.992 1.00 24.19 43 ILE B CA 1
ATOM 2946 C C . ILE B 1 53 ? 27.121 41.797 14.904 1.00 23.63 43 ILE B C 1
ATOM 2947 O O . ILE B 1 53 ? 27.140 40.683 14.389 1.00 22.43 43 ILE B O 1
ATOM 2952 N N . HIS B 1 54 ? 26.233 42.735 14.585 1.00 22.93 44 HIS B N 1
ATOM 2953 C CA . HIS B 1 54 ? 25.218 42.541 13.553 1.00 26.23 44 HIS B CA 1
ATOM 2954 C C . HIS B 1 54 ? 25.896 42.404 12.195 1.00 24.58 44 HIS B C 1
ATOM 2955 O O . HIS B 1 54 ? 26.922 43.035 11.948 1.00 22.95 44 HIS B O 1
ATOM 2962 N N . ILE B 1 55 ? 25.322 41.599 11.307 1.00 22.54 45 ILE B N 1
ATOM 2963 C CA . ILE B 1 55 ? 25.899 41.453 9.976 1.00 23.00 45 ILE B CA 1
ATOM 2964 C C . ILE B 1 55 ? 25.875 42.816 9.275 1.00 23.30 45 ILE B C 1
ATOM 2965 O O . ILE B 1 55 ? 26.782 43.150 8.517 1.00 22.67 45 ILE B O 1
ATOM 2970 N N . ALA B 1 56 ? 24.849 43.614 9.551 1.00 24.31 46 ALA B N 1
ATOM 2971 C CA . ALA B 1 56 ? 24.739 44.932 8.933 1.00 26.37 46 ALA B CA 1
ATOM 2972 C C . ALA B 1 56 ? 25.943 45.801 9.296 1.00 27.51 46 ALA B C 1
ATOM 2973 O O . ALA B 1 56 ? 26.598 46.372 8.414 1.00 27.59 46 ALA B O 1
ATOM 2975 N N . GLN B 1 57 ? 26.247 45.889 10.587 1.00 25.93 47 GLN B N 1
ATOM 2976 C CA . GLN B 1 57 ? 27.381 46.697 11.025 1.00 27.40 47 GLN B CA 1
ATOM 2977 C C . GLN B 1 57 ? 28.703 46.208 10.439 1.00 26.93 47 GLN B C 1
ATOM 2978 O O . GLN B 1 57 ? 29.507 47.003 9.954 1.00 28.61 47 GLN B O 1
ATOM 2984 N N . ALA B 1 58 ? 28.932 44.900 10.483 1.00 26.13 48 ALA B N 1
ATOM 2985 C CA . ALA B 1 58 ? 30.170 44.341 9.954 1.00 25.75 48 ALA B CA 1
ATOM 2986 C C . ALA B 1 58 ? 30.361 44.620 8.457 1.00 25.98 48 ALA B C 1
ATOM 2987 O O . ALA B 1 58 ? 31.394 45.143 8.043 1.00 27.52 48 ALA B O 1
ATOM 2989 N N . LEU B 1 59 ? 29.367 44.279 7.646 1.00 23.42 49 LEU B N 1
ATOM 2990 C CA . LEU B 1 59 ? 29.483 44.481 6.200 1.00 23.25 49 LEU B CA 1
ATOM 2991 C C . LEU B 1 59 ? 29.482 45.941 5.751 1.00 21.87 49 LEU B C 1
ATOM 2992 O O . LEU B 1 59 ? 30.262 46.327 4.891 1.00 21.23 49 LEU B O 1
ATOM 2997 N N . ILE B 1 60 ? 28.598 46.749 6.318 1.00 24.08 50 ILE B N 1
ATOM 2998 C CA . ILE B 1 60 ? 28.533 48.153 5.946 1.00 25.71 50 ILE B CA 1
ATOM 2999 C C . ILE B 1 60 ? 29.831 48.886 6.320 1.00 28.49 50 ILE B C 1
ATOM 3000 O O . ILE B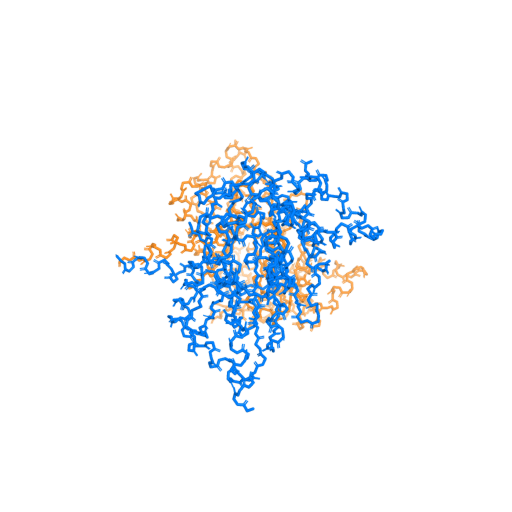 1 60 ? 30.306 49.750 5.574 1.00 27.10 50 ILE B O 1
ATOM 3005 N N . THR B 1 61 ? 30.408 48.526 7.463 1.00 27.13 51 THR B N 1
ATOM 3006 C CA . THR B 1 61 ? 31.647 49.143 7.919 1.00 27.77 51 THR B CA 1
ATOM 3007 C C . THR B 1 61 ? 32.774 48.765 6.962 1.00 28.41 51 THR B C 1
ATOM 3008 O O . THR B 1 61 ? 33.628 49.590 6.628 1.00 29.10 51 THR B O 1
ATOM 3012 N N . VAL B 1 62 ? 32.773 47.515 6.513 1.00 28.67 52 VAL B N 1
ATOM 3013 C CA . VAL B 1 62 ? 33.804 47.051 5.599 1.00 26.78 52 VAL B CA 1
ATOM 3014 C C . VAL B 1 62 ? 33.649 47.654 4.206 1.00 27.64 52 VAL B C 1
ATOM 3015 O O . VAL B 1 62 ? 34.621 48.134 3.627 1.00 26.93 52 VAL B O 1
ATOM 3019 N N . MET B 1 63 ? 32.433 47.653 3.672 1.00 27.72 53 MET B N 1
ATOM 3020 C CA . MET B 1 63 ? 32.210 48.210 2.341 1.00 27.13 53 MET B CA 1
ATOM 3021 C C . MET B 1 63 ? 32.498 49.707 2.293 1.00 28.37 53 MET B C 1
ATOM 3022 O O . MET B 1 63 ? 33.145 50.186 1.366 1.00 27.88 53 MET B O 1
ATOM 3027 N N . ASN B 1 64 ? 32.016 50.447 3.285 1.00 29.97 54 ASN B N 1
ATOM 3028 C CA . ASN B 1 64 ? 32.247 51.886 3.320 1.00 32.12 54 ASN B CA 1
ATOM 3029 C C . ASN B 1 64 ? 33.734 52.200 3.457 1.00 32.29 54 ASN B C 1
ATOM 3030 O O . ASN B 1 64 ? 34.253 53.070 2.759 1.00 32.54 54 ASN B O 1
ATOM 3035 N N . THR B 1 65 ? 34.422 51.482 4.339 1.00 33.53 55 THR B N 1
ATOM 3036 C CA . THR B 1 65 ? 35.853 51.692 4.531 1.00 33.28 55 THR B CA 1
ATOM 3037 C C . THR B 1 65 ? 36.600 51.453 3.219 1.00 35.26 55 THR B C 1
ATOM 3038 O O . THR B 1 65 ? 37.313 52.329 2.728 1.00 35.26 55 THR B O 1
ATOM 3042 N N . ASN B 1 66 ? 36.437 50.265 2.650 1.00 35.27 56 ASN B N 1
ATOM 3043 C CA . ASN B 1 66 ? 37.120 49.938 1.409 1.00 35.45 56 ASN B CA 1
ATOM 3044 C C . ASN B 1 66 ? 36.800 50.906 0.282 1.00 35.94 56 ASN B C 1
ATOM 3045 O O . ASN B 1 66 ? 37.625 51.114 -0.605 1.00 36.67 56 ASN B O 1
ATOM 3050 N N . ASN B 1 67 ? 35.615 51.505 0.322 1.00 36.80 57 ASN B N 1
ATOM 3051 C CA . ASN B 1 67 ? 35.221 52.470 -0.699 1.00 39.29 57 ASN B CA 1
ATOM 3052 C C . ASN B 1 67 ? 35.937 53.805 -0.507 1.00 40.69 57 ASN B C 1
ATOM 3053 O O . ASN B 1 67 ? 36.376 54.413 -1.481 1.00 39.43 57 ASN B O 1
ATOM 3058 N N . MET B 1 68 ? 36.046 54.258 0.744 1.00 41.79 58 MET B N 1
ATOM 3059 C CA . MET B 1 68 ? 36.722 55.519 1.054 1.00 43.02 58 MET B CA 1
ATOM 3060 C C . MET B 1 68 ? 38.130 55.459 0.505 1.00 41.05 58 MET B C 1
ATOM 3061 O O . MET B 1 68 ? 38.568 56.346 -0.216 1.00 41.41 58 MET B O 1
ATOM 3066 N N . ILE B 1 69 ? 38.835 54.397 0.862 1.00 39.96 59 ILE B N 1
ATOM 3067 C CA . ILE B 1 69 ? 40.203 54.202 0.419 1.00 40.25 59 ILE B CA 1
ATOM 3068 C C . ILE B 1 69 ? 40.318 54.260 -1.106 1.00 43.03 59 ILE B C 1
ATOM 3069 O O . ILE B 1 69 ? 41.104 55.045 -1.639 1.00 43.10 59 ILE B O 1
ATOM 3074 N N . GLU B 1 70 ? 39.531 53.443 -1.804 1.00 43.88 60 GLU B N 1
ATOM 3075 C CA . GLU B 1 70 ? 39.560 53.425 -3.265 1.00 45.39 60 GLU B CA 1
ATOM 3076 C C . GLU B 1 70 ? 39.329 54.829 -3.821 1.00 45.00 60 GLU B C 1
ATOM 3077 O O . GLU B 1 70 ? 39.902 55.200 -4.842 1.00 45.28 60 GLU B O 1
ATOM 3083 N N . CYS B 1 71 ? 38.484 55.604 -3.148 1.00 43.58 61 CYS B N 1
ATOM 3084 C CA . CYS B 1 71 ? 38.187 56.960 -3.590 1.00 43.61 61 CYS B CA 1
ATOM 3085 C C . CYS B 1 71 ? 39.256 57.979 -3.179 1.00 43.55 61 CYS B C 1
ATOM 3086 O O . CYS B 1 71 ? 39.044 59.187 -3.287 1.00 43.66 61 CYS B O 1
ATOM 3089 N N . GLY B 1 72 ? 40.398 57.487 -2.708 1.00 42.38 62 GLY B N 1
ATOM 3090 C CA . GLY B 1 72 ? 41.483 58.370 -2.314 1.00 43.73 62 GLY B CA 1
ATOM 3091 C C . GLY B 1 72 ? 41.524 58.851 -0.872 1.00 44.49 62 GLY B C 1
ATOM 3092 O O . GLY B 1 72 ? 42.172 59.856 -0.577 1.00 45.72 62 GLY B O 1
ATOM 3093 N N . GLY B 1 73 ? 40.856 58.147 0.037 1.00 44.20 63 GLY B N 1
ATOM 3094 C CA . GLY B 1 73 ? 40.866 58.576 1.425 1.00 43.68 63 GLY B CA 1
ATOM 3095 C C . GLY B 1 73 ? 41.545 57.624 2.396 1.00 43.03 63 GLY B C 1
ATOM 3096 O O . GLY B 1 73 ? 42.055 56.574 2.008 1.00 42.53 63 GLY B O 1
ATOM 3097 N N . GLN B 1 74 ? 41.572 58.018 3.665 1.00 42.59 64 GLN B N 1
ATOM 3098 C CA . GLN B 1 74 ? 42.150 57.207 4.730 1.00 42.66 64 GLN B CA 1
ATOM 3099 C C . GLN B 1 74 ? 41.041 57.025 5.760 1.00 41.87 64 GLN B C 1
ATOM 3100 O O . GLN B 1 74 ? 40.328 57.978 6.087 1.00 40.93 64 GLN B O 1
ATOM 3106 N N . MET B 1 75 ? 40.894 55.807 6.269 1.00 39.72 65 MET B N 1
ATOM 3107 C CA . MET B 1 75 ? 39.843 55.529 7.235 1.00 37.56 65 MET B CA 1
ATOM 3108 C C . MET B 1 75 ? 40.355 55.322 8.648 1.00 35.73 65 MET B C 1
ATOM 3109 O O . MET B 1 75 ? 41.407 54.725 8.868 1.00 34.61 65 MET B O 1
ATOM 3114 N N . ILE B 1 76 ? 39.584 55.823 9.602 1.00 34.69 66 ILE B N 1
ATOM 3115 C CA . ILE B 1 76 ? 39.900 55.684 11.010 1.00 34.72 66 ILE B CA 1
ATOM 3116 C C . ILE B 1 76 ? 38.738 54.942 11.659 1.00 32.64 66 ILE B C 1
ATOM 3117 O O . ILE B 1 76 ? 37.595 55.377 11.566 1.00 32.01 66 ILE B O 1
ATOM 3122 N N . ILE B 1 77 ? 39.030 53.811 12.291 1.00 31.81 67 ILE B N 1
ATOM 3123 C CA . ILE B 1 77 ? 38.000 53.047 12.981 1.00 30.85 67 ILE B CA 1
ATOM 3124 C C . ILE B 1 77 ? 38.221 53.314 14.469 1.00 29.15 67 ILE B C 1
ATOM 3125 O O . ILE B 1 77 ? 39.235 52.911 15.037 1.00 26.77 67 ILE B O 1
ATOM 3130 N N . TYR B 1 78 ? 37.272 54.006 15.087 1.00 29.26 68 TYR B N 1
ATOM 3131 C CA . TYR B 1 78 ? 37.370 54.360 16.497 1.00 29.47 68 TYR B CA 1
ATOM 3132 C C . TYR B 1 78 ? 36.668 53.367 17.423 1.00 28.22 68 TYR B C 1
ATOM 3133 O O . TYR B 1 78 ? 35.439 53.268 17.440 1.00 27.54 68 TYR B O 1
ATOM 3142 N N . ILE B 1 79 ? 37.461 52.633 18.192 1.00 26.92 69 ILE B N 1
ATOM 3143 C CA . ILE B 1 79 ? 36.921 51.653 19.126 1.00 27.27 69 ILE B CA 1
ATOM 3144 C C . ILE B 1 79 ? 36.673 52.338 20.465 1.00 28.12 69 ILE B C 1
ATOM 3145 O O . ILE B 1 79 ? 37.592 52.525 21.266 1.00 29.13 69 ILE B O 1
ATOM 3150 N N . ALA B 1 80 ? 35.419 52.708 20.698 1.00 27.71 70 ALA B N 1
ATOM 3151 C CA . ALA B 1 80 ? 35.042 53.415 21.911 1.00 27.68 70 ALA B CA 1
ATOM 3152 C C . ALA B 1 80 ? 34.888 52.529 23.137 1.00 27.35 70 ALA B C 1
ATOM 3153 O O . ALA B 1 80 ? 33.821 52.495 23.754 1.00 26.53 70 ALA B O 1
ATOM 3155 N N . ASP B 1 81 ? 35.958 51.822 23.498 1.00 27.77 71 ASP B N 1
ATOM 3156 C CA . ASP B 1 81 ? 35.921 50.947 24.663 1.00 27.56 71 ASP B CA 1
ATOM 3157 C C . ASP B 1 81 ? 35.627 51.743 25.936 1.00 28.68 71 ASP B C 1
ATOM 3158 O O . ASP B 1 81 ? 34.854 51.311 26.792 1.00 28.91 71 ASP B O 1
ATOM 3163 N N . TRP B 1 82 ? 36.241 52.915 26.041 1.00 30.42 72 TRP B N 1
ATOM 3164 C CA . TRP B 1 82 ? 36.071 53.798 27.192 1.00 32.04 72 TRP B CA 1
ATOM 3165 C C . TRP B 1 82 ? 34.593 54.156 27.358 1.00 32.52 72 TRP B C 1
ATOM 3166 O O . TRP B 1 82 ? 34.050 54.097 28.463 1.00 32.19 72 TRP B O 1
ATOM 3177 N N . PHE B 1 83 ? 33.942 54.523 26.255 1.00 32.45 73 PHE B N 1
ATOM 3178 C CA . PHE B 1 83 ? 32.532 54.888 26.299 1.00 31.95 73 PHE B CA 1
ATOM 3179 C C . PHE B 1 83 ? 31.637 53.710 26.656 1.00 31.90 73 PHE B C 1
ATOM 3180 O O . PHE B 1 83 ? 30.639 53.874 27.359 1.00 31.11 73 PHE B O 1
ATOM 3188 N N . ALA B 1 84 ? 31.989 52.525 26.168 1.00 31.52 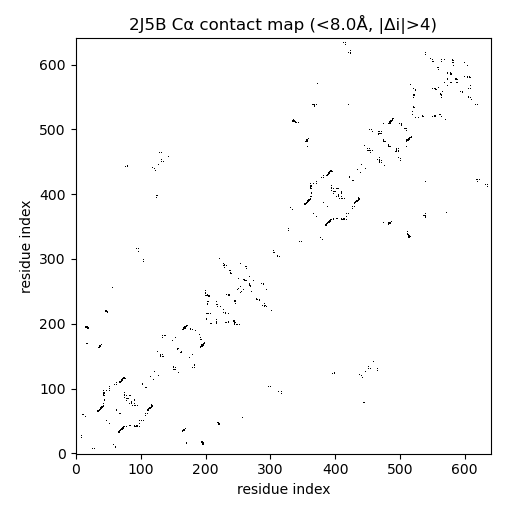74 ALA B N 1
ATOM 3189 C CA . ALA B 1 84 ? 31.212 51.329 26.471 1.00 31.63 74 ALA B CA 1
ATOM 3190 C C . ALA B 1 84 ? 31.210 51.134 27.985 1.00 31.88 74 ALA B C 1
ATOM 3191 O O . ALA B 1 84 ? 30.189 50.809 28.580 1.00 31.51 74 ALA B O 1
ATOM 3193 N N . LYS B 1 85 ? 32.369 51.330 28.602 1.00 33.88 75 LYS B N 1
ATOM 3194 C CA . LYS B 1 85 ? 32.495 51.182 30.046 1.00 36.20 75 LYS B CA 1
ATOM 3195 C C . LYS B 1 85 ? 31.590 52.205 30.731 1.00 37.15 75 LYS B C 1
ATOM 3196 O O . LYS B 1 85 ? 30.829 51.869 31.635 1.00 37.11 75 LYS B O 1
ATOM 3202 N N . MET B 1 86 ? 31.672 53.450 30.274 1.00 37.87 76 MET B N 1
ATOM 3203 C CA . MET B 1 86 ? 30.871 54.536 30.821 1.00 40.62 76 MET B CA 1
ATOM 3204 C C . MET B 1 86 ? 29.377 54.244 30.709 1.00 42.93 76 MET B C 1
ATOM 3205 O O . MET B 1 86 ? 28.582 54.675 31.549 1.00 42.06 76 MET B O 1
ATOM 3210 N N . ASN B 1 87 ? 29.003 53.513 29.663 1.00 45.50 77 ASN B N 1
ATOM 3211 C CA . ASN B 1 87 ? 27.611 53.155 29.423 1.00 47.09 77 ASN B CA 1
ATOM 3212 C C . ASN B 1 87 ? 27.275 51.809 30.052 1.00 49.13 77 ASN B C 1
ATOM 3213 O O . ASN B 1 87 ? 26.251 51.200 29.749 1.00 49.93 77 ASN B O 1
ATOM 3218 N N . LEU B 1 88 ? 28.162 51.355 30.926 1.00 50.91 78 LEU B N 1
ATOM 3219 C CA . LEU B 1 88 ? 27.985 50.109 31.653 1.00 52.63 78 LEU B CA 1
ATOM 3220 C C . LEU B 1 88 ? 27.817 48.840 30.826 1.00 53.84 78 LEU B C 1
ATOM 3221 O O . LEU B 1 88 ? 27.295 47.846 31.328 1.00 55.56 78 LEU B O 1
ATOM 3226 N N . LYS B 1 89 ? 28.245 48.858 29.568 1.00 53.91 79 LYS B N 1
ATOM 3227 C CA . LYS B 1 89 ? 28.145 47.654 28.751 1.00 53.36 79 LYS B CA 1
ATOM 3228 C C . LYS B 1 89 ? 29.072 46.621 29.387 1.00 52.54 79 LYS B C 1
ATOM 3229 O O . LYS B 1 89 ? 30.116 46.978 29.932 1.00 51.91 79 LYS B O 1
ATOM 3235 N N . MET B 1 90 ? 28.691 45.349 29.326 1.00 51.52 80 MET B N 1
ATOM 3236 C CA . MET B 1 90 ? 29.491 44.288 29.933 1.00 51.65 80 MET B CA 1
ATOM 3237 C C . MET B 1 90 ? 29.684 44.599 31.410 1.00 51.26 80 MET B C 1
ATOM 3238 O O . MET B 1 90 ? 30.740 44.328 31.984 1.00 50.69 80 MET B O 1
ATOM 3243 N N . ASN B 1 91 ? 28.653 45.178 32.016 1.00 51.84 81 ASN B N 1
ATOM 3244 C CA . ASN B 1 91 ? 28.684 45.538 33.429 1.00 52.46 81 ASN B CA 1
ATOM 3245 C C . ASN B 1 91 ? 29.916 46.378 33.776 1.00 50.29 81 ASN B C 1
ATOM 3246 O O . ASN B 1 91 ? 30.404 46.339 34.902 1.00 49.32 81 ASN B O 1
ATOM 3251 N N . GLY B 1 92 ? 30.423 47.123 32.799 1.00 49.26 82 GLY B N 1
ATOM 3252 C CA . GLY B 1 92 ? 31.580 47.972 33.033 1.00 47.87 82 GLY B CA 1
ATOM 3253 C C . GLY B 1 92 ? 32.961 47.336 33.053 1.00 47.24 82 GLY B C 1
ATOM 3254 O O . GLY B 1 92 ? 33.939 48.016 33.356 1.00 48.52 82 GLY B O 1
ATOM 3255 N N . ASP B 1 93 ? 33.065 46.050 32.734 1.00 45.58 83 ASP B N 1
ATOM 3256 C CA . ASP B 1 93 ? 34.368 45.383 32.735 1.00 43.75 83 ASP B CA 1
ATOM 3257 C C . ASP B 1 93 ? 35.144 45.798 31.480 1.00 43.33 83 ASP B C 1
ATOM 3258 O O . ASP B 1 93 ? 34.785 45.412 30.366 1.00 41.67 83 ASP B O 1
ATOM 3263 N N . ILE B 1 94 ? 36.210 46.575 31.664 1.00 41.62 84 ILE B N 1
ATOM 3264 C CA . ILE B 1 94 ? 37.018 47.066 30.547 1.00 40.17 84 ILE B CA 1
ATOM 3265 C C . ILE B 1 94 ? 37.813 45.971 29.828 1.00 40.44 84 ILE B C 1
ATOM 3266 O O . ILE B 1 94 ? 38.104 46.085 28.635 1.00 39.28 84 ILE B O 1
ATOM 3271 N N . ASN B 1 95 ? 38.174 44.920 30.554 1.00 40.02 85 ASN B N 1
ATOM 3272 C CA . ASN B 1 95 ? 38.929 43.829 29.959 1.00 41.01 85 ASN B CA 1
ATOM 3273 C C . ASN B 1 95 ? 38.034 42.998 29.036 1.00 40.54 85 ASN B C 1
ATOM 3274 O O . ASN B 1 95 ? 38.497 42.468 28.029 1.00 41.10 85 ASN B O 1
ATOM 3279 N N . LYS B 1 96 ? 36.755 42.886 29.380 1.00 38.58 86 LYS B N 1
ATOM 3280 C CA . LYS B 1 96 ? 35.819 42.144 28.544 1.00 38.73 86 LYS B CA 1
ATOM 3281 C C . LYS B 1 96 ? 35.475 43.012 27.344 1.00 37.23 86 LYS B C 1
ATOM 3282 O O . LYS B 1 96 ? 35.353 42.523 26.221 1.00 34.70 86 LYS B O 1
ATOM 3288 N N . ILE B 1 97 ? 35.321 44.307 27.596 1.00 34.46 87 ILE B N 1
ATOM 3289 C CA . ILE B 1 97 ? 34.998 45.253 26.541 1.00 34.23 87 ILE B CA 1
ATOM 3290 C C . ILE B 1 97 ? 36.100 45.247 25.489 1.00 32.81 87 ILE B C 1
ATOM 3291 O O . ILE B 1 97 ? 35.817 45.238 24.291 1.00 33.30 87 ILE B O 1
ATOM 3296 N N . ARG B 1 98 ? 37.352 45.247 25.942 1.00 31.91 88 ARG B N 1
ATOM 3297 C CA . ARG B 1 98 ? 38.495 45.243 25.034 1.00 31.34 88 ARG B CA 1
ATOM 3298 C C . ARG B 1 98 ? 38.626 43.953 24.237 1.00 29.18 88 ARG B C 1
ATOM 3299 O O . ARG B 1 98 ? 39.001 43.992 23.070 1.00 27.52 88 ARG B O 1
ATOM 3307 N N . GLU B 1 99 ? 38.330 42.812 24.857 1.00 29.65 89 GLU B N 1
ATOM 3308 C CA . GLU B 1 99 ? 38.382 41.547 24.128 1.00 30.35 89 GLU B CA 1
ATOM 3309 C C . GLU B 1 99 ? 37.347 41.631 23.014 1.00 29.29 89 GLU B C 1
ATOM 3310 O O . GLU B 1 99 ? 37.612 41.240 21.880 1.00 28.34 89 GLU B O 1
ATOM 3316 N N . LEU B 1 100 ? 36.167 42.148 23.346 1.00 27.50 90 LEU B N 1
ATOM 3317 C CA . LEU B 1 100 ? 35.091 42.290 22.372 1.00 27.70 90 LEU B CA 1
ATOM 3318 C C . LEU B 1 100 ? 35.508 43.236 21.247 1.00 27.51 90 LEU B C 1
ATOM 3319 O O . LEU B 1 100 ? 35.153 43.028 20.089 1.00 28.50 90 LEU B O 1
ATOM 3324 N N . GLY B 1 101 ? 36.265 44.275 21.591 1.00 26.22 91 GLY B N 1
ATOM 3325 C CA . GLY B 1 101 ? 36.731 45.212 20.583 1.00 23.02 91 GLY B CA 1
ATOM 3326 C C . GLY B 1 101 ? 37.653 44.490 19.610 1.00 24.29 91 GLY B C 1
ATOM 3327 O O . GLY B 1 101 ? 37.597 44.714 18.399 1.00 23.08 91 GLY B O 1
ATOM 3328 N N . ARG B 1 102 ? 38.508 43.618 20.141 1.00 23.89 92 ARG B N 1
ATOM 3329 C CA . ARG B 1 102 ? 39.422 42.855 19.299 1.00 27.06 92 ARG B CA 1
ATOM 3330 C C . ARG B 1 102 ? 38.624 41.871 18.447 1.00 25.77 92 ARG B C 1
ATOM 3331 O O . ARG B 1 102 ? 38.966 41.622 17.297 1.00 22.10 92 ARG B O 1
ATOM 3339 N N . TYR B 1 103 ? 37.563 41.305 19.016 1.00 24.28 93 TYR B N 1
ATOM 3340 C CA . TYR B 1 103 ? 36.715 40.384 18.263 1.00 24.15 93 TYR B CA 1
ATOM 3341 C C . TYR B 1 103 ? 36.120 41.133 17.057 1.00 22.88 93 TYR B C 1
ATOM 3342 O O . TYR B 1 103 ? 36.148 40.628 15.939 1.00 19.70 93 TYR B O 1
ATOM 3351 N N . PHE B 1 104 ? 35.597 42.339 17.282 1.00 23.03 94 PHE B N 1
ATOM 3352 C CA . PHE B 1 104 ? 35.034 43.136 16.188 1.00 23.82 94 PHE B CA 1
ATOM 3353 C C . PHE B 1 104 ? 36.085 43.360 15.098 1.00 24.18 94 PHE B C 1
ATOM 3354 O O . PHE B 1 104 ? 35.804 43.184 13.911 1.00 24.79 94 PHE B O 1
ATOM 3362 N N . ILE B 1 105 ? 37.292 43.751 15.507 1.00 23.17 95 ILE B N 1
ATOM 3363 C CA . ILE B 1 105 ? 38.387 43.994 14.569 1.00 23.48 95 ILE B CA 1
ATOM 3364 C C . ILE B 1 105 ? 38.697 42.747 13.740 1.00 23.07 95 ILE B C 1
ATOM 3365 O O . ILE B 1 105 ? 38.913 42.833 12.536 1.00 24.61 95 ILE B O 1
ATOM 3370 N N . GLU B 1 106 ? 38.726 41.590 14.383 1.00 22.34 96 GLU B N 1
ATOM 3371 C CA . GLU B 1 106 ? 38.999 40.356 13.659 1.00 25.11 96 GLU B CA 1
ATOM 3372 C C . GLU B 1 106 ? 37.873 40.037 12.667 1.00 23.85 96 GLU B C 1
ATOM 3373 O O . GLU B 1 106 ? 38.123 39.463 11.602 1.00 23.94 96 GLU B O 1
ATOM 3379 N N . VAL B 1 107 ? 36.642 40.413 13.009 1.00 22.15 97 VAL B N 1
ATOM 3380 C CA . VAL B 1 107 ? 35.510 40.178 12.111 1.00 21.11 97 VAL B CA 1
ATOM 3381 C C . VAL B 1 107 ? 35.668 41.054 10.867 1.00 21.86 97 VAL B C 1
ATOM 3382 O O . VAL B 1 107 ? 35.424 40.590 9.750 1.00 22.56 97 VAL B O 1
ATOM 3386 N N . PHE B 1 108 ? 36.078 42.310 11.057 1.00 21.44 98 PHE B N 1
ATOM 3387 C CA . PHE B 1 108 ? 36.282 43.222 9.929 1.00 22.08 98 PHE B CA 1
ATOM 3388 C C . PHE B 1 108 ? 37.386 42.677 9.027 1.00 23.59 98 PHE B C 1
ATOM 3389 O O . PHE B 1 108 ? 37.306 42.780 7.799 1.00 23.57 98 PHE B O 1
ATOM 3397 N N . LYS B 1 109 ? 38.428 42.117 9.641 1.00 22.07 99 LYS B N 1
ATOM 3398 C CA . LYS B 1 109 ? 39.536 41.549 8.882 1.00 24.81 99 LYS B CA 1
ATOM 3399 C C . LYS B 1 109 ? 39.057 40.371 8.039 1.00 23.87 99 LYS B C 1
ATOM 3400 O O . LYS B 1 109 ? 39.290 40.328 6.836 1.00 26.99 99 LYS B O 1
ATOM 3406 N N . ALA B 1 110 ? 38.378 39.425 8.682 1.00 22.78 100 ALA B N 1
ATOM 3407 C CA . ALA B 1 110 ? 37.848 38.246 8.010 1.00 22.85 100 ALA B CA 1
ATOM 3408 C C . ALA B 1 110 ? 36.970 38.618 6.815 1.00 23.87 100 ALA B C 1
ATOM 3409 O O . ALA B 1 110 ? 36.919 37.887 5.824 1.00 22.80 100 ALA B O 1
ATOM 3411 N N . CYS B 1 111 ? 36.276 39.748 6.922 1.00 23.54 101 CYS B N 1
ATOM 3412 C CA . CYS B 1 111 ? 35.388 40.203 5.864 1.00 24.48 101 CYS B CA 1
ATOM 3413 C C . CYS B 1 111 ? 36.091 40.991 4.767 1.00 26.02 101 CYS B C 1
ATOM 3414 O O . CYS B 1 111 ? 35.448 41.460 3.829 1.00 27.72 101 CYS B O 1
ATOM 3417 N N . GLY B 1 112 ? 37.405 41.153 4.891 1.00 27.27 102 GLY B N 1
ATOM 3418 C CA . GLY B 1 112 ? 38.156 41.859 3.862 1.00 26.93 102 GLY B CA 1
ATOM 3419 C C . GLY B 1 112 ? 38.379 43.355 3.996 1.00 27.24 102 GLY B C 1
ATOM 3420 O O . GLY B 1 112 ? 38.614 44.027 2.993 1.00 27.75 102 GLY B O 1
ATOM 3421 N N . ILE B 1 113 ? 38.311 43.896 5.209 1.00 27.08 103 ILE B N 1
ATOM 3422 C CA . ILE B 1 113 ? 38.546 45.321 5.372 1.00 27.09 103 ILE B CA 1
ATOM 3423 C C . ILE B 1 113 ? 39.979 45.597 4.894 1.00 29.07 103 ILE B C 1
ATOM 3424 O O . ILE B 1 113 ? 40.889 44.801 5.145 1.00 26.94 103 ILE B O 1
ATOM 3429 N N . ASN B 1 114 ? 40.167 46.705 4.180 1.00 29.70 104 ASN B N 1
ATOM 3430 C CA . ASN B 1 114 ? 41.484 47.071 3.646 1.00 31.13 104 ASN B CA 1
ATOM 3431 C C . ASN B 1 114 ? 42.359 47.748 4.700 1.00 31.58 104 ASN B C 1
ATOM 3432 O O . ASN B 1 114 ? 42.257 48.955 4.925 1.00 29.04 104 ASN B O 1
ATOM 3437 N N . LEU B 1 115 ? 43.226 46.959 5.327 1.00 32.10 105 LEU B N 1
ATOM 3438 C CA . LEU B 1 115 ? 44.121 47.444 6.371 1.00 36.99 105 LEU B CA 1
ATOM 3439 C C . LEU B 1 115 ? 45.149 48.480 5.910 1.00 39.66 105 LEU B C 1
ATOM 3440 O O . LEU B 1 115 ? 45.647 49.260 6.721 1.00 40.22 105 LEU B O 1
ATOM 3445 N N . ASP B 1 116 ? 45.470 48.501 4.620 1.00 40.89 106 ASP B N 1
ATOM 3446 C CA . ASP B 1 116 ? 46.446 49.469 4.125 1.00 42.83 106 ASP B CA 1
ATOM 3447 C C . ASP B 1 116 ? 46.007 50.917 4.326 1.00 42.92 106 ASP B C 1
ATOM 3448 O O . ASP B 1 116 ? 46.831 51.784 4.599 1.00 44.59 106 ASP B O 1
ATOM 3453 N N . GLY B 1 117 ? 44.714 51.182 4.194 1.00 41.18 107 GLY B N 1
ATOM 3454 C CA . GLY B 1 117 ? 44.237 52.539 4.377 1.00 38.93 107 GLY B CA 1
ATOM 3455 C C . GLY B 1 117 ? 43.362 52.680 5.605 1.00 38.12 107 GLY B C 1
ATOM 3456 O O . GLY B 1 117 ? 42.576 53.622 5.711 1.00 37.50 107 GLY B O 1
ATOM 3457 N N . THR B 1 118 ? 43.503 51.747 6.542 1.00 37.98 108 THR B N 1
ATOM 3458 C CA . THR B 1 118 ? 42.695 51.774 7.756 1.00 37.82 108 THR B CA 1
ATOM 3459 C C . THR B 1 118 ? 43.536 51.762 9.026 1.00 37.82 108 THR B C 1
ATOM 3460 O O . THR B 1 118 ? 44.496 51.005 9.140 1.00 36.43 108 THR B O 1
ATOM 3464 N N . ARG B 1 119 ? 43.153 52.604 9.980 1.00 37.11 109 ARG B N 1
ATOM 3465 C CA . ARG B 1 119 ? 43.852 52.690 11.256 1.00 38.83 109 ARG B CA 1
ATOM 3466 C C . ARG B 1 119 ? 42.854 52.565 12.402 1.00 36.23 109 ARG B C 1
ATOM 3467 O O . ARG B 1 119 ? 41.796 53.193 12.381 1.00 36.85 109 ARG B O 1
ATOM 3475 N N . PHE B 1 120 ? 43.191 51.745 13.393 1.00 35.59 110 PHE B N 1
ATOM 3476 C CA . PHE B 1 120 ? 42.325 51.551 14.551 1.00 35.45 110 PHE B CA 1
ATOM 3477 C C . PHE B 1 120 ? 42.823 52.347 15.755 1.00 34.20 110 PHE B C 1
ATOM 3478 O O . PHE B 1 120 ? 43.984 52.232 16.147 1.00 34.78 110 PHE B O 1
ATOM 3486 N N . ILE B 1 121 ? 41.938 53.147 16.340 1.00 33.49 111 ILE B N 1
ATOM 3487 C CA . ILE B 1 121 ? 42.281 53.951 17.511 1.00 31.34 111 ILE B CA 1
ATOM 3488 C C . ILE B 1 121 ? 41.376 53.559 18.672 1.00 30.95 111 ILE B C 1
ATOM 3489 O O . ILE B 1 121 ? 40.154 53.492 18.516 1.00 30.41 111 ILE B O 1
ATOM 3494 N N . TRP B 1 122 ? 41.974 53.285 19.829 1.00 28.34 112 TRP B N 1
ATOM 3495 C CA . TRP B 1 122 ? 41.198 52.920 21.008 1.00 28.37 112 TRP B CA 1
ATOM 3496 C C . TRP B 1 122 ? 40.957 54.145 21.894 1.00 30.29 112 TRP B C 1
ATOM 3497 O O . TRP B 1 122 ? 41.888 54.895 22.217 1.00 29.58 112 TRP B O 1
ATOM 3508 N N . ALA B 1 123 ? 39.702 54.337 22.288 1.00 31.16 113 ALA B N 1
ATOM 3509 C CA . ALA B 1 123 ? 39.313 55.472 23.116 1.00 33.60 113 ALA B CA 1
ATOM 3510 C C . ALA B 1 123 ? 40.126 55.618 24.403 1.00 34.21 113 ALA B C 1
ATOM 3511 O O . ALA B 1 123 ? 40.698 56.675 24.660 1.00 36.46 113 ALA B O 1
ATOM 3513 N N . SER B 1 124 ? 40.182 54.563 25.205 1.00 34.45 114 SER B N 1
ATOM 3514 C CA . SER B 1 124 ? 40.910 54.616 26.466 1.00 36.74 114 SER B CA 1
ATOM 3515 C C . SER B 1 124 ? 42.363 55.063 26.304 1.00 38.05 114 SER B C 1
ATOM 3516 O O . SER B 1 124 ? 42.869 55.824 27.128 1.00 39.51 114 SER B O 1
ATOM 3519 N N . GLU B 1 125 ? 43.028 54.600 25.248 1.00 38.24 115 GLU B N 1
ATOM 3520 C CA . GLU B 1 125 ? 44.423 54.967 24.996 1.00 39.74 115 GLU B CA 1
ATOM 3521 C C . GLU B 1 125 ? 44.550 56.365 24.403 1.00 39.46 115 GLU B C 1
ATOM 3522 O O . GLU B 1 125 ? 45.502 57.093 24.699 1.00 39.64 115 GLU B O 1
ATOM 3528 N N . PHE B 1 126 ? 43.591 56.733 23.559 1.00 37.77 116 PHE B N 1
ATOM 3529 C CA . PHE B 1 126 ? 43.590 58.040 22.918 1.00 36.35 116 PHE B CA 1
ATOM 3530 C C . PHE B 1 126 ? 43.349 59.142 23.954 1.00 37.61 116 PHE B C 1
ATOM 3531 O O . PHE B 1 126 ? 44.000 60.182 23.932 1.00 38.18 116 PHE B O 1
ATOM 3539 N N . ILE B 1 127 ? 42.403 58.902 24.854 1.00 37.80 117 ILE B N 1
ATOM 3540 C CA . ILE B 1 127 ? 42.064 59.857 25.896 1.00 38.67 117 ILE B CA 1
ATOM 3541 C C . ILE B 1 127 ? 43.251 60.128 26.818 1.00 40.61 117 ILE B C 1
ATOM 3542 O O . ILE B 1 127 ? 43.487 61.267 27.213 1.00 39.13 117 ILE B O 1
ATOM 3547 N N . ALA B 1 128 ? 44.001 59.081 27.148 1.00 41.06 118 ALA B N 1
ATOM 3548 C CA . ALA B 1 128 ? 45.150 59.223 28.034 1.00 41.02 118 ALA B CA 1
ATOM 3549 C C . ALA B 1 128 ? 46.320 59.941 27.371 1.00 41.24 118 ALA B C 1
ATOM 3550 O O . ALA B 1 128 ? 47.194 60.473 28.054 1.00 41.56 118 ALA B O 1
ATOM 3552 N N . SER B 1 129 ? 46.329 59.972 26.042 1.00 39.84 119 SER B N 1
ATOM 3553 C CA . SER B 1 129 ? 47.417 60.609 25.315 1.00 38.62 119 SER B CA 1
ATOM 3554 C C . SER B 1 129 ? 47.117 61.981 24.730 1.00 38.21 119 SER B C 1
ATOM 3555 O O . SER B 1 129 ? 48.037 62.682 24.298 1.00 38.87 119 SER B O 1
ATOM 3558 N N . ASN B 1 130 ? 45.851 62.380 24.707 1.00 36.43 120 ASN B N 1
ATOM 3559 C CA . ASN B 1 130 ? 45.520 63.667 24.116 1.00 36.14 120 ASN B CA 1
ATOM 3560 C C . ASN B 1 130 ? 44.548 64.523 24.911 1.00 35.64 120 ASN B C 1
ATOM 3561 O O . ASN B 1 130 ? 43.338 64.503 24.674 1.00 35.60 120 ASN B O 1
ATOM 3566 N N . PRO B 1 131 ? 45.073 65.304 25.866 1.00 35.25 121 PRO B N 1
ATOM 3567 C CA . PRO B 1 131 ? 44.231 66.173 26.690 1.00 34.22 121 PRO B CA 1
ATOM 3568 C C . PRO B 1 131 ? 43.335 67.117 25.892 1.00 33.29 121 PRO B C 1
ATOM 3569 O O . PRO B 1 131 ? 42.239 67.457 26.335 1.00 32.30 121 PRO B O 1
ATOM 3573 N N . SER B 1 132 ? 43.786 67.536 24.715 1.00 34.73 122 SER B N 1
ATOM 3574 C CA . SER B 1 132 ? 42.976 68.433 23.893 1.00 36.30 122 SER B CA 1
ATOM 3575 C C . SER B 1 132 ? 41.617 67.804 23.563 1.00 36.21 122 SER B C 1
ATOM 3576 O O . SER B 1 132 ? 40.614 68.502 23.413 1.00 37.20 122 SER B O 1
ATOM 3579 N N . TYR B 1 133 ? 41.587 66.479 23.462 1.00 36.86 123 TYR B N 1
ATOM 3580 C CA . TYR B 1 133 ? 40.352 65.762 23.155 1.00 36.25 123 TYR B CA 1
ATOM 3581 C C . TYR B 1 133 ? 39.303 66.066 24.218 1.00 36.34 123 TYR B C 1
ATOM 3582 O O . TYR B 1 133 ? 38.161 66.393 23.897 1.00 35.80 123 TYR B O 1
ATOM 3591 N N . ILE B 1 134 ? 39.693 65.974 25.485 1.00 36.75 124 ILE B N 1
ATOM 3592 C CA . ILE B 1 134 ? 38.768 66.259 26.576 1.00 38.21 124 ILE B CA 1
ATOM 3593 C C . ILE B 1 134 ? 38.426 67.744 26.614 1.00 38.75 124 ILE B C 1
ATOM 3594 O O . ILE B 1 134 ? 37.307 68.121 26.971 1.00 40.45 124 ILE B O 1
ATOM 3599 N N . GLU B 1 135 ? 39.388 68.589 26.253 1.00 39.10 125 GLU B N 1
ATOM 3600 C CA . GLU B 1 135 ? 39.151 70.027 26.252 1.00 39.66 125 GLU B CA 1
ATOM 3601 C C . GLU B 1 135 ? 38.098 70.335 25.202 1.00 39.19 125 GLU B C 1
ATOM 3602 O O . GLU B 1 135 ? 37.193 71.135 25.434 1.00 37.84 125 GLU B O 1
ATOM 3608 N N . ARG B 1 136 ? 38.221 69.691 24.044 1.00 38.60 126 ARG B N 1
ATOM 3609 C CA . ARG B 1 136 ? 37.258 69.891 22.969 1.00 38.00 126 ARG B CA 1
ATOM 3610 C C . ARG B 1 136 ? 35.863 69.557 23.485 1.00 36.76 126 ARG B C 1
ATOM 3611 O O . ARG B 1 136 ? 34.899 70.267 23.193 1.00 38.25 126 ARG B O 1
ATOM 3619 N N . MET B 1 137 ? 35.757 68.483 24.262 1.00 36.08 127 MET B N 1
ATOM 3620 C CA . MET B 1 137 ? 34.468 68.081 24.818 1.00 36.74 127 MET B CA 1
ATOM 3621 C C . MET B 1 137 ? 33.866 69.209 25.639 1.00 39.18 127 MET B C 1
ATOM 3622 O O . MET B 1 137 ? 32.702 69.571 25.465 1.00 39.32 127 MET B O 1
ATOM 3627 N N . LEU B 1 138 ? 34.667 69.762 26.544 1.00 40.82 128 LEU B N 1
ATOM 3628 C CA . LEU B 1 138 ? 34.209 70.851 27.393 1.00 40.94 128 LEU B CA 1
ATOM 3629 C C . LEU B 1 138 ? 33.730 72.038 26.563 1.00 40.16 128 LEU B C 1
ATOM 3630 O O . LEU B 1 138 ? 32.665 72.595 26.824 1.00 40.61 128 LEU B O 1
ATOM 3635 N N . ASP B 1 139 ? 34.507 72.418 25.556 1.00 40.61 129 ASP B N 1
ATOM 3636 C CA . ASP B 1 139 ? 34.137 73.552 24.724 1.00 41.19 129 ASP B CA 1
ATOM 3637 C C . ASP B 1 139 ? 32.840 73.326 23.947 1.00 42.96 129 ASP B C 1
ATOM 3638 O O . ASP B 1 139 ? 32.038 74.251 23.790 1.00 43.28 129 ASP B O 1
ATOM 3643 N N . ILE B 1 140 ? 32.626 72.107 23.459 1.00 42.84 130 ILE B N 1
ATOM 3644 C CA . ILE B 1 140 ? 31.397 71.813 22.726 1.00 41.88 130 ILE B CA 1
ATOM 3645 C C . ILE B 1 140 ? 30.226 71.829 23.698 1.00 41.15 130 ILE B C 1
ATOM 3646 O O . ILE B 1 140 ? 29.147 72.326 23.378 1.00 40.61 130 ILE B O 1
ATOM 3651 N N . ALA B 1 141 ? 30.441 71.288 24.891 1.00 41.41 131 ALA B N 1
ATOM 3652 C CA . ALA B 1 141 ? 29.393 71.265 25.897 1.00 42.75 131 ALA B CA 1
ATOM 3653 C C . ALA B 1 141 ? 29.018 72.698 26.273 1.00 45.99 131 ALA B C 1
ATOM 3654 O O . ALA B 1 141 ? 27.860 72.984 26.577 1.00 45.28 131 ALA B O 1
ATOM 3656 N N . GLU B 1 142 ? 29.994 73.602 26.251 1.00 48.99 132 GLU B N 1
ATOM 3657 C CA . GLU B 1 142 ? 29.716 74.996 26.578 1.00 51.80 132 GLU B CA 1
ATOM 3658 C C . GLU B 1 142 ? 28.871 75.602 25.465 1.00 51.76 132 GLU B C 1
ATOM 3659 O O . GLU B 1 142 ? 27.878 76.283 25.727 1.00 49.97 132 GLU B O 1
ATOM 3665 N N . PHE B 1 143 ? 29.280 75.356 24.222 1.00 52.41 133 PHE B N 1
ATOM 3666 C CA . PHE B 1 143 ? 28.552 75.866 23.066 1.00 53.34 133 PHE B CA 1
ATOM 3667 C C . PHE B 1 143 ? 27.102 75.418 23.137 1.00 53.53 133 PHE B C 1
ATOM 3668 O O . PHE B 1 143 ? 26.185 76.218 22.971 1.00 54.08 133 PHE B O 1
ATOM 3676 N N . SER B 1 144 ? 26.907 74.129 23.381 1.00 54.00 134 SER B N 1
ATOM 3677 C CA . SER B 1 144 ? 25.572 73.558 23.475 1.00 55.11 134 SER B CA 1
ATOM 3678 C C . SER B 1 144 ? 24.739 74.229 24.561 1.00 56.21 134 SER B C 1
ATOM 3679 O O . SER B 1 144 ? 23.632 74.700 24.302 1.00 56.66 134 SER B O 1
ATOM 3682 N N . THR B 1 145 ? 25.276 74.275 25.776 1.00 57.56 135 THR B N 1
ATOM 3683 C CA . THR B 1 145 ? 24.569 74.874 26.902 1.00 59.11 135 THR B CA 1
ATOM 3684 C C . THR B 1 145 ? 24.167 76.326 26.651 1.00 60.26 135 THR B C 1
ATOM 3685 O O . THR B 1 145 ? 23.001 76.684 26.802 1.00 60.22 135 THR B O 1
ATOM 3689 N N . ILE B 1 146 ? 25.126 77.162 26.269 1.00 62.16 136 ILE B N 1
ATOM 3690 C CA . ILE B 1 146 ? 24.837 78.568 26.007 1.00 63.91 136 ILE B CA 1
ATOM 3691 C C . ILE B 1 146 ? 23.799 78.712 24.900 1.00 65.87 136 ILE B C 1
ATOM 3692 O O . ILE B 1 146 ? 22.957 79.610 24.942 1.00 66.11 136 ILE B O 1
ATOM 3697 N N . SER B 1 147 ? 23.859 77.822 23.913 1.00 67.38 137 SER B N 1
ATOM 3698 C CA . SER B 1 147 ? 22.916 77.849 22.802 1.00 69.28 137 SER B CA 1
ATOM 3699 C C . SER B 1 147 ? 21.482 77.677 23.289 1.00 70.85 137 SER B C 1
ATOM 3700 O O . SER B 1 147 ? 20.640 78.556 23.098 1.00 71.33 137 SER B O 1
ATOM 3703 N N . ARG B 1 148 ? 21.210 76.541 23.922 1.00 72.46 138 ARG B N 1
ATOM 3704 C CA . ARG B 1 148 ? 19.873 76.250 24.420 1.00 74.67 138 ARG B CA 1
ATOM 3705 C C . ARG B 1 148 ? 19.337 77.314 25.372 1.00 75.45 138 ARG B C 1
ATOM 3706 O O . ARG B 1 148 ? 18.128 77.413 25.577 1.00 76.08 138 ARG B O 1
ATOM 3714 N N . VAL B 1 149 ? 20.230 78.105 25.957 1.00 76.10 139 VAL B N 1
ATOM 3715 C CA . VAL B 1 149 ? 19.813 79.148 26.886 1.00 77.15 139 VAL B CA 1
ATOM 3716 C C . VAL B 1 149 ? 19.270 80.376 26.165 1.00 78.05 139 VAL B C 1
ATOM 3717 O O . VAL B 1 149 ? 20.004 81.069 25.462 1.00 78.81 139 VAL B O 1
ATOM 3721 N N . LYS B 1 150 ? 17.978 80.638 26.348 1.00 79.14 140 LYS B N 1
ATOM 3722 C CA . LYS B 1 150 ? 17.317 81.785 25.730 1.00 79.67 140 LYS B CA 1
ATOM 3723 C C . LYS B 1 150 ? 16.059 82.176 26.500 1.00 79.52 140 LYS B C 1
ATOM 3724 O O . LYS B 1 150 ? 15.106 81.400 26.589 1.00 79.64 140 LYS B O 1
ATOM 3730 N N . ILE B 1 169 ? 22.653 66.302 29.859 1.00 73.83 159 ILE B N 1
ATOM 3731 C CA . ILE B 1 169 ? 23.142 65.324 28.893 1.00 73.40 159 ILE B CA 1
ATOM 3732 C C . ILE B 1 169 ? 24.462 65.794 28.287 1.00 72.86 159 ILE B C 1
ATOM 3733 O O . ILE B 1 169 ? 24.576 66.933 27.828 1.00 73.38 159 ILE B O 1
ATOM 3738 N N . PHE B 1 170 ? 25.455 64.910 28.289 1.00 71.39 160 PHE B N 1
ATOM 3739 C CA . PHE B 1 170 ? 26.775 65.231 27.753 1.00 69.39 160 PHE B CA 1
ATOM 3740 C C . PHE B 1 170 ? 27.125 64.294 26.603 1.00 67.92 160 PHE B C 1
ATOM 3741 O O . PHE B 1 170 ? 27.901 64.649 25.716 1.00 68.58 160 PHE B O 1
ATOM 3749 N N . TYR B 1 171 ? 26.546 63.096 26.635 1.00 65.11 161 TYR B N 1
ATOM 3750 C CA . TYR B 1 171 ? 26.775 62.082 25.610 1.00 62.35 161 TYR B CA 1
ATOM 3751 C C . TYR B 1 171 ? 26.995 62.648 24.204 1.00 58.67 161 TYR B C 1
ATOM 3752 O O . TYR B 1 171 ? 27.950 62.269 23.523 1.00 57.83 161 TYR B O 1
ATOM 3761 N N . PRO B 1 172 ? 26.119 63.562 23.750 1.00 54.75 162 PRO B N 1
ATOM 3762 C CA . PRO B 1 172 ? 26.291 64.125 22.407 1.00 51.68 162 PRO B CA 1
ATOM 3763 C C . PRO B 1 172 ? 27.575 64.933 22.269 1.00 48.71 162 PRO B C 1
ATOM 3764 O O . PRO B 1 172 ? 28.324 64.770 21.306 1.00 47.77 162 PRO B O 1
ATOM 3768 N N . CYS B 1 173 ? 27.826 65.806 23.239 1.00 45.63 163 CYS B N 1
ATOM 3769 C CA . CYS B 1 173 ? 29.010 66.651 23.205 1.00 43.22 163 CYS B CA 1
ATOM 3770 C C . CYS B 1 173 ? 30.292 65.836 23.218 1.00 41.38 163 CYS B C 1
ATOM 3771 O O . CYS B 1 173 ? 31.262 66.188 22.553 1.00 40.96 163 CYS B O 1
ATOM 3774 N N . MET B 1 174 ? 30.290 64.740 23.968 1.00 39.38 164 MET B N 1
ATOM 3775 C CA . MET B 1 174 ? 31.469 63.892 24.066 1.00 38.61 164 MET B CA 1
ATOM 3776 C C . MET B 1 174 ? 31.813 63.189 22.755 1.00 38.80 164 MET B C 1
ATOM 3777 O O . MET B 1 174 ? 32.984 63.085 22.395 1.00 38.60 164 MET B O 1
ATOM 3782 N N . GLN B 1 175 ? 30.799 62.712 22.040 1.00 38.45 165 GLN B N 1
ATOM 3783 C CA . GLN B 1 175 ? 31.026 62.029 20.770 1.00 37.30 165 GLN B CA 1
ATOM 3784 C C . GLN B 1 175 ? 31.312 63.055 19.674 1.00 36.03 165 GLN B C 1
ATOM 3785 O O . GLN B 1 175 ? 32.108 62.808 18.771 1.00 35.10 165 GLN B O 1
ATOM 3791 N N . ALA B 1 176 ? 30.669 64.214 19.774 1.00 36.65 166 ALA B N 1
ATOM 3792 C CA . ALA B 1 176 ? 30.841 65.288 18.799 1.00 35.55 166 ALA B CA 1
ATOM 3793 C C . ALA B 1 176 ? 32.295 65.747 18.693 1.00 35.91 166 ALA B C 1
ATOM 3794 O O . ALA B 1 176 ? 32.731 66.244 17.652 1.00 35.43 166 ALA B O 1
ATOM 3796 N N . ALA B 1 177 ? 33.047 65.567 19.770 1.00 35.74 167 ALA B N 1
ATOM 3797 C CA . ALA B 1 177 ? 34.445 65.967 19.799 1.00 35.41 167 ALA B CA 1
ATOM 3798 C C . ALA B 1 177 ? 35.328 65.079 18.928 1.00 36.08 167 ALA B C 1
ATOM 3799 O O . ALA B 1 177 ? 36.403 65.496 18.487 1.00 36.51 167 ALA B O 1
ATOM 3801 N N . ASP B 1 178 ? 34.872 63.858 18.673 1.00 35.48 168 ASP B N 1
ATOM 3802 C CA . ASP B 1 178 ? 35.647 62.908 17.887 1.00 34.13 168 ASP B CA 1
ATOM 3803 C C . ASP B 1 178 ? 36.081 63.388 16.510 1.00 34.48 168 ASP B C 1
ATOM 3804 O O . ASP B 1 178 ? 37.243 63.231 16.136 1.00 33.85 168 ASP B O 1
ATOM 3809 N N . VAL B 1 179 ? 35.161 63.978 15.753 1.00 34.55 169 VAL B N 1
ATOM 3810 C CA . VAL B 1 179 ? 35.493 64.423 14.404 1.00 35.61 169 VAL B CA 1
ATOM 3811 C C . VAL B 1 179 ? 36.531 65.542 14.350 1.00 35.78 169 VAL B C 1
ATOM 3812 O O . VAL B 1 179 ? 37.177 65.743 13.318 1.00 35.23 169 VAL B O 1
ATOM 3816 N N . PHE B 1 180 ? 36.709 66.253 15.461 1.00 36.82 170 PHE B N 1
ATOM 3817 C CA . PHE B 1 180 ? 37.679 67.348 15.513 1.00 36.82 170 PHE B CA 1
ATOM 3818 C C . PHE B 1 180 ? 39.028 66.961 16.113 1.00 37.01 170 PHE B C 1
ATOM 3819 O O . PHE B 1 180 ? 40.019 67.653 15.893 1.00 38.01 170 PHE B O 1
ATOM 3827 N N . GLU B 1 181 ? 39.081 65.857 16.855 1.00 36.82 171 GLU B N 1
ATOM 3828 C CA . GLU B 1 181 ? 40.323 65.473 17.524 1.00 36.72 171 GLU B CA 1
ATOM 3829 C C . GLU B 1 181 ? 41.042 64.189 17.124 1.00 36.48 171 GLU B C 1
ATOM 3830 O O . GLU B 1 181 ? 42.227 64.035 17.423 1.00 33.45 171 GLU B O 1
ATOM 3836 N N . LEU B 1 182 ? 40.349 63.263 16.470 1.00 36.98 172 LEU B N 1
ATOM 3837 C CA . LEU B 1 182 ? 40.988 62.002 16.096 1.00 38.17 172 LEU B CA 1
ATOM 3838 C C . LEU B 1 182 ? 42.262 62.197 15.282 1.00 38.63 172 LEU B C 1
ATOM 3839 O O . LEU B 1 182 ? 43.159 61.356 15.315 1.00 37.95 172 LEU B O 1
ATOM 3844 N N . VAL B 1 183 ? 42.339 63.311 14.559 1.00 40.20 173 VAL B N 1
ATOM 3845 C CA . VAL B 1 183 ? 43.522 63.654 13.773 1.00 42.87 173 VAL B CA 1
ATOM 3846 C C . VAL B 1 183 ? 43.728 65.166 13.892 1.00 44.68 173 VAL B C 1
ATOM 3847 O O . VAL B 1 183 ? 42.763 65.926 13.945 1.00 44.99 173 VAL B O 1
ATOM 3851 N N . PRO B 1 184 ? 44.992 65.619 13.937 1.00 47.04 174 PRO B N 1
ATOM 3852 C CA . PRO B 1 184 ? 45.338 67.041 14.060 1.00 48.69 174 PRO B CA 1
ATOM 3853 C C . PRO B 1 184 ? 44.457 68.042 13.304 1.00 50.24 174 PRO B C 1
ATOM 3854 O O . PRO B 1 184 ? 43.883 68.946 13.914 1.00 51.44 174 PRO B O 1
ATOM 3858 N N . GLU B 1 185 ? 44.344 67.892 11.988 1.00 50.53 175 GLU B N 1
ATOM 3859 C CA . GLU B 1 185 ? 43.528 68.820 11.208 1.00 51.41 175 GLU B CA 1
ATOM 3860 C C . GLU B 1 185 ? 42.030 68.536 11.308 1.00 49.52 175 GLU B C 1
ATOM 3861 O O . GLU B 1 185 ? 41.211 69.283 10.772 1.00 48.15 175 GLU B O 1
ATOM 3867 N N . GLY B 1 186 ? 41.671 67.458 11.997 1.00 48.47 176 GLY B N 1
ATOM 3868 C CA . GLY B 1 186 ? 40.266 67.113 12.130 1.00 46.08 176 GLY B CA 1
ATOM 3869 C C . GLY B 1 186 ? 39.799 66.235 10.983 1.00 44.17 176 GLY B C 1
ATOM 3870 O O . GLY B 1 186 ? 40.140 66.476 9.824 1.00 41.94 176 GLY B O 1
ATOM 3871 N N . ILE B 1 187 ? 39.018 65.211 11.309 1.00 43.82 177 ILE B N 1
ATOM 3872 C CA . ILE B 1 187 ? 38.504 64.282 10.309 1.00 41.76 177 ILE B CA 1
ATOM 3873 C C . ILE B 1 187 ? 37.652 65.011 9.277 1.00 40.28 177 ILE B C 1
ATOM 3874 O O . ILE B 1 187 ? 36.855 65.881 9.621 1.00 40.24 177 ILE B O 1
ATOM 3879 N N . ASP B 1 188 ? 37.818 64.650 8.010 1.00 39.32 178 ASP B N 1
ATOM 3880 C CA . ASP B 1 188 ? 37.042 65.272 6.943 1.00 39.47 178 ASP B CA 1
ATOM 3881 C C . ASP B 1 188 ? 35.605 64.748 6.875 1.00 39.43 178 ASP B C 1
ATOM 3882 O O . ASP B 1 188 ? 34.654 65.534 6.831 1.00 37.90 178 ASP B O 1
ATOM 3887 N N . ILE B 1 189 ? 35.447 63.424 6.876 1.00 39.15 179 ILE B N 1
ATOM 3888 C CA . ILE B 1 189 ? 34.116 62.817 6.790 1.00 37.68 179 ILE B CA 1
ATOM 3889 C C . ILE B 1 189 ? 33.723 61.906 7.958 1.00 37.57 179 ILE B C 1
ATOM 3890 O O . ILE B 1 189 ? 34.453 60.987 8.325 1.00 36.39 179 ILE B O 1
ATOM 3895 N N . CYS B 1 190 ? 32.549 62.167 8.521 1.00 37.63 180 CYS B N 1
ATOM 3896 C CA . CYS B 1 190 ? 32.011 61.372 9.620 1.00 39.83 180 CYS B CA 1
ATOM 3897 C C . CYS B 1 190 ? 31.068 60.346 8.982 1.00 38.71 180 CYS B C 1
ATOM 3898 O O . CYS B 1 190 ? 29.976 60.698 8.538 1.00 38.37 180 CYS B O 1
ATOM 3901 N N . GLN B 1 191 ? 31.495 59.087 8.913 1.00 36.01 181 GLN B N 1
ATOM 3902 C CA . GLN B 1 191 ? 30.673 58.048 8.298 1.00 34.83 181 GLN B CA 1
ATOM 3903 C C . GLN B 1 191 ? 29.977 57.203 9.358 1.00 33.40 181 GLN B C 1
ATOM 3904 O O . GLN B 1 191 ? 30.554 56.263 9.896 1.00 32.68 181 GLN B O 1
ATOM 3910 N N . LEU B 1 192 ? 28.732 57.548 9.660 1.00 32.59 182 LEU B N 1
ATOM 3911 C CA . LEU B 1 192 ? 27.972 56.824 10.670 1.00 33.34 182 LEU B CA 1
ATOM 3912 C C . LEU B 1 192 ? 26.566 56.494 10.184 1.00 32.44 182 LEU B C 1
ATOM 3913 O O . LEU B 1 192 ? 26.151 56.921 9.104 1.00 32.28 182 LEU B O 1
ATOM 3918 N N . GLY B 1 193 ? 25.838 55.735 10.995 1.00 30.32 183 GLY B N 1
ATOM 3919 C CA . GLY B 1 193 ? 24.480 55.372 10.650 1.00 31.12 183 GLY B CA 1
ATOM 3920 C C . GLY B 1 193 ? 23.584 56.588 10.783 1.00 33.00 183 GLY B C 1
ATOM 3921 O O . GLY B 1 193 ? 23.874 57.510 11.548 1.00 33.60 183 GLY B O 1
ATOM 3922 N N . ILE B 1 194 ? 22.481 56.590 10.052 1.00 32.77 184 ILE B N 1
ATOM 3923 C CA . ILE B 1 194 ? 21.564 57.712 10.082 1.00 35.61 184 ILE B CA 1
ATOM 3924 C C . ILE B 1 194 ? 20.957 57.958 11.463 1.00 37.15 184 ILE B C 1
ATOM 3925 O O . ILE B 1 194 ? 20.449 59.045 11.739 1.00 37.49 184 ILE B O 1
ATOM 3930 N N . ASP B 1 195 ? 21.024 56.961 12.338 1.00 38.04 185 ASP B N 1
ATOM 3931 C CA . ASP B 1 195 ? 20.485 57.116 13.685 1.00 39.85 185 ASP B CA 1
ATOM 3932 C C . ASP B 1 195 ? 21.410 57.962 14.568 1.00 41.17 185 ASP B C 1
ATOM 3933 O O . ASP B 1 195 ? 21.077 58.254 15.714 1.00 42.25 185 ASP B O 1
ATOM 3938 N N . GLN B 1 196 ? 22.572 58.345 14.039 1.00 42.36 186 GLN B N 1
ATOM 3939 C CA . GLN B 1 196 ? 23.529 59.164 14.789 1.00 43.25 186 GLN B CA 1
ATOM 3940 C C . GLN B 1 196 ? 23.460 60.620 14.324 1.00 43.67 186 GLN B C 1
ATOM 3941 O O . GLN B 1 196 ? 24.317 61.438 14.658 1.00 43.47 186 GLN B O 1
ATOM 3947 N N . ARG B 1 197 ? 22.425 60.931 13.557 1.00 43.93 187 ARG B N 1
ATOM 3948 C CA . ARG B 1 197 ? 22.220 62.264 13.007 1.00 46.75 187 ARG B CA 1
ATOM 3949 C C . ARG B 1 197 ? 22.418 63.441 13.972 1.00 46.26 187 ARG B C 1
ATOM 3950 O O . ARG B 1 197 ? 23.160 64.369 13.666 1.00 46.16 187 ARG B O 1
ATOM 3958 N N . LYS B 1 198 ? 21.763 63.409 15.128 1.00 46.73 188 LYS B N 1
ATOM 3959 C CA . LYS B 1 198 ? 21.886 64.499 16.096 1.00 48.69 188 LYS B CA 1
ATOM 3960 C C . LYS B 1 198 ? 23.322 64.879 16.455 1.00 48.73 188 LYS B C 1
ATOM 3961 O O . LYS B 1 198 ? 23.633 66.059 16.624 1.00 49.34 188 LYS B O 1
ATOM 3967 N N . VAL B 1 199 ? 24.198 63.889 16.576 1.00 47.59 189 VAL B N 1
ATOM 3968 C CA . VAL B 1 199 ? 25.582 64.166 16.933 1.00 47.64 189 VAL B CA 1
ATOM 3969 C C . VAL B 1 199 ? 26.331 64.960 15.870 1.00 48.10 189 VAL B C 1
ATOM 3970 O O . VAL B 1 199 ? 26.921 65.997 16.173 1.00 47.14 189 VAL B O 1
ATOM 3974 N N . ASN B 1 200 ? 26.312 64.483 14.630 1.00 48.98 190 ASN B N 1
ATOM 3975 C CA . ASN B 1 200 ? 27.015 65.183 13.565 1.00 50.81 190 ASN B CA 1
ATOM 3976 C C . ASN B 1 200 ? 26.402 66.548 13.272 1.00 49.98 190 ASN B C 1
ATOM 3977 O O . ASN B 1 200 ? 27.065 67.422 12.719 1.00 49.79 190 ASN B O 1
ATOM 3982 N N . MET B 1 201 ? 25.142 66.739 13.648 1.00 49.31 191 MET B N 1
ATOM 3983 C CA . MET B 1 201 ? 24.498 68.027 13.429 1.00 49.79 191 MET B CA 1
ATOM 3984 C C . MET B 1 201 ? 25.069 69.026 14.435 1.00 48.67 191 MET B C 1
ATOM 3985 O O . MET B 1 201 ? 25.279 70.198 14.114 1.00 47.71 191 MET B O 1
ATOM 3990 N N . LEU B 1 202 ? 25.321 68.552 15.651 1.00 46.01 192 LEU B N 1
ATOM 3991 C CA . LEU B 1 202 ? 25.892 69.396 16.690 1.00 44.54 192 LEU B CA 1
ATOM 3992 C C . LEU B 1 202 ? 27.296 69.784 16.247 1.00 42.89 192 LEU B C 1
ATOM 3993 O O . LEU B 1 202 ? 27.661 70.956 16.253 1.00 43.73 192 LEU B O 1
ATOM 3998 N N . ALA B 1 203 ? 28.074 68.789 15.845 1.00 42.57 193 ALA B N 1
ATOM 3999 C CA . ALA B 1 203 ? 29.438 69.019 15.396 1.00 43.55 193 ALA B CA 1
ATOM 4000 C C . ALA B 1 203 ? 29.488 70.085 14.303 1.00 44.85 193 ALA B C 1
ATOM 4001 O O . ALA B 1 203 ? 30.416 70.891 14.255 1.00 45.00 193 ALA B O 1
ATOM 4003 N N . ILE B 1 204 ? 28.490 70.084 13.425 1.00 45.76 194 ILE B N 1
ATOM 4004 C CA . ILE B 1 204 ? 28.437 71.055 12.341 1.00 47.15 194 ILE B CA 1
ATOM 4005 C C . ILE B 1 204 ? 28.065 72.429 12.883 1.00 48.13 194 ILE B C 1
ATOM 4006 O O . ILE B 1 204 ? 28.639 73.436 12.477 1.00 47.04 194 ILE B O 1
ATOM 4011 N N . GLU B 1 205 ? 27.103 72.464 13.799 1.00 49.98 195 GLU B N 1
ATOM 4012 C CA . GLU B 1 205 ? 26.683 73.716 14.416 1.00 52.70 195 GLU B CA 1
ATOM 4013 C C . GLU B 1 205 ? 27.898 74.352 15.085 1.00 52.81 195 GLU B C 1
ATOM 4014 O O . GLU B 1 205 ? 28.218 75.516 14.853 1.00 52.83 195 GLU B O 1
ATOM 4020 N N . TYR B 1 206 ? 28.567 73.557 15.914 1.00 53.06 196 TYR B N 1
ATOM 4021 C CA . TYR B 1 206 ? 29.755 73.978 16.648 1.00 52.57 196 TYR B CA 1
ATOM 4022 C C . TYR B 1 206 ? 30.846 74.512 15.726 1.00 53.51 196 TYR B C 1
ATOM 4023 O O . TYR B 1 206 ? 31.360 75.608 15.936 1.00 53.56 196 TYR B O 1
ATOM 4032 N N . ALA B 1 207 ? 31.198 73.734 14.706 1.00 54.63 197 ALA B N 1
ATOM 4033 C CA . ALA B 1 207 ? 32.239 74.130 13.762 1.00 55.59 197 ALA B CA 1
ATOM 4034 C C . ALA B 1 207 ? 31.976 75.497 13.129 1.00 57.20 197 ALA B C 1
ATOM 4035 O O . ALA B 1 207 ? 32.900 76.294 12.944 1.00 57.56 197 ALA B O 1
ATOM 4037 N N . ASN B 1 208 ? 30.720 75.764 12.790 1.00 58.17 198 ASN B N 1
ATOM 4038 C CA . ASN B 1 208 ? 30.360 77.037 12.178 1.00 60.08 198 ASN B CA 1
ATOM 4039 C C . ASN B 1 208 ? 30.483 78.182 13.178 1.00 60.49 198 ASN B C 1
ATOM 4040 O O . ASN B 1 208 ? 30.887 79.287 12.818 1.00 60.87 198 ASN B O 1
ATOM 4045 N N . ASP B 1 209 ? 30.142 77.908 14.433 1.00 59.56 199 ASP B N 1
ATOM 4046 C CA . ASP B 1 209 ? 30.207 78.913 15.489 1.00 59.46 199 ASP B CA 1
ATOM 4047 C C . ASP B 1 209 ? 31.625 79.106 16.027 1.00 58.79 199 ASP B C 1
ATOM 4048 O O . ASP B 1 209 ? 31.853 79.945 16.897 1.00 60.36 199 ASP B O 1
ATOM 4053 N N . ARG B 1 210 ? 32.573 78.333 15.509 1.00 56.37 200 ARG B N 1
ATOM 4054 C CA . ARG B 1 210 ? 33.957 78.422 15.959 1.00 54.54 200 ARG B CA 1
ATOM 4055 C C . ARG B 1 210 ? 34.923 78.632 14.795 1.00 53.99 200 ARG B C 1
ATOM 4056 O O . ARG B 1 210 ? 36.139 78.641 14.982 1.00 53.59 200 ARG B O 1
ATOM 4064 N N . GLY B 1 211 ? 34.378 78.794 13.593 1.00 53.27 201 GLY B N 1
ATOM 4065 C CA . GLY B 1 211 ? 35.212 79.008 12.422 1.00 52.56 201 GLY B CA 1
ATOM 4066 C C . GLY B 1 211 ? 36.174 77.876 12.106 1.00 52.70 201 GLY B C 1
ATOM 4067 O O . GLY B 1 211 ? 37.255 78.108 11.559 1.00 52.36 201 GLY B O 1
ATOM 4068 N N . LEU B 1 212 ? 35.784 76.650 12.447 1.00 51.86 202 LEU B N 1
ATOM 4069 C CA . LEU B 1 212 ? 36.614 75.476 12.191 1.00 49.84 202 LEU B CA 1
ATOM 4070 C C . LEU B 1 212 ? 36.199 74.834 10.872 1.00 48.96 202 LEU B C 1
ATOM 4071 O O . LEU B 1 212 ? 35.197 75.223 10.274 1.00 47.38 202 LEU B O 1
ATOM 4076 N N . LYS B 1 213 ? 36.971 73.850 10.421 1.00 48.57 203 LYS B N 1
ATOM 4077 C CA . LYS B 1 213 ? 36.642 73.145 9.188 1.00 47.57 203 LYS B CA 1
ATOM 4078 C C . LYS B 1 213 ? 35.305 72.464 9.459 1.00 47.10 203 LYS B C 1
ATOM 4079 O O . LYS B 1 213 ? 35.108 71.886 10.528 1.00 46.18 203 LYS B O 1
ATOM 4085 N N . ILE B 1 214 ? 34.383 72.536 8.508 1.00 46.96 204 ILE B N 1
ATOM 4086 C CA . ILE B 1 214 ? 33.077 71.918 8.703 1.00 47.58 204 ILE B CA 1
ATOM 4087 C C . ILE B 1 214 ? 33.120 70.435 8.346 1.00 46.29 204 ILE B C 1
ATOM 4088 O O . ILE B 1 214 ? 33.463 70.063 7.225 1.00 45.34 204 ILE B O 1
ATOM 4093 N N . PRO B 1 215 ? 32.777 69.564 9.306 1.00 45.87 205 PRO B N 1
ATOM 4094 C CA . PRO B 1 215 ? 32.798 68.126 9.029 1.00 46.07 205 PRO B CA 1
ATOM 4095 C C . PRO B 1 215 ? 31.735 67.709 8.017 1.00 45.80 205 PRO B C 1
ATOM 4096 O O . PRO B 1 215 ? 30.600 68.177 8.072 1.00 45.90 205 PRO B O 1
ATOM 4100 N N . ILE B 1 216 ? 32.119 66.837 7.088 1.00 45.86 206 ILE B N 1
ATOM 4101 C CA . ILE B 1 216 ? 31.200 66.337 6.069 1.00 45.71 206 ILE B CA 1
ATOM 4102 C C . ILE B 1 216 ? 30.517 65.071 6.581 1.00 45.81 206 ILE B C 1
ATOM 4103 O O . ILE B 1 216 ? 31.182 64.116 6.986 1.00 45.08 206 ILE B O 1
ATOM 4108 N N . SER B 1 217 ? 29.188 65.071 6.557 1.00 45.33 207 SER B N 1
ATOM 4109 C CA . SER B 1 217 ? 28.400 63.937 7.028 1.00 44.31 207 SER B CA 1
ATOM 4110 C C . SER B 1 217 ? 27.984 62.993 5.895 1.00 44.14 207 SER B C 1
ATOM 4111 O O . SER B 1 217 ? 27.418 63.424 4.888 1.00 44.30 207 SER B O 1
ATOM 4114 N N . LEU B 1 218 ? 28.263 61.704 6.074 1.00 41.27 208 LEU B N 1
ATOM 4115 C CA . LEU B 1 218 ? 27.923 60.677 5.091 1.00 38.80 208 LEU B CA 1
ATOM 4116 C C . LEU B 1 218 ? 27.237 59.542 5.868 1.00 36.51 208 LEU B C 1
ATOM 4117 O O . LEU B 1 218 ? 27.897 58.619 6.341 1.00 35.16 208 LEU B O 1
ATOM 4122 N N . SER B 1 219 ? 25.912 59.615 5.983 1.00 34.76 209 SER B N 1
ATOM 4123 C CA . SER B 1 219 ? 25.138 58.638 6.751 1.00 33.21 209 SER B CA 1
ATOM 4124 C C . SER B 1 219 ? 24.429 57.532 5.973 1.00 32.90 209 SER B C 1
ATOM 4125 O O . SER B 1 219 ? 23.739 57.793 4.988 1.00 32.46 209 SER B O 1
ATOM 4128 N N . HIS B 1 220 ? 24.574 56.298 6.452 1.00 30.47 210 HIS B N 1
ATOM 4129 C CA . HIS B 1 220 ? 23.966 55.155 5.781 1.00 30.36 210 HIS B CA 1
ATOM 4130 C C . HIS B 1 220 ? 22.651 54.670 6.374 1.00 28.95 210 HIS B C 1
ATOM 4131 O O . HIS B 1 220 ? 22.334 54.910 7.538 1.00 28.84 210 HIS B O 1
ATOM 4138 N N . HIS B 1 221 ? 21.890 53.973 5.543 1.00 28.57 211 HIS B N 1
ATOM 4139 C CA . HIS B 1 221 ? 20.601 53.422 5.933 1.00 29.15 211 HIS B CA 1
ATOM 4140 C C . HIS B 1 221 ? 20.740 52.444 7.105 1.00 29.67 211 HIS B C 1
ATOM 4141 O O . HIS B 1 221 ? 21.733 51.723 7.206 1.00 29.47 211 HIS B O 1
ATOM 4148 N N . MET B 1 222 ? 19.748 52.435 7.990 1.00 30.02 212 MET B N 1
ATOM 4149 C CA . MET B 1 222 ? 19.735 51.521 9.129 1.00 33.08 212 MET B CA 1
ATOM 4150 C C . MET B 1 222 ? 18.874 50.324 8.716 1.00 31.84 212 MET B C 1
ATOM 4151 O O . MET B 1 222 ? 17.675 50.471 8.485 1.00 31.23 212 MET B O 1
ATOM 4156 N N . LEU B 1 223 ? 19.488 49.149 8.615 1.00 30.78 213 LEU B N 1
ATOM 4157 C CA . LEU B 1 223 ? 18.769 47.943 8.213 1.00 29.79 213 LEU B CA 1
ATOM 4158 C C . LEU B 1 223 ? 17.584 47.678 9.133 1.00 29.13 213 LEU B C 1
ATOM 4159 O O . LEU B 1 223 ? 17.719 47.746 10.353 1.00 28.67 213 LEU B O 1
ATOM 4164 N N . MET B 1 224 ? 16.425 47.367 8.558 1.00 25.40 214 MET B N 1
ATOM 4165 C CA . MET B 1 224 ? 15.248 47.108 9.374 1.00 27.01 214 MET B CA 1
ATOM 4166 C C . MET B 1 224 ? 15.271 45.722 10.009 1.00 24.84 214 MET B C 1
ATOM 4167 O O . MET B 1 224 ? 16.015 44.844 9.583 1.00 24.97 214 MET B O 1
ATOM 4172 N N . SER B 1 225 ? 14.449 45.545 11.037 1.00 24.86 215 SER B N 1
ATOM 4173 C CA . SER B 1 225 ? 14.333 44.282 11.752 1.00 24.31 215 SER B CA 1
ATOM 4174 C C . SER B 1 225 ? 13.748 43.177 10.874 1.00 24.22 215 SER B C 1
ATOM 4175 O O . SER B 1 225 ? 12.847 43.426 10.078 1.00 20.30 215 SER B O 1
ATOM 4178 N N . LEU B 1 226 ? 14.248 41.954 11.034 1.00 23.71 216 LEU B N 1
ATOM 4179 C CA . LEU B 1 226 ? 13.724 40.819 10.274 1.00 24.83 216 LEU B CA 1
ATOM 4180 C C . LEU B 1 226 ? 12.284 40.522 10.701 1.00 25.33 216 LEU B C 1
ATOM 4181 O O . LEU B 1 226 ? 11.527 39.872 9.980 1.00 25.55 216 LEU B O 1
ATOM 4186 N N . SER B 1 227 ? 11.905 41.005 11.874 1.00 23.83 217 SER B N 1
ATOM 4187 C CA . SER B 1 227 ? 10.557 40.779 12.373 1.00 28.04 217 SER B CA 1
ATOM 4188 C C . SER B 1 227 ? 9.512 41.687 11.731 1.00 28.08 217 SER B C 1
ATOM 4189 O O . SER B 1 227 ? 8.321 41.534 11.976 1.00 29.06 217 SER B O 1
ATOM 4192 N N . GLY B 1 228 ? 9.953 42.626 10.902 1.00 27.62 218 GLY B N 1
ATOM 4193 C CA . GLY B 1 228 ? 9.004 43.499 10.242 1.00 31.94 218 GLY B CA 1
ATOM 4194 C C . GLY B 1 228 ? 8.905 44.897 10.815 1.00 36.36 218 GLY B C 1
ATOM 4195 O O . GLY B 1 228 ? 9.482 45.184 11.864 1.00 35.69 218 GLY B O 1
ATOM 4196 N N . PRO B 1 229 ? 8.154 45.789 10.147 1.00 39.17 219 PRO B N 1
ATOM 4197 C CA . PRO B 1 229 ? 7.945 47.186 10.544 1.00 42.31 219 PRO B CA 1
ATOM 4198 C C . PRO B 1 229 ? 7.261 47.365 11.898 1.00 44.25 219 PRO B C 1
ATOM 4199 O O . PRO B 1 229 ? 7.534 48.329 12.609 1.00 44.36 219 PRO B O 1
ATOM 4203 N N . LYS B 1 230 ? 6.371 46.445 12.252 1.00 47.94 220 LYS B N 1
ATOM 4204 C CA . LYS B 1 230 ? 5.675 46.538 13.530 1.00 53.14 220 LYS B CA 1
ATOM 4205 C C . LYS B 1 230 ? 6.581 46.162 14.697 1.00 56.70 220 LYS B C 1
ATOM 4206 O O . LYS B 1 230 ? 6.183 46.267 15.856 1.00 57.38 220 LYS B O 1
ATOM 4212 N N . LYS B 1 231 ? 7.798 45.727 14.388 1.00 60.47 221 LYS B N 1
ATOM 4213 C CA . LYS B 1 231 ? 8.754 45.346 15.422 1.00 65.71 221 LYS B CA 1
ATOM 4214 C C . LYS B 1 231 ? 9.800 46.440 15.604 1.00 69.22 221 LYS B C 1
ATOM 4215 O O . LYS B 1 231 ? 10.096 47.192 14.674 1.00 70.42 221 LYS B O 1
ATOM 4221 N N . LYS B 1 232 ? 10.364 46.517 16.804 1.00 73.51 222 LYS B N 1
ATOM 4222 C CA . LYS B 1 232 ? 11.366 47.529 17.113 1.00 77.60 222 LYS B CA 1
ATOM 4223 C C . LYS B 1 232 ? 12.771 47.124 16.666 1.00 80.14 222 LYS B C 1
ATOM 4224 O O . LYS B 1 232 ? 13.006 46.891 15.482 1.00 81.31 222 LYS B O 1
ATOM 4230 N N . MET B 1 233 ? 13.697 47.051 17.619 1.00 83.01 223 MET B N 1
ATOM 4231 C CA . MET B 1 233 ? 15.086 46.674 17.350 1.00 85.15 223 MET B CA 1
ATOM 4232 C C . MET B 1 233 ? 15.867 46.592 18.661 1.00 85.96 223 MET B C 1
ATOM 4233 O O . MET B 1 233 ? 15.627 47.368 19.586 1.00 86.07 223 MET B O 1
ATOM 4238 N N . SER B 1 234 ? 16.793 45.640 18.730 1.00 86.48 224 SER B N 1
ATOM 4239 C CA . SER B 1 234 ? 17.631 45.425 19.908 1.00 86.95 224 SER B CA 1
ATOM 4240 C C . SER B 1 234 ? 16.852 44.882 21.109 1.00 86.67 224 SER B C 1
ATOM 4241 O O . SER B 1 234 ? 17.446 44.369 22.060 1.00 86.70 224 SER B O 1
ATOM 4244 N N . LYS B 1 235 ? 15.526 45.002 21.063 1.00 86.09 225 LYS B N 1
ATOM 4245 C CA . LYS B 1 235 ? 14.658 44.510 22.133 1.00 85.63 225 LYS B CA 1
ATOM 4246 C C . LYS B 1 235 ? 14.699 42.984 22.106 1.00 84.68 225 LYS B C 1
ATOM 4247 O O . LYS B 1 235 ? 15.413 42.348 22.887 1.00 84.42 225 LYS B O 1
ATOM 4253 N N . SER B 1 236 ? 13.913 42.407 21.201 1.00 83.01 226 SER B N 1
ATOM 4254 C CA . SER B 1 236 ? 13.860 40.963 21.012 1.00 80.62 226 SER B CA 1
ATOM 4255 C C . SER B 1 236 ? 14.772 40.717 19.815 1.00 78.23 226 SER B C 1
ATOM 4256 O O . SER B 1 236 ? 14.538 39.837 18.983 1.00 78.71 226 SER B O 1
ATOM 4259 N N . ASP B 1 237 ? 15.823 41.529 19.764 1.00 74.30 227 ASP B N 1
ATOM 4260 C CA . ASP B 1 237 ? 16.837 41.510 18.721 1.00 69.41 227 ASP B CA 1
ATOM 4261 C C . ASP B 1 237 ? 17.377 40.152 18.294 1.00 65.21 227 ASP B C 1
ATOM 4262 O O . ASP B 1 237 ? 17.634 39.940 17.110 1.00 66.51 227 ASP B O 1
ATOM 4267 N N . PRO B 1 238 ? 17.580 39.220 19.243 1.00 60.40 228 PRO B N 1
ATOM 4268 C CA . PRO B 1 238 ? 18.105 37.929 18.793 1.00 55.48 228 PRO B CA 1
ATOM 4269 C C . PRO B 1 238 ? 17.439 37.450 17.511 1.00 51.36 228 PRO B C 1
ATOM 4270 O O . PRO B 1 238 ? 18.118 37.111 16.546 1.00 50.82 228 PRO B O 1
ATOM 4274 N N . GLN B 1 239 ? 16.111 37.454 17.496 1.00 45.64 229 GLN B N 1
ATOM 4275 C CA . GLN B 1 239 ? 15.362 37.020 16.325 1.00 42.20 229 GLN B CA 1
ATOM 4276 C C . GLN B 1 239 ? 15.341 38.057 15.205 1.00 37.28 229 GLN B C 1
ATOM 4277 O O . GLN B 1 239 ? 15.365 37.706 14.029 1.00 34.50 229 GLN B O 1
ATOM 4283 N N . GLY B 1 240 ? 15.309 39.332 15.576 1.00 32.68 230 GLY B N 1
ATOM 4284 C CA . GLY B 1 240 ? 15.253 40.389 14.584 1.00 29.16 230 GLY B CA 1
ATOM 4285 C C . GLY B 1 240 ? 16.509 40.690 13.783 1.00 27.32 230 GLY B C 1
ATOM 4286 O O . GLY B 1 240 ? 16.485 41.560 12.912 1.00 25.60 230 GLY B O 1
ATOM 4287 N N . ALA B 1 241 ? 17.611 39.999 14.052 1.00 24.87 231 ALA B N 1
ATOM 4288 C CA . ALA B 1 241 ? 18.820 40.282 13.291 1.00 23.23 231 ALA B CA 1
ATOM 4289 C C . ALA B 1 241 ? 19.782 39.113 13.173 1.00 20.81 231 ALA B C 1
ATOM 4290 O O . ALA B 1 241 ? 19.803 38.218 14.014 1.00 21.69 231 ALA B O 1
ATOM 4292 N N . ILE B 1 242 ? 20.559 39.126 12.098 1.00 20.06 232 ILE B N 1
ATOM 4293 C CA . ILE B 1 242 ? 21.561 38.104 11.843 1.00 21.12 232 ILE B CA 1
ATOM 4294 C C . ILE B 1 242 ? 22.864 38.601 12.474 1.00 20.92 232 ILE B C 1
ATOM 4295 O O . ILE B 1 242 ? 23.250 39.749 12.265 1.00 20.67 232 ILE B O 1
ATOM 4300 N N . PHE B 1 243 ? 23.531 37.737 13.228 1.00 20.12 233 PHE B N 1
ATOM 4301 C CA . PHE B 1 243 ? 24.794 38.080 13.875 1.00 23.57 233 PHE B CA 1
ATOM 4302 C C . PHE B 1 243 ? 25.932 37.273 13.251 1.00 22.65 233 PHE B C 1
ATOM 4303 O O . PHE B 1 243 ? 25.718 36.156 12.762 1.00 19.56 233 PHE B O 1
ATOM 4311 N N . MET B 1 244 ? 27.140 37.828 13.278 1.00 20.88 234 MET B N 1
ATOM 4312 C CA . MET B 1 244 ? 28.282 37.146 12.683 1.00 21.72 234 MET B CA 1
ATOM 4313 C C . MET B 1 244 ? 28.658 35.851 13.410 1.00 23.16 234 MET B C 1
ATOM 4314 O O . MET B 1 244 ? 29.487 35.085 12.933 1.00 21.87 234 MET B O 1
ATOM 4319 N N . ASP B 1 245 ? 28.036 35.603 14.559 1.00 24.42 235 ASP B N 1
ATOM 4320 C CA . ASP B 1 245 ? 28.299 34.382 15.312 1.00 26.79 235 ASP B CA 1
ATOM 4321 C C . ASP B 1 245 ? 27.190 33.334 15.105 1.00 24.76 235 ASP B C 1
ATOM 4322 O O . ASP B 1 245 ? 27.299 32.209 15.589 1.00 23.36 235 ASP B O 1
ATOM 4327 N N . ASP B 1 246 ? 26.128 33.704 14.388 1.00 23.00 236 ASP B N 1
ATOM 4328 C CA . ASP B 1 246 ? 25.026 32.771 14.119 1.00 22.30 236 ASP B CA 1
ATOM 4329 C C . ASP B 1 246 ? 25.510 31.600 13.257 1.00 21.41 236 ASP B C 1
ATOM 4330 O O . ASP B 1 246 ? 26.251 31.801 12.304 1.00 21.14 236 ASP B O 1
ATOM 4335 N N . THR B 1 247 ? 25.087 30.384 13.588 1.00 19.84 237 THR B N 1
ATOM 4336 C CA . THR B 1 247 ? 25.460 29.210 12.802 1.00 20.77 237 THR B CA 1
ATOM 4337 C C . THR B 1 247 ? 24.652 29.224 11.503 1.00 20.07 237 THR B C 1
ATOM 4338 O O . THR B 1 247 ? 23.735 30.037 11.350 1.00 20.27 237 THR B O 1
ATOM 4342 N N . GLU B 1 248 ? 24.989 28.336 10.571 1.00 20.41 238 GLU B N 1
ATOM 4343 C CA . GLU B 1 248 ? 24.259 28.248 9.302 1.00 24.17 238 GLU B CA 1
ATOM 4344 C C . GLU B 1 248 ? 22.779 27.973 9.548 1.00 22.57 238 GLU B C 1
ATOM 4345 O O . GLU B 1 248 ? 21.913 28.574 8.911 1.00 21.85 238 GLU B O 1
ATOM 4351 N N . GLN B 1 249 ? 22.506 27.049 10.467 1.00 20.92 239 GLN B N 1
ATOM 4352 C CA . GLN B 1 249 ? 21.138 26.666 10.820 1.00 23.05 239 GLN B CA 1
ATOM 4353 C C . GLN B 1 249 ? 20.369 27.841 11.439 1.00 21.65 239 GLN B C 1
ATOM 4354 O O . GLN B 1 249 ? 19.177 28.017 11.177 1.00 20.39 239 GLN B O 1
ATOM 4360 N N . GLU B 1 250 ? 21.050 28.634 12.266 1.00 19.88 240 GLU B N 1
ATOM 4361 C CA . GLU B 1 250 ? 20.424 29.786 12.912 1.00 18.79 240 GLU B CA 1
ATOM 4362 C C . GLU B 1 250 ? 20.067 30.867 11.886 1.00 17.93 240 GLU B C 1
ATOM 4363 O O . GLU B 1 250 ? 18.994 31.471 11.955 1.00 17.53 240 GLU B O 1
ATOM 4369 N N . VAL B 1 251 ? 20.959 31.116 10.932 1.00 16.53 241 VAL B N 1
ATOM 4370 C CA . VAL B 1 251 ? 20.677 32.101 9.890 1.00 14.99 241 VAL B CA 1
ATOM 4371 C C . VAL B 1 251 ? 19.442 31.656 9.092 1.00 17.02 241 VAL B C 1
ATOM 4372 O O . VAL B 1 251 ? 18.510 32.433 8.869 1.00 16.91 241 VAL B O 1
ATOM 4376 N N . SER B 1 252 ? 19.427 30.399 8.666 1.00 17.40 242 SER B N 1
ATOM 4377 C CA . SER B 1 252 ? 18.298 29.888 7.891 1.00 19.11 242 SER B CA 1
ATOM 4378 C C . SER B 1 252 ? 16.977 29.979 8.646 1.00 19.96 242 SER B C 1
ATOM 4379 O O . SER B 1 252 ? 15.938 30.277 8.061 1.00 19.03 242 SER B O 1
ATOM 4382 N N . GLU B 1 253 ? 17.009 29.718 9.945 1.00 20.89 243 GLU B N 1
ATOM 4383 C CA . GLU B 1 253 ? 15.785 29.783 10.733 1.00 22.38 243 GLU B CA 1
ATOM 4384 C C . GLU B 1 253 ? 15.323 31.228 10.938 1.00 21.58 243 GLU B C 1
ATOM 4385 O O . GLU B 1 253 ? 14.127 31.498 11.016 1.00 22.76 243 GLU B O 1
ATOM 4391 N N . LYS B 1 254 ? 16.266 32.160 11.041 1.00 20.83 244 LYS B N 1
ATOM 4392 C CA . LYS B 1 254 ? 15.893 33.557 11.215 1.00 18.38 244 LYS B CA 1
ATOM 4393 C C . LYS B 1 254 ? 15.323 34.106 9.915 1.00 17.18 244 LYS B C 1
ATOM 4394 O O . LYS B 1 254 ? 14.444 34.976 9.930 1.00 15.33 244 LYS B O 1
ATOM 4400 N N . ILE B 1 255 ? 15.829 33.610 8.789 1.00 14.75 245 ILE B N 1
ATOM 4401 C CA . ILE B 1 255 ? 15.320 34.051 7.500 1.00 15.04 245 ILE B CA 1
ATOM 4402 C C . ILE B 1 255 ? 13.930 33.413 7.299 1.00 15.62 245 ILE B C 1
ATOM 4403 O O . ILE B 1 255 ? 13.013 34.050 6.782 1.00 15.95 245 ILE B O 1
ATOM 4408 N N . SER B 1 256 ? 13.760 32.168 7.735 1.00 14.60 246 SER B N 1
ATOM 4409 C CA . SER B 1 256 ? 12.465 31.501 7.579 1.00 17.17 246 SER B CA 1
ATOM 4410 C C . SER B 1 256 ? 11.366 32.234 8.349 1.00 19.77 246 SER B C 1
ATOM 4411 O O . SER B 1 256 ? 10.246 32.375 7.864 1.00 18.62 246 SER B O 1
ATOM 4414 N N . ARG B 1 257 ? 11.696 32.711 9.544 1.00 20.35 247 ARG B N 1
ATOM 4415 C CA . ARG B 1 257 ? 10.729 33.421 10.370 1.00 21.76 247 ARG B CA 1
ATOM 4416 C C . ARG B 1 257 ? 10.471 34.864 9.960 1.00 20.75 247 ARG B C 1
ATOM 4417 O O . ARG B 1 257 ? 9.440 35.435 10.304 1.00 20.42 247 ARG B O 1
ATOM 4425 N N . ALA B 1 258 ? 11.412 35.451 9.233 1.00 19.79 248 ALA B N 1
ATOM 4426 C CA . ALA B 1 258 ? 11.315 36.843 8.833 1.00 20.59 248 ALA B CA 1
ATOM 4427 C C . ALA B 1 258 ? 10.024 37.251 8.135 1.00 20.93 248 ALA B C 1
ATOM 4428 O O . ALA B 1 258 ? 9.464 36.512 7.322 1.00 18.92 248 ALA B O 1
ATOM 4430 N N . TYR B 1 259 ? 9.564 38.444 8.483 1.00 19.88 249 TYR B N 1
ATOM 4431 C CA . TYR B 1 259 ? 8.368 39.042 7.903 1.00 21.34 249 TYR B CA 1
ATOM 4432 C C . TYR B 1 259 ? 8.657 39.179 6.411 1.00 21.68 249 TYR B C 1
ATOM 4433 O O . TYR B 1 259 ? 9.749 39.605 6.038 1.00 21.21 249 TYR B O 1
ATOM 4442 N N . CYS B 1 260 ? 7.697 38.819 5.557 1.00 22.24 250 CYS B N 1
ATOM 4443 C CA . CYS B 1 260 ? 7.902 38.918 4.109 1.00 22.75 250 CYS B CA 1
ATOM 4444 C C . CYS B 1 260 ? 6.584 38.929 3.349 1.00 23.77 250 CYS B C 1
ATOM 4445 O O . CYS B 1 260 ? 5.793 37.985 3.431 1.00 23.40 250 CYS B O 1
ATOM 4448 N N . THR B 1 261 ? 6.344 40.009 2.618 1.00 24.16 251 THR B N 1
ATOM 4449 C CA . THR B 1 261 ? 5.129 40.131 1.821 1.00 26.40 251 THR B CA 1
ATOM 4450 C C . THR B 1 261 ? 5.558 40.103 0.364 1.00 26.31 251 THR B C 1
ATOM 4451 O O . THR B 1 261 ? 6.725 39.877 0.060 1.00 26.88 251 THR B O 1
ATOM 4455 N N . ASP B 1 262 ? 4.614 40.341 -0.537 1.00 28.16 252 ASP B N 1
ATOM 4456 C CA . ASP B 1 262 ? 4.934 40.362 -1.952 1.00 29.27 252 ASP B CA 1
ATOM 4457 C C . ASP B 1 262 ? 5.374 41.754 -2.408 1.00 29.26 252 ASP B C 1
ATOM 4458 O O . ASP B 1 262 ? 5.749 41.938 -3.561 1.00 30.31 252 ASP B O 1
ATOM 4463 N N . GLU B 1 263 ? 5.329 42.731 -1.505 1.00 28.77 253 GLU B N 1
ATOM 4464 C CA . GLU B 1 263 ? 5.764 44.087 -1.833 1.00 32.02 253 GLU B CA 1
ATOM 4465 C C . GLU B 1 263 ? 7.145 44.367 -1.233 1.00 30.50 253 GLU B C 1
ATOM 4466 O O . GLU B 1 263 ? 7.511 43.792 -0.206 1.00 30.19 253 GLU B O 1
ATOM 4472 N N . THR B 1 264 ? 7.908 45.249 -1.873 1.00 28.72 254 THR B N 1
ATOM 4473 C CA . THR B 1 264 ? 9.254 45.582 -1.406 1.00 30.25 254 THR B CA 1
ATOM 4474 C C . THR B 1 264 ? 9.279 46.551 -0.227 1.00 31.12 254 THR B C 1
ATOM 4475 O O . THR B 1 264 ? 10.209 46.528 0.584 1.00 32.31 254 THR B O 1
ATOM 4479 N N . PHE B 1 265 ? 8.257 47.394 -0.125 1.00 31.10 255 PHE B N 1
ATOM 4480 C CA . PHE B 1 265 ? 8.152 48.362 0.967 1.00 31.48 255 PHE B CA 1
ATOM 4481 C C . PHE B 1 265 ? 7.991 47.629 2.307 1.00 30.79 255 PHE B C 1
ATOM 4482 O O . PHE B 1 265 ? 7.225 46.672 2.400 1.00 29.70 255 PHE B O 1
ATOM 4490 N N . ASP B 1 266 ? 8.705 48.096 3.332 1.00 30.13 256 ASP B N 1
ATOM 4491 C CA . ASP B 1 266 ? 8.681 47.496 4.673 1.00 32.15 256 ASP B CA 1
ATOM 4492 C C . ASP B 1 266 ? 8.972 45.997 4.656 1.00 30.09 256 ASP B C 1
ATOM 4493 O O . ASP B 1 266 ? 8.485 45.253 5.498 1.00 32.41 256 ASP B O 1
ATOM 4498 N N . ASN B 1 267 ? 9.777 45.556 3.702 1.00 27.47 257 ASN B N 1
ATOM 4499 C CA . ASN B 1 267 ? 10.089 44.142 3.586 1.00 23.89 257 ASN B CA 1
ATOM 4500 C C . ASN B 1 267 ? 11.561 43.907 3.892 1.00 20.92 257 ASN B C 1
ATOM 4501 O O . ASN B 1 267 ? 12.430 44.271 3.103 1.00 20.78 257 ASN B O 1
ATOM 4506 N N . PRO B 1 268 ? 11.857 43.275 5.041 1.00 20.82 258 PRO B N 1
ATOM 4507 C CA . PRO B 1 268 ? 13.235 42.993 5.465 1.00 19.30 258 PRO B CA 1
ATOM 4508 C C . PRO B 1 268 ? 14.032 42.101 4.530 1.00 19.04 258 PRO B C 1
ATOM 4509 O O . PRO B 1 268 ? 15.250 42.214 4.455 1.00 20.31 258 PRO B O 1
ATOM 4513 N N . ILE B 1 269 ? 13.353 41.213 3.816 1.00 17.36 259 ILE B N 1
ATOM 4514 C CA . ILE B 1 269 ? 14.039 40.353 2.865 1.00 17.16 259 ILE B CA 1
ATOM 4515 C C . ILE B 1 269 ? 14.569 41.218 1.723 1.00 17.81 259 ILE B C 1
ATOM 4516 O O . ILE B 1 269 ? 15.717 41.061 1.304 1.00 18.86 259 ILE B O 1
ATOM 4521 N N . PHE B 1 270 ? 13.733 42.131 1.228 1.00 17.54 260 PHE B N 1
ATOM 4522 C CA . PHE B 1 270 ? 14.141 43.028 0.152 1.00 18.52 260 PHE B CA 1
ATOM 4523 C C . PHE B 1 270 ? 15.258 43.931 0.655 1.00 21.67 260 PHE B C 1
ATOM 4524 O O . PHE B 1 270 ? 16.201 44.233 -0.074 1.00 20.97 260 PHE B O 1
ATOM 4532 N N . GLU B 1 271 ? 15.149 44.359 1.909 1.00 21.46 261 GLU B N 1
ATOM 4533 C CA . GLU B 1 271 ? 16.160 45.233 2.491 1.00 24.19 261 GLU B CA 1
ATOM 4534 C C . GLU B 1 271 ? 17.540 44.564 2.592 1.00 23.67 261 GLU B C 1
ATOM 4535 O O . GLU B 1 271 ? 18.563 45.176 2.252 1.00 20.88 261 GLU B O 1
ATOM 4541 N N . TYR B 1 272 ? 17.579 43.314 3.048 1.00 21.82 262 TYR B N 1
ATOM 4542 C CA . TYR B 1 272 ? 18.855 42.608 3.148 1.00 22.79 262 TYR B CA 1
ATOM 4543 C C . TYR B 1 272 ? 19.481 42.414 1.764 1.00 22.54 262 TYR B C 1
ATOM 4544 O O . TYR B 1 272 ? 20.700 42.492 1.603 1.00 21.85 262 TYR B O 1
ATOM 4553 N N . ILE B 1 273 ? 18.634 42.176 0.768 1.00 22.29 263 ILE B N 1
ATOM 4554 C CA . ILE B 1 273 ? 19.083 41.990 -0.606 1.00 22.48 263 ILE B CA 1
ATOM 4555 C C . ILE B 1 273 ? 19.683 43.282 -1.149 1.00 23.27 263 ILE B C 1
ATOM 4556 O O . ILE B 1 273 ? 20.771 43.283 -1.717 1.00 24.04 263 ILE B O 1
ATOM 4561 N N . LYS B 1 274 ? 18.966 44.382 -0.952 1.00 24.15 264 LYS B N 1
ATOM 4562 C CA . LYS B 1 274 ? 19.386 45.689 -1.440 1.00 23.38 264 LYS B CA 1
ATOM 4563 C C . LYS B 1 274 ? 20.578 46.319 -0.730 1.00 24.16 264 LYS B C 1
ATOM 4564 O O . LYS B 1 274 ? 21.544 46.727 -1.370 1.00 25.72 264 LYS B O 1
ATOM 4570 N N . TYR B 1 275 ? 20.519 46.405 0.591 1.00 23.08 265 TYR B N 1
ATOM 4571 C CA . TYR B 1 275 ? 21.599 47.046 1.317 1.00 22.63 265 TYR B CA 1
ATOM 4572 C C . TYR B 1 275 ? 22.816 46.189 1.624 1.00 22.36 265 TYR B C 1
ATOM 4573 O O . TYR B 1 275 ? 23.896 46.721 1.884 1.00 22.66 265 TYR B O 1
ATOM 4582 N N . LEU B 1 276 ? 22.661 44.873 1.583 1.00 20.41 266 LEU B N 1
ATOM 4583 C CA . LEU B 1 276 ? 23.789 43.997 1.876 1.00 21.04 266 LEU B CA 1
ATOM 4584 C C . LEU B 1 276 ? 24.218 43.083 0.741 1.00 21.36 266 LEU B C 1
ATOM 4585 O O . LEU B 1 276 ? 25.308 43.237 0.201 1.00 21.01 266 LEU B O 1
ATOM 4590 N N . LEU B 1 277 ? 23.360 42.129 0.381 1.00 21.41 267 LEU B N 1
ATOM 4591 C CA . LEU B 1 277 ? 23.707 41.146 -0.642 1.00 20.19 267 LEU B CA 1
ATOM 4592 C C . LEU B 1 277 ? 24.083 41.637 -2.041 1.00 19.56 267 LEU B C 1
ATOM 4593 O O . LEU B 1 277 ? 25.136 41.269 -2.554 1.00 19.59 267 LEU B O 1
ATOM 4598 N N . LEU B 1 278 ? 23.246 42.450 -2.676 1.00 20.28 268 LEU B N 1
ATOM 4599 C CA . LEU B 1 278 ? 23.592 42.911 -4.017 1.00 21.58 268 LEU B CA 1
ATOM 4600 C C . LEU B 1 278 ? 24.879 43.746 -3.996 1.00 21.80 268 LEU B C 1
ATOM 4601 O O . LEU B 1 278 ? 25.750 43.577 -4.844 1.00 20.64 268 LEU B O 1
ATOM 4606 N N . ARG B 1 279 ? 25.003 44.635 -3.020 1.00 21.58 269 ARG B N 1
ATOM 4607 C CA . ARG B 1 279 ? 26.197 45.466 -2.921 1.00 23.92 269 ARG B CA 1
ATOM 4608 C C . ARG B 1 279 ? 27.432 44.622 -2.618 1.00 21.90 269 ARG B C 1
ATOM 4609 O O . ARG B 1 279 ? 28.510 44.880 -3.140 1.00 20.92 269 ARG B O 1
ATOM 4617 N N . TRP B 1 280 ? 27.275 43.598 -1.791 1.00 20.61 270 TRP B N 1
ATOM 4618 C CA . TRP B 1 280 ? 28.412 42.757 -1.450 1.00 18.21 270 TRP B CA 1
ATOM 4619 C C . TRP B 1 280 ? 28.850 41.830 -2.577 1.00 19.46 270 TRP B C 1
ATOM 4620 O O . TRP B 1 280 ? 30.035 41.730 -2.876 1.00 19.07 270 TRP B O 1
ATOM 4631 N N . PHE B 1 281 ? 27.898 41.148 -3.200 1.00 19.27 271 PHE B N 1
ATOM 4632 C CA . PHE B 1 281 ? 28.230 40.207 -4.262 1.00 20.58 271 PHE B CA 1
ATOM 4633 C C . PHE B 1 281 ? 28.257 40.752 -5.686 1.00 20.63 271 PHE B C 1
ATOM 4634 O O . PHE B 1 281 ? 28.924 40.183 -6.548 1.00 21.16 271 PHE B O 1
ATOM 4642 N N . GLY B 1 282 ? 27.542 41.845 -5.934 1.00 20.84 272 GLY B N 1
ATOM 4643 C CA . GLY B 1 282 ? 27.517 42.418 -7.273 1.00 23.62 272 GLY B CA 1
ATOM 4644 C C . GLY B 1 282 ? 26.542 41.719 -8.219 1.00 25.69 272 GLY B C 1
ATOM 4645 O O . GLY B 1 282 ? 25.867 42.368 -9.020 1.00 24.26 272 GLY B O 1
ATOM 4646 N N . THR B 1 283 ? 26.470 40.394 -8.128 1.00 25.30 273 THR B N 1
ATOM 4647 C CA . THR B 1 283 ? 25.577 39.603 -8.974 1.00 26.08 273 THR B CA 1
ATOM 4648 C C . THR B 1 283 ? 24.875 38.545 -8.133 1.00 25.42 273 THR B C 1
ATOM 4649 O O . THR B 1 283 ? 25.529 37.792 -7.413 1.00 24.95 273 THR B O 1
ATOM 4653 N N . LEU B 1 284 ? 23.548 38.490 -8.221 1.00 23.35 274 LEU B N 1
ATOM 4654 C CA . LEU B 1 284 ? 22.780 37.519 -7.448 1.00 20.95 274 LEU B CA 1
ATOM 4655 C C . LEU B 1 284 ? 21.868 36.647 -8.299 1.00 22.52 274 LEU B C 1
ATOM 4656 O O . LEU B 1 284 ? 21.136 37.147 -9.158 1.00 20.99 274 LEU B O 1
ATOM 4661 N N . ASN B 1 285 ? 21.909 35.343 -8.042 1.00 21.28 275 ASN B N 1
ATOM 4662 C CA . ASN B 1 285 ? 21.060 34.385 -8.742 1.00 20.44 275 ASN B CA 1
ATOM 4663 C C . ASN B 1 285 ? 19.893 34.127 -7.780 1.00 21.08 275 ASN B C 1
ATOM 4664 O O . ASN B 1 285 ? 20.019 33.354 -6.828 1.00 19.13 275 ASN B O 1
ATOM 4669 N N . LEU B 1 286 ? 18.771 34.801 -8.032 1.00 21.42 276 LEU B N 1
ATOM 4670 C CA . LEU B 1 286 ? 17.569 34.712 -7.203 1.00 21.46 276 LEU B CA 1
ATOM 4671 C C . LEU B 1 286 ? 16.388 34.071 -7.943 1.00 21.67 276 LEU B C 1
ATOM 4672 O O . LEU B 1 286 ? 15.976 34.543 -9.001 1.00 21.18 276 LEU B O 1
ATOM 4677 N N . CYS B 1 287 ? 15.835 33.009 -7.367 1.00 20.00 277 CYS B N 1
ATOM 4678 C CA . CYS B 1 287 ? 14.709 32.302 -7.971 1.00 22.64 277 CYS B CA 1
ATOM 4679 C C . CYS B 1 287 ? 14.930 31.957 -9.452 1.00 23.68 277 CYS B C 1
ATOM 4680 O O . CYS B 1 287 ? 14.037 32.148 -10.274 1.00 22.74 277 CYS B O 1
ATOM 4683 N N . GLY B 1 288 ? 16.122 31.468 -9.788 1.00 22.85 278 GLY B N 1
ATOM 4684 C CA . GLY B 1 288 ? 16.406 31.084 -11.163 1.00 25.45 278 GLY B CA 1
ATOM 4685 C C . GLY B 1 288 ? 16.619 32.201 -12.178 1.00 26.27 278 GLY B C 1
ATOM 4686 O O . GLY B 1 288 ? 16.493 31.980 -13.381 1.00 25.30 278 GLY B O 1
ATOM 4687 N N . LYS B 1 289 ? 16.924 33.402 -11.707 1.00 24.95 279 LYS B N 1
ATOM 4688 C CA . LYS B 1 289 ? 17.173 34.521 -12.605 1.00 25.42 279 LYS B CA 1
ATOM 4689 C C . LYS B 1 289 ? 18.370 35.304 -12.065 1.00 25.33 279 LYS B C 1
ATOM 4690 O O . LYS B 1 289 ? 18.516 35.456 -10.849 1.00 24.36 279 LYS B O 1
ATOM 4696 N N . ILE B 1 290 ? 19.229 35.780 -12.965 1.00 23.87 280 ILE B N 1
ATOM 4697 C CA . ILE B 1 290 ? 20.421 36.534 -12.574 1.00 23.54 280 ILE B CA 1
ATOM 4698 C C . ILE B 1 290 ? 20.150 38.039 -12.517 1.00 23.90 280 ILE B C 1
ATOM 4699 O O . ILE B 1 290 ? 19.608 38.622 -13.458 1.00 22.77 280 ILE B O 1
ATOM 4704 N N . TYR B 1 291 ? 20.527 38.673 -11.413 1.00 22.44 281 TYR B N 1
ATOM 4705 C CA . TYR B 1 291 ? 20.310 40.109 -11.263 1.00 21.51 281 TYR B CA 1
ATOM 4706 C C . TYR B 1 291 ? 21.608 40.854 -10.970 1.00 22.35 281 TYR B C 1
ATOM 4707 O O . TYR B 1 291 ? 22.432 40.382 -10.184 1.00 19.47 281 TYR B O 1
ATOM 4716 N N . THR B 1 292 ? 21.770 42.021 -11.594 1.00 21.87 282 THR B N 1
ATOM 4717 C CA . THR B 1 292 ? 22.954 42.848 -11.400 1.00 24.06 282 THR B CA 1
ATOM 4718 C C . THR B 1 292 ? 22.583 44.273 -10.976 1.00 25.74 282 THR B C 1
ATOM 4719 O O . THR B 1 292 ? 23.459 45.106 -10.765 1.00 26.25 282 THR B O 1
ATOM 4723 N N . ASP B 1 293 ? 21.286 44.551 -10.856 1.00 26.37 283 ASP B N 1
ATOM 4724 C CA . ASP B 1 293 ? 20.826 45.867 -10.422 1.00 26.64 283 ASP B CA 1
ATOM 4725 C C . ASP B 1 293 ? 19.526 45.731 -9.628 1.00 26.93 283 ASP B C 1
ATOM 4726 O O . ASP B 1 293 ? 18.677 44.897 -9.941 1.00 24.85 283 ASP B O 1
ATOM 4731 N N . ILE B 1 294 ? 19.382 46.558 -8.596 1.00 27.28 284 ILE B N 1
ATOM 4732 C CA . ILE B 1 294 ? 18.218 46.514 -7.720 1.00 28.65 284 ILE B CA 1
ATOM 4733 C C . ILE B 1 294 ? 16.896 46.823 -8.426 1.00 30.44 284 ILE B C 1
ATOM 4734 O O . ILE B 1 294 ? 15.826 46.394 -7.982 1.00 28.41 284 ILE B O 1
ATOM 4739 N N . GLU B 1 295 ? 16.973 47.553 -9.534 1.00 32.60 285 GLU B N 1
ATOM 4740 C CA . GLU B 1 295 ? 15.782 47.911 -10.301 1.00 32.74 285 GLU B CA 1
ATOM 4741 C C . GLU B 1 295 ? 15.068 46.659 -10.821 1.00 30.61 285 GLU B C 1
ATOM 4742 O O . GLU B 1 295 ? 13.849 46.538 -10.705 1.00 29.98 285 GLU B O 1
ATOM 4748 N N . SER B 1 296 ? 15.826 45.729 -11.395 1.00 27.64 286 SER B N 1
ATOM 4749 C CA . SER B 1 296 ? 15.244 44.497 -11.922 1.00 27.27 286 SER B CA 1
ATOM 4750 C C . SER B 1 296 ? 14.697 43.594 -10.817 1.00 26.03 286 SER B C 1
ATOM 4751 O O . SER B 1 296 ? 13.713 42.892 -11.019 1.00 26.05 286 SER B O 1
ATOM 4754 N N . ILE B 1 297 ? 15.342 43.607 -9.655 1.00 25.02 287 ILE B N 1
ATOM 4755 C CA . ILE B 1 297 ? 14.885 42.791 -8.537 1.00 25.27 287 ILE B CA 1
ATOM 4756 C C . ILE B 1 297 ? 13.530 43.309 -8.049 1.00 24.98 287 ILE B C 1
ATOM 4757 O O . ILE B 1 297 ? 12.620 42.532 -7.765 1.00 22.53 287 ILE B O 1
ATOM 4762 N N . GLN B 1 298 ? 13.409 44.629 -7.969 1.00 25.26 288 GLN B N 1
ATOM 4763 C CA . GLN B 1 298 ? 12.184 45.280 -7.518 1.00 29.66 288 GLN B CA 1
ATOM 4764 C C . GLN B 1 298 ? 11.003 44.945 -8.445 1.00 30.73 288 GLN B C 1
ATOM 4765 O O . GLN B 1 298 ? 9.898 44.674 -7.981 1.00 30.14 288 GLN B O 1
ATOM 4771 N N . GLU B 1 299 ? 11.244 44.955 -9.752 1.00 30.99 289 GLU B N 1
ATOM 4772 C CA . GLU B 1 299 ? 10.196 44.650 -10.719 1.00 32.10 289 GLU B CA 1
ATOM 4773 C C . GLU B 1 299 ? 9.691 43.215 -10.580 1.00 30.25 289 GLU B C 1
ATOM 4774 O O . GLU B 1 299 ? 8.489 42.972 -10.621 1.00 30.36 289 GLU B O 1
ATOM 4780 N N . ASP B 1 300 ? 10.610 42.266 -10.425 1.00 27.87 290 ASP B N 1
ATOM 4781 C CA . ASP B 1 300 ? 10.233 40.859 -10.311 1.00 27.09 290 ASP B CA 1
ATOM 4782 C C . ASP B 1 300 ? 9.848 40.413 -8.909 1.00 25.40 290 ASP B C 1
ATOM 4783 O O . ASP B 1 300 ? 9.292 39.333 -8.738 1.00 25.92 290 ASP B O 1
ATOM 4788 N N . PHE B 1 301 ? 10.127 41.241 -7.909 1.00 24.45 291 PHE B N 1
ATOM 4789 C CA . PHE B 1 301 ? 9.866 40.848 -6.531 1.00 25.19 291 PHE B CA 1
ATOM 4790 C C . PHE B 1 301 ? 8.513 40.227 -6.210 1.00 25.59 291 PHE B C 1
ATOM 4791 O O . PHE B 1 301 ? 8.460 39.119 -5.681 1.00 24.15 291 PHE B O 1
ATOM 4799 N N . SER B 1 302 ? 7.423 40.920 -6.530 1.00 26.25 292 SER B N 1
ATOM 4800 C CA . SER B 1 302 ? 6.092 40.398 -6.222 1.00 27.78 292 SER B CA 1
ATOM 4801 C C . SER B 1 302 ? 5.808 39.006 -6.769 1.00 26.50 292 SER B C 1
ATOM 4802 O O . SER B 1 302 ? 5.107 38.227 -6.133 1.00 28.92 292 SER B O 1
ATOM 4805 N N . SER B 1 303 ? 6.358 38.678 -7.931 1.00 25.99 293 SER B N 1
ATOM 4806 C CA . SER B 1 303 ? 6.107 37.366 -8.523 1.00 26.22 293 SER B CA 1
ATOM 4807 C C . SER B 1 303 ? 7.115 36.290 -8.128 1.00 24.95 293 SER B C 1
ATOM 4808 O O . SER B 1 303 ? 7.002 35.146 -8.559 1.00 22.58 293 SER B O 1
ATOM 4811 N N . MET B 1 304 ? 8.106 36.645 -7.318 1.00 22.48 294 MET B N 1
ATOM 4812 C CA . MET B 1 304 ? 9.085 35.650 -6.886 1.00 22.74 294 MET B CA 1
ATOM 4813 C C . MET B 1 304 ? 8.487 34.689 -5.853 1.00 21.48 294 MET B C 1
ATOM 4814 O O . MET B 1 304 ? 7.787 35.118 -4.939 1.00 23.33 294 MET B O 1
ATOM 4819 N N . ASN B 1 305 ? 8.760 33.396 -5.994 1.00 21.61 295 ASN B N 1
ATOM 4820 C CA . ASN B 1 305 ? 8.284 32.433 -5.008 1.00 23.30 295 ASN B CA 1
ATOM 4821 C C . ASN B 1 305 ? 9.120 32.781 -3.769 1.00 22.25 295 ASN B C 1
ATOM 4822 O O . ASN B 1 305 ? 10.344 32.668 -3.806 1.00 21.44 295 ASN B O 1
ATOM 4827 N N . LYS B 1 306 ? 8.462 33.217 -2.692 1.00 20.33 296 LYS B N 1
ATOM 4828 C CA . LYS B 1 306 ? 9.155 33.635 -1.473 1.00 21.31 296 LYS B CA 1
ATOM 4829 C C . LYS B 1 306 ? 9.928 32.564 -0.686 1.00 23.15 296 LYS B C 1
ATOM 4830 O O . LYS B 1 306 ? 10.903 32.884 0.002 1.00 21.67 296 LYS B O 1
ATOM 4836 N N . ARG B 1 307 ? 9.514 31.304 -0.778 1.00 22.87 297 ARG B N 1
ATOM 4837 C CA . ARG B 1 307 ? 10.238 30.244 -0.078 1.00 24.22 297 ARG B CA 1
ATOM 4838 C C . ARG B 1 307 ? 11.562 30.001 -0.813 1.00 23.22 297 ARG B C 1
ATOM 4839 O O . ARG B 1 307 ? 12.600 29.766 -0.189 1.00 21.42 297 ARG B O 1
ATOM 4847 N N . GLU B 1 308 ? 11.515 30.066 -2.141 1.00 20.98 298 GLU B N 1
ATOM 4848 C CA . GLU B 1 308 ? 12.713 29.878 -2.965 1.00 22.61 298 GLU B CA 1
ATOM 4849 C C . GLU B 1 308 ? 13.649 31.065 -2.756 1.00 20.73 298 GLU B C 1
ATOM 4850 O O . GLU B 1 308 ? 14.865 30.900 -2.637 1.00 17.49 298 GLU B O 1
ATOM 4856 N N . LEU B 1 309 ? 13.069 32.262 -2.715 1.00 17.90 299 LEU B N 1
ATOM 4857 C CA . LEU B 1 309 ? 13.852 33.466 -2.525 1.00 18.09 299 LEU B CA 1
ATOM 4858 C C . LEU B 1 309 ? 14.569 33.390 -1.181 1.00 17.58 299 LEU B C 1
ATOM 4859 O O . LEU B 1 309 ? 15.764 33.662 -1.095 1.00 18.95 299 LEU B O 1
ATOM 4864 N N . LYS B 1 310 ? 13.841 33.012 -0.136 1.00 16.40 300 LYS B N 1
ATOM 4865 C CA . LYS B 1 310 ? 14.443 32.929 1.185 1.00 17.68 300 LYS B CA 1
ATOM 4866 C C . LYS B 1 310 ? 15.577 31.923 1.226 1.00 16.79 300 LYS B C 1
ATOM 4867 O O . LYS B 1 310 ? 16.575 32.136 1.907 1.00 19.49 300 LYS B O 1
ATOM 4873 N N . THR B 1 311 ? 15.427 30.825 0.499 1.00 17.78 301 THR B N 1
ATOM 4874 C CA . THR B 1 311 ? 16.478 29.820 0.458 1.00 19.82 301 THR B CA 1
ATOM 4875 C C . THR B 1 311 ? 17.752 30.444 -0.127 1.00 19.36 301 THR B C 1
ATOM 4876 O O . THR B 1 311 ? 18.840 30.284 0.425 1.00 19.42 301 THR B O 1
ATOM 4880 N N . ASP B 1 312 ? 17.614 31.159 -1.241 1.00 18.42 302 ASP B N 1
ATOM 4881 C CA . ASP B 1 312 ? 18.768 31.800 -1.869 1.00 17.89 302 ASP B CA 1
ATOM 4882 C C . ASP B 1 312 ? 19.356 32.875 -0.954 1.00 16.15 302 ASP B C 1
ATOM 4883 O O . ASP B 1 312 ? 20.564 32.938 -0.763 1.00 17.21 302 ASP B O 1
ATOM 4888 N N . VAL B 1 313 ? 18.500 33.716 -0.385 1.00 16.30 303 VAL B N 1
ATOM 4889 C CA . VAL B 1 313 ? 18.970 34.779 0.496 1.00 15.66 303 VAL B CA 1
ATOM 4890 C C . VAL B 1 313 ? 19.800 34.214 1.661 1.00 15.25 303 VAL B C 1
ATOM 4891 O O . VAL B 1 313 ? 20.885 34.715 1.947 1.00 17.39 303 VAL B O 1
ATOM 4895 N N . ALA B 1 314 ? 19.294 33.177 2.319 1.00 13.94 304 ALA B N 1
ATOM 4896 C CA . ALA B 1 314 ? 19.997 32.554 3.442 1.00 16.50 304 ALA B CA 1
ATOM 4897 C C . ALA B 1 314 ? 21.311 31.927 2.969 1.00 17.89 304 ALA B C 1
ATOM 4898 O O . ALA B 1 314 ? 22.316 31.965 3.679 1.00 18.26 304 ALA B O 1
ATOM 4900 N N . ASN B 1 315 ? 21.302 31.330 1.782 1.00 16.18 305 ASN B N 1
ATOM 4901 C CA . ASN B 1 315 ? 22.529 30.737 1.267 1.00 16.64 305 ASN B CA 1
ATOM 4902 C C . ASN B 1 315 ? 23.586 31.816 1.037 1.00 14.17 305 ASN B C 1
ATOM 4903 O O . ASN B 1 315 ? 24.743 31.623 1.404 1.00 11.92 305 ASN B O 1
ATOM 4908 N N . TYR B 1 316 ? 23.192 32.953 0.462 1.00 12.96 306 TYR B N 1
ATOM 4909 C CA . TYR B 1 316 ? 24.153 34.034 0.225 1.00 14.95 306 TYR B CA 1
ATOM 4910 C C . TYR B 1 316 ? 24.661 34.633 1.534 1.00 16.24 306 TYR B C 1
ATOM 4911 O O . TYR B 1 316 ? 25.840 34.949 1.653 1.00 16.07 306 TYR B O 1
ATOM 4920 N N . ILE B 1 317 ? 23.771 34.791 2.513 1.00 15.94 307 ILE B N 1
ATOM 4921 C CA . ILE B 1 317 ? 24.171 35.339 3.803 1.00 17.47 307 ILE B CA 1
ATOM 4922 C C . ILE B 1 317 ? 25.154 34.382 4.477 1.00 16.89 307 ILE B C 1
ATOM 4923 O O . ILE B 1 317 ? 26.166 34.801 5.036 1.00 15.69 307 ILE B O 1
ATOM 4928 N N . ASN B 1 318 ? 24.854 33.092 4.429 1.00 17.17 308 ASN B N 1
ATOM 4929 C CA . ASN B 1 318 ? 25.745 32.124 5.048 1.00 20.52 308 ASN B CA 1
ATOM 4930 C C . ASN B 1 318 ? 27.132 32.084 4.422 1.00 19.42 308 ASN B C 1
ATOM 4931 O O . ASN B 1 318 ? 28.102 31.772 5.098 1.00 19.08 308 ASN B O 1
ATOM 4936 N N . THR B 1 319 ? 27.220 32.408 3.136 1.00 20.56 309 THR B N 1
ATOM 4937 C CA . THR B 1 319 ? 28.501 32.430 2.440 1.00 19.97 309 THR B CA 1
ATOM 4938 C C . THR B 1 319 ? 29.343 33.553 3.038 1.00 21.36 309 THR B C 1
ATOM 4939 O O . THR B 1 319 ? 30.531 33.385 3.273 1.00 22.03 309 THR B O 1
ATOM 4943 N N . ILE B 1 320 ? 28.720 34.701 3.282 1.00 21.43 310 ILE B N 1
ATOM 4944 C CA . ILE B 1 320 ? 29.428 35.829 3.866 1.00 21.56 310 ILE B CA 1
ATOM 4945 C C . ILE B 1 320 ? 29.923 35.472 5.270 1.00 23.45 310 ILE B C 1
ATOM 4946 O O . ILE B 1 320 ? 31.108 35.615 5.579 1.00 22.56 310 ILE B O 1
ATOM 4951 N N . ILE B 1 321 ? 29.024 34.981 6.115 1.00 22.74 311 ILE B N 1
ATOM 4952 C CA . ILE B 1 321 ? 29.410 34.632 7.473 1.00 23.78 311 ILE B CA 1
ATOM 4953 C C . ILE B 1 321 ? 30.459 33.517 7.527 1.00 24.60 311 ILE B C 1
ATOM 4954 O O . ILE B 1 321 ? 31.218 33.428 8.491 1.00 22.22 311 ILE B O 1
ATOM 4959 N N . ASP B 1 322 ? 30.519 32.679 6.492 1.00 26.07 312 ASP B N 1
ATOM 4960 C CA . ASP B 1 322 ? 31.511 31.602 6.461 1.00 26.54 312 ASP B CA 1
ATOM 4961 C C . ASP B 1 322 ? 32.933 32.160 6.519 1.00 25.05 312 ASP B C 1
ATOM 4962 O O . ASP B 1 322 ? 33.850 31.478 6.962 1.00 24.62 312 ASP B O 1
ATOM 4967 N N . LEU B 1 323 ? 33.117 33.395 6.059 1.00 25.74 313 LEU B N 1
ATOM 4968 C CA . LEU B 1 323 ? 34.435 34.033 6.102 1.00 24.76 313 LEU B CA 1
ATOM 4969 C C . LEU B 1 323 ? 34.852 34.189 7.570 1.00 23.96 313 LEU B C 1
ATOM 4970 O O . LEU B 1 323 ? 36.013 33.980 7.932 1.00 22.01 313 LEU B O 1
ATOM 4975 N N . VAL B 1 324 ? 33.892 34.547 8.415 1.00 22.58 314 VAL B N 1
ATOM 4976 C CA . VAL B 1 324 ? 34.171 34.718 9.834 1.00 20.95 314 VAL B CA 1
ATOM 4977 C C . VAL B 1 324 ? 34.362 33.369 10.514 1.00 23.37 314 VAL B C 1
ATOM 4978 O O . VAL B 1 324 ? 35.290 33.202 11.309 1.00 22.69 314 VAL B O 1
ATOM 4982 N N . ARG B 1 325 ? 33.486 32.414 10.200 1.00 22.36 315 ARG B N 1
ATOM 4983 C CA . ARG B 1 325 ? 33.571 31.081 10.780 1.00 25.61 315 ARG B CA 1
ATOM 4984 C C . ARG B 1 325 ? 34.942 30.462 10.480 1.00 27.56 315 ARG B C 1
ATOM 4985 O O . ARG B 1 325 ? 35.583 29.880 11.356 1.00 26.83 315 ARG B O 1
ATOM 4993 N N . GLU B 1 326 ? 35.399 30.599 9.240 1.00 26.71 316 GLU B N 1
ATOM 4994 C CA . GLU B 1 326 ? 36.686 30.033 8.864 1.00 27.26 316 GLU B CA 1
ATOM 4995 C C . GLU B 1 326 ? 37.848 30.780 9.536 1.00 26.78 316 GLU B C 1
ATOM 4996 O O . GLU B 1 326 ? 38.821 30.167 9.982 1.00 25.69 316 GLU B O 1
ATOM 5002 N N . HIS B 1 327 ? 37.734 32.103 9.611 1.00 22.92 317 HIS B N 1
ATOM 5003 C CA . HIS B 1 327 ? 38.760 32.937 10.227 1.00 23.19 317 HIS B CA 1
ATOM 5004 C C . HIS B 1 327 ? 38.988 32.515 11.683 1.00 23.65 317 HIS B C 1
ATOM 5005 O O . HIS B 1 327 ? 40.122 32.355 12.122 1.00 21.91 317 HIS B O 1
ATOM 5012 N N . PHE B 1 328 ? 37.907 32.323 12.430 1.00 22.65 318 PHE B N 1
ATOM 5013 C CA . PHE B 1 328 ? 38.055 31.944 13.824 1.00 23.06 318 PHE B CA 1
ATOM 5014 C C . PHE B 1 328 ? 38.418 30.498 14.114 1.00 23.21 318 PHE B C 1
ATOM 5015 O O . PHE B 1 328 ? 38.365 30.059 15.259 1.00 22.94 318 PHE B O 1
ATOM 5023 N N . LYS B 1 329 ? 38.789 29.755 13.078 1.00 25.06 319 LYS B N 1
ATOM 5024 C CA . LYS B 1 329 ? 39.231 28.382 13.272 1.00 26.31 319 LYS B CA 1
ATOM 5025 C C . LYS B 1 329 ? 40.749 28.408 13.450 1.00 25.54 319 LYS B C 1
ATOM 5026 O O . LYS B 1 329 ? 41.343 27.425 13.865 1.00 29.13 319 LYS B O 1
ATOM 5032 N N . LYS B 1 330 ? 41.367 29.542 13.129 1.00 26.93 320 LYS B N 1
ATOM 5033 C CA . LYS B 1 330 ? 42.811 29.700 13.284 1.00 28.18 320 LYS B CA 1
ATOM 5034 C C . LYS B 1 330 ? 43.142 29.484 14.759 1.00 28.71 320 LYS B C 1
ATOM 5035 O O . LYS B 1 330 ? 42.567 30.140 15.630 1.00 27.60 320 LYS B O 1
ATOM 5041 N N . PRO B 1 331 ? 44.080 28.570 15.054 1.00 28.33 321 PRO B N 1
ATOM 5042 C CA . PRO B 1 331 ? 44.491 28.258 16.430 1.00 29.44 321 PRO B CA 1
ATOM 5043 C C . PRO B 1 331 ? 44.874 29.486 17.253 1.00 28.48 321 PRO B C 1
ATOM 5044 O O . PRO B 1 331 ? 44.639 29.523 18.456 1.00 27.71 321 PRO B O 1
ATOM 5048 N N . GLU B 1 332 ? 45.454 30.491 16.603 1.00 27.34 322 GLU B N 1
ATOM 5049 C CA . GLU B 1 332 ? 45.870 31.698 17.312 1.00 29.28 322 GLU B CA 1
ATOM 5050 C C . GLU B 1 332 ? 44.696 32.518 17.858 1.00 30.54 322 GLU B C 1
ATOM 5051 O O . GLU B 1 332 ? 44.890 33.391 18.699 1.00 30.58 322 GLU B O 1
ATOM 5057 N N . LEU B 1 333 ? 43.483 32.248 17.389 1.00 29.47 323 LEU B N 1
ATOM 5058 C CA . LEU B 1 333 ? 42.330 33.005 17.866 1.00 30.64 323 LEU B CA 1
ATOM 5059 C C . LEU B 1 333 ? 41.397 32.199 18.772 1.00 32.60 323 LEU B C 1
ATOM 5060 O O . LEU B 1 333 ? 40.291 32.645 19.064 1.00 30.60 323 LEU B O 1
ATOM 5065 N N . SER B 1 334 ? 41.850 31.032 19.231 1.00 34.36 324 SER B N 1
ATOM 5066 C CA . SER B 1 334 ? 41.025 30.174 20.087 1.00 37.07 324 SER B CA 1
ATOM 5067 C C . SER B 1 334 ? 40.716 30.818 21.438 1.00 38.53 324 SER B C 1
ATOM 5068 O O . SER B 1 334 ? 39.612 30.683 21.961 1.00 38.35 324 SER B O 1
ATOM 5071 N N . GLU B 1 335 ? 41.703 31.507 21.998 1.00 40.30 325 GLU B N 1
ATOM 5072 C CA . GLU B 1 335 ? 41.547 32.201 23.269 1.00 41.86 325 GLU B CA 1
ATOM 5073 C C . GLU B 1 335 ? 40.460 33.265 23.130 1.00 40.54 325 GLU B C 1
ATOM 5074 O O . GLU B 1 335 ? 39.520 33.322 23.925 1.00 38.58 325 GLU B O 1
ATOM 5080 N N . LEU B 1 336 ? 40.606 34.103 22.108 1.00 38.16 326 LEU B N 1
ATOM 5081 C CA . LEU B 1 336 ? 39.659 35.178 21.839 1.00 36.29 326 LEU B CA 1
ATOM 5082 C C . LEU B 1 336 ? 38.266 34.599 21.661 1.00 35.35 326 LEU B C 1
ATOM 5083 O O . LEU B 1 336 ? 37.306 35.043 22.286 1.00 34.04 326 LEU B O 1
ATOM 5088 N N . LEU B 1 337 ? 38.173 33.599 20.795 1.00 36.01 327 LEU B N 1
ATOM 5089 C CA . LEU B 1 337 ? 36.908 32.948 20.489 1.00 35.76 327 LEU B CA 1
ATOM 5090 C C . LEU B 1 337 ? 36.219 32.391 21.737 1.00 36.24 327 LEU B C 1
ATOM 5091 O O . LEU B 1 337 ? 35.026 32.609 21.942 1.00 34.52 327 LEU B O 1
ATOM 5096 N N . SER B 1 338 ? 36.977 31.682 22.569 1.00 37.09 328 SER B N 1
ATOM 5097 C CA . SER B 1 338 ? 36.433 31.097 23.790 1.00 39.37 328 SER B CA 1
ATOM 5098 C C . SER B 1 338 ? 35.900 32.157 24.755 1.00 39.58 328 SER B C 1
ATOM 5099 O O . SER B 1 338 ? 34.831 31.990 25.344 1.00 39.18 328 SER B O 1
ATOM 5102 N N . ASN B 1 339 ? 36.651 33.241 24.924 1.00 38.55 329 ASN B N 1
ATOM 5103 C CA . ASN B 1 339 ? 36.228 34.307 25.817 1.00 38.78 329 ASN B CA 1
ATOM 5104 C C . ASN B 1 339 ? 34.954 34.977 25.307 1.00 38.53 329 ASN B C 1
ATOM 5105 O O . ASN B 1 339 ? 34.027 35.238 26.078 1.00 36.57 329 ASN B O 1
ATOM 5110 N N . VAL B 1 340 ? 34.907 35.245 24.004 1.00 35.90 330 VAL B N 1
ATOM 5111 C CA . VAL B 1 340 ? 33.744 35.883 23.408 1.00 36.28 330 VAL B CA 1
ATOM 5112 C C . VAL B 1 340 ? 32.487 35.033 23.604 1.00 40.02 330 VAL B C 1
ATOM 5113 O O . VAL B 1 340 ? 31.425 35.557 23.943 1.00 37.27 330 VAL B O 1
ATOM 5117 N N . LYS B 1 341 ? 32.608 33.725 23.393 1.00 41.76 331 LYS B N 1
ATOM 5118 C CA . LYS B 1 341 ? 31.468 32.831 23.563 1.00 45.59 331 LYS B CA 1
ATOM 5119 C C . LYS B 1 341 ? 30.935 32.892 24.990 1.00 45.39 331 LYS B C 1
ATOM 5120 O O . LYS B 1 341 ? 29.728 32.985 25.206 1.00 45.05 331 LYS B O 1
ATOM 5126 N N . SER B 1 342 ? 31.845 32.842 25.958 1.00 45.56 332 SER B N 1
ATOM 5127 C CA . SER B 1 342 ? 31.469 32.855 27.365 1.00 46.72 332 SER B CA 1
ATOM 5128 C C . SER B 1 342 ? 30.667 34.084 27.775 1.00 49.07 332 SER B C 1
ATOM 5129 O O . SER B 1 342 ? 29.718 33.977 28.551 1.00 49.56 332 SER B O 1
ATOM 5132 N N . TYR B 1 343 ? 31.038 35.248 27.254 1.00 51.06 333 TYR B N 1
ATOM 5133 C CA . TYR B 1 343 ? 30.340 36.482 27.599 1.00 54.56 333 TYR B CA 1
ATOM 5134 C C . TYR B 1 343 ? 28.884 36.447 27.139 1.00 58.96 333 TYR B C 1
ATOM 5135 O O . TYR B 1 343 ? 28.257 37.495 26.976 1.00 59.55 333 TYR B O 1
ATOM 5144 N N . GLN B 1 344 ? 28.353 35.239 26.944 1.00 63.83 334 GLN B N 1
ATOM 5145 C CA . GLN B 1 344 ? 26.975 35.052 26.496 1.00 67.14 334 GLN B CA 1
ATOM 5146 C C . GLN B 1 344 ? 26.890 35.770 25.160 1.00 69.57 334 GLN B C 1
ATOM 5147 O O . GLN B 1 344 ? 25.957 36.528 24.894 1.00 70.97 334 GLN B O 1
ATOM 5153 N N . GLN B 1 345 ? 27.885 35.507 24.320 1.00 71.85 335 GLN B N 1
ATOM 5154 C CA . GLN B 1 345 ? 28.006 36.145 23.019 1.00 74.46 335 GLN B CA 1
ATOM 5155 C C . GLN B 1 345 ? 28.378 35.120 21.933 1.00 75.44 335 GLN B C 1
ATOM 5156 O O . GLN B 1 345 ? 27.929 33.975 21.987 1.00 76.37 335 GLN B O 1
ATOM 5162 N N . PRO B 1 346 ? 29.171 35.524 20.916 1.00 75.82 336 PRO B N 1
ATOM 5163 C CA . PRO B 1 346 ? 29.559 34.581 19.863 1.00 77.07 336 PRO B CA 1
ATOM 5164 C C . PRO B 1 346 ? 30.239 33.304 20.351 1.00 78.13 336 PRO B C 1
ATOM 5165 O O . PRO B 1 346 ? 31.391 33.074 19.922 1.00 78.94 336 PRO B O 1
ATOM 5169 N N . SER B 1 347 ? 29.622 32.548 21.134 1.00 78.95 337 SER B N 1
#

CATH classification: 3.40.50.620 (+1 more: 1.10.240.10)

GO terms:
  GO:0042802 identical protein binding (F, IPI)
  GO:0004831 tyrosine-tRNA ligase activity (F, IDA)
  GO:0072545 L-tyrosine binding (F, IDA)
  GO:0005524 ATP binding (F, IDA)
  GO:0042803 protein homodimerization activity (F, IDA)
  GO:0006437 tyrosyl-tRNA aminoacylation (P, IDA)